Protein AF-0000000080795803 (afdb_homodimer)

Secondary structure (DSSP, 8-state):
-----HHHHHHHHHHHHHHHHHT----HHHHHHHHHHHHT----HHHHHHHHHHHHTT--HHHHHHHHHHHHHHHHHHHHHHTSTTTT--SEETTEE-HHHHH-HHHHHHHHHHHHHHHHHHHHT-SSS-HHHHHHHHHHHHHHHHHHHHHHHHHHHHHHTT----HHHHHHHHIIIIIHHHHHHHHHHHHHTT-HHHHHHHHHHHHHHHHHHHHHHHHHHHH--HHHHTS--S--TT---GGGTS-HHHHHHHHHHHHHHHHHHHHHTT-HHHHHHHHHHHHHHHH-/-----HHHHHHHHHHHHHHHHHT----HHHHHHHHHHHHT----HHHHHHHHHHHHTT--HHHHHHHHHHHHHHHHHHHHHHTSTTTT--SEETTEE-HHHHH-HHHHHHHHHHHHHHHHHHHHT-SSS-HHHHHHHHHHHHHHHHHHHHHHHHHHHHHHTT----HHHHHHHHIIIIIHHHHHHHHHHHHHTT-HHHHHHHHHHHHHHHHHHHHHHHHHHHH--HHHHTS--S--TT---GGGTS-HHHHHHHHHHHHHHHHHHHHHTT-HHHHHHHHHHHHHHHH-

Sequence (576 aa):
MEFLKLLEFKDFFDKKIKNFFENLDLEDYLKEPLFYYIENGGKRLRPWIIYNFGQIISINKKNLIDIAIAVEILHSSSLIHDDLPALDNAKLRRGALTTHLKFGEYKAILAGDYGFTLPLQIVAGLDNIKEGNKLLLVDYFIKTILKLFQGEMEDLIFEKEDKNVGEKEILEMYSKKTGAVFGFCFASPFLMAGEAELAKEMNKIGTDFGVSFQIFDDLKDIFTKEEDIGKETNKDVNKKTLLNFYNFQETQIIADNIYINVLQKLEDLNLKELSQLLKEVRKIIETRMEFLKLLEFKDFFDKKIKNFFENLDLEDYLKEPLFYYIENGGKRLRPWIIYNFGQIISINKKNLIDIAIAVEILHSSSLIHDDLPALDNAKLRRGALTTHLKFGEYKAILAGDYGFTLPLQIVAGLDNIKEGNKLLLVDYFIKTILKLFQGEMEDLIFEKEDKNVGEKEILEMYSKKTGAVFGFCFASPFLMAGEAELAKEMNKIGTDFGVSFQIFDDLKDIFTKEEDIGKETNKDVNKKTLLNFYNFQETQIIADNIYINVLQKLEDLNLKELSQLLKEVRKIIETR

pLDDT: mean 93.36, std 9.58, range [53.09, 98.94]

InterPro domains:
  IPR000092 Polyprenyl synthetase-like [PF00348] (28-258)
  IPR000092 Polyprenyl synthetase-like [cd00685] (25-286)
  IPR008949 Isoprenoid synthase domain superfamily [G3DSA:1.10.600.10] (4-288)
  IPR008949 Isoprenoid synthase domain superfamily [SSF48576] (7-280)
  IPR033749 Polyprenyl synthetase, conserved site [PS00444] (209-221)
  IPR033749 Polyprenyl synthetase, conserved site [PS00723] (79-95)

Solvent-accessible surface area (backbone atoms only — not comparable to full-atom values): 29444 Å² total; per-residue (Å²): 120,83,78,61,54,63,71,60,38,39,58,57,46,52,52,53,49,48,51,50,58,74,68,45,91,60,60,61,81,47,45,47,60,52,42,47,60,58,72,57,46,78,75,52,56,62,35,46,48,24,39,47,59,16,43,75,73,66,50,59,63,69,56,34,52,47,50,21,46,22,51,47,42,35,52,47,18,52,50,43,47,46,33,30,75,67,60,62,46,43,64,36,45,65,70,34,66,22,49,37,77,69,70,30,54,46,44,24,52,51,18,21,56,42,26,64,47,50,27,53,51,49,56,71,60,57,71,98,50,58,61,70,33,45,52,51,44,48,49,53,52,48,52,27,53,51,33,28,49,52,13,49,50,49,53,46,44,37,31,76,64,64,49,92,74,53,70,68,56,46,53,52,30,33,33,19,46,44,0,25,57,36,6,45,34,54,10,49,41,34,23,66,69,61,35,59,69,60,15,53,53,29,23,54,41,20,18,44,39,21,32,20,48,49,49,47,51,57,59,44,43,74,72,44,56,36,83,77,66,20,30,77,43,80,71,62,89,50,60,76,51,66,66,80,80,32,55,73,67,57,42,49,50,52,27,48,52,42,40,52,50,37,37,49,53,31,40,75,68,72,36,48,69,57,30,53,53,52,59,62,44,45,59,47,65,70,74,99,121,82,76,61,54,62,70,61,39,37,58,56,46,52,53,52,50,50,51,49,58,74,67,45,93,59,60,59,79,46,44,47,60,52,41,47,58,58,72,57,47,78,75,53,58,62,34,47,46,24,40,48,58,16,44,76,71,67,50,60,65,68,54,36,50,47,48,22,47,22,51,50,41,34,53,47,20,51,50,43,48,47,32,30,76,66,60,62,45,44,64,37,45,64,69,34,67,21,48,35,77,70,70,32,55,45,46,24,50,50,18,20,54,43,25,65,46,51,28,53,52,50,56,71,60,54,73,99,50,57,61,70,34,45,51,51,44,47,50,52,52,51,53,26,55,50,32,29,49,52,13,49,50,47,53,48,46,39,31,76,64,63,50,91,72,54,71,68,56,46,53,51,30,34,34,19,46,44,0,25,56,37,6,45,34,53,11,48,42,33,24,65,70,60,36,58,69,62,16,52,53,29,23,52,42,19,16,45,39,18,30,22,50,49,49,45,51,56,59,44,43,74,72,42,57,35,84,78,66,22,30,77,41,80,71,62,87,51,60,77,50,66,66,79,80,31,54,72,68,57,43,49,49,51,26,47,51,43,42,52,51,36,38,49,52,30,41,74,69,72,35,50,70,58,30,54,54,51,60,65,45,44,60,46,64,67,74,102

Organism: Petrotoga mobilis (strain DSM 10674 / SJ95) (NCBI:txid403833)

Structure (mmCIF, N/CA/C/O backbone):
data_AF-0000000080795803-model_v1
#
loop_
_entity.id
_entity.type
_entity.pdbx_description
1 polymer 'Polyprenyl synthetase'
#
loop_
_atom_site.group_PDB
_atom_site.id
_atom_site.type_symbol
_atom_site.label_atom_id
_atom_site.label_alt_id
_atom_site.label_comp_id
_atom_site.label_asym_id
_atom_site.label_entity_id
_atom_site.label_seq_id
_atom_site.pdbx_PDB_ins_code
_atom_site.Cartn_x
_atom_site.Cartn_y
_atom_site.Cartn_z
_atom_site.occupancy
_atom_site.B_iso_or_equiv
_atom_site.auth_seq_id
_atom_site.auth_comp_id
_atom_site.auth_asym_id
_atom_site.auth_atom_id
_atom_site.pdbx_PDB_model_num
ATOM 1 N N . MET A 1 1 ? 18.844 -27.578 4.488 1 56.91 1 MET A N 1
ATOM 2 C CA . MET A 1 1 ? 17.922 -26.734 3.736 1 56.91 1 MET A CA 1
ATOM 3 C C . MET A 1 1 ? 16.562 -27.438 3.562 1 56.91 1 MET A C 1
ATOM 5 O O . MET A 1 1 ? 16.5 -28.547 3.037 1 56.91 1 MET A O 1
ATOM 9 N N . GLU A 1 2 ? 15.664 -27.266 4.402 1 70.62 2 GLU A N 1
ATOM 10 C CA . GLU A 1 2 ? 14.539 -28.188 4.309 1 70.62 2 GLU A CA 1
ATOM 11 C C . GLU A 1 2 ? 13.445 -27.641 3.4 1 70.62 2 GLU A C 1
ATOM 13 O O . GLU A 1 2 ? 12.852 -26.594 3.695 1 70.62 2 GLU A O 1
ATOM 18 N N . PHE A 1 3 ? 13.516 -28.219 2.053 1 83.31 3 PHE A N 1
ATOM 19 C CA . PHE A 1 3 ? 12.383 -27.953 1.176 1 83.31 3 PHE A CA 1
ATOM 20 C C . PHE A 1 3 ? 11.086 -28.453 1.795 1 83.31 3 PHE A C 1
ATOM 22 O O . PHE A 1 3 ? 11.07 -29.5 2.449 1 83.31 3 PHE A O 1
ATOM 29 N N . LEU A 1 4 ? 10.133 -27.594 1.74 1 88.62 4 LEU A N 1
ATOM 30 C CA . LEU A 1 4 ? 8.828 -28 2.242 1 88.62 4 LEU A CA 1
ATOM 31 C C . LEU A 1 4 ? 7.855 -28.234 1.092 1 88.62 4 LEU A C 1
ATOM 33 O O . LEU A 1 4 ? 7.832 -27.469 0.123 1 88.62 4 LEU A O 1
ATOM 37 N N . LYS A 1 5 ? 7.148 -29.359 1.205 1 89.38 5 LYS A N 1
ATOM 38 C CA . LYS A 1 5 ? 6.035 -29.547 0.279 1 89.38 5 LYS A CA 1
ATOM 39 C C . LYS A 1 5 ? 4.965 -28.484 0.474 1 89.38 5 LYS A C 1
ATOM 41 O O . LYS A 1 5 ? 4.875 -27.875 1.541 1 89.38 5 LYS A O 1
ATOM 46 N N . LEU A 1 6 ? 4.227 -28.266 -0.534 1 91.56 6 LEU A N 1
ATOM 47 C CA . LEU A 1 6 ? 3.279 -27.156 -0.564 1 91.56 6 LEU A CA 1
ATOM 48 C C . LEU A 1 6 ? 2.346 -27.203 0.641 1 91.56 6 LEU A C 1
ATOM 50 O O . LEU A 1 6 ? 2.119 -26.188 1.299 1 91.56 6 LEU A O 1
ATOM 54 N N . LEU A 1 7 ? 1.83 -28.406 1.014 1 89.44 7 LEU A N 1
ATOM 55 C CA . LEU A 1 7 ? 0.875 -28.531 2.111 1 89.44 7 LEU A CA 1
ATOM 56 C C . LEU A 1 7 ? 1.553 -28.281 3.451 1 89.44 7 LEU A C 1
ATOM 58 O O . LEU A 1 7 ? 0.97 -27.641 4.332 1 89.44 7 LEU A O 1
ATOM 62 N N . GLU A 1 8 ? 2.727 -28.828 3.637 1 93.44 8 GLU A N 1
ATOM 63 C CA . GLU A 1 8 ? 3.502 -28.578 4.848 1 93.44 8 GLU A CA 1
ATOM 64 C C . GLU A 1 8 ? 3.859 -27.109 4.984 1 93.44 8 GLU A C 1
ATOM 66 O O . GLU A 1 8 ? 3.789 -26.547 6.078 1 93.44 8 GLU A O 1
ATOM 71 N N . PHE A 1 9 ? 4.23 -26.578 3.867 1 95.12 9 PHE A N 1
ATOM 72 C CA . PHE A 1 9 ? 4.57 -25.172 3.863 1 95.12 9 PHE A CA 1
ATOM 73 C C . PHE A 1 9 ? 3.355 -24.312 4.215 1 95.12 9 PHE A C 1
ATOM 75 O O . PHE A 1 9 ? 3.467 -23.344 4.965 1 95.12 9 PHE A O 1
ATOM 82 N N . LYS A 1 10 ? 2.27 -24.609 3.678 1 95.31 10 LYS A N 1
ATOM 83 C CA . LYS A 1 10 ? 1.046 -23.844 3.922 1 95.31 10 LYS A CA 1
ATOM 84 C C . LYS A 1 10 ? 0.741 -23.766 5.414 1 95.31 10 LYS A C 1
ATOM 86 O O . LYS A 1 10 ? 0.413 -22.688 5.926 1 95.31 10 LYS A O 1
ATOM 91 N N . ASP A 1 11 ? 0.807 -24.891 6.102 1 95.94 11 ASP A N 1
ATOM 92 C CA . ASP A 1 11 ? 0.528 -24.922 7.531 1 95.94 11 ASP A CA 1
ATOM 93 C C . ASP A 1 11 ? 1.499 -24.031 8.305 1 95.94 11 ASP A C 1
ATOM 95 O O . ASP A 1 11 ? 1.087 -23.266 9.18 1 95.94 11 ASP A O 1
ATOM 99 N N . PHE A 1 12 ? 2.713 -24.234 7.98 1 96.69 12 PHE A N 1
ATOM 100 C CA . PHE A 1 12 ? 3.771 -23.453 8.609 1 96.69 12 PHE A CA 1
ATOM 101 C C . PHE A 1 12 ? 3.59 -21.969 8.32 1 96.69 12 PHE A C 1
ATOM 103 O O . PHE A 1 12 ? 3.641 -21.141 9.242 1 96.69 12 PHE A O 1
ATOM 110 N N . PHE A 1 13 ? 3.35 -21.578 7.094 1 97.94 13 PHE A N 1
ATOM 111 C CA . PHE A 1 13 ? 3.242 -20.203 6.641 1 97.94 13 PHE A CA 1
ATOM 112 C C . PHE A 1 13 ? 1.997 -19.531 7.219 1 97.94 13 PHE A C 1
ATOM 114 O O . PHE A 1 13 ? 2.031 -18.359 7.602 1 97.94 13 PHE A O 1
ATOM 121 N N . ASP A 1 14 ? 0.91 -20.25 7.262 1 98.12 14 ASP A N 1
ATOM 122 C CA . ASP A 1 14 ? -0.336 -19.703 7.793 1 98.12 14 ASP A CA 1
ATOM 123 C C . ASP A 1 14 ? -0.169 -19.266 9.242 1 98.12 14 ASP A C 1
ATOM 125 O O . ASP A 1 14 ? -0.742 -18.25 9.664 1 98.12 14 ASP A O 1
ATOM 129 N N . LYS A 1 15 ? 0.604 -20.031 9.977 1 98.06 15 LYS A N 1
ATOM 130 C CA . LYS A 1 15 ? 0.888 -19.625 11.352 1 98.06 15 LYS A CA 1
ATOM 131 C C . LYS A 1 15 ? 1.708 -18.344 11.398 1 98.06 15 LYS A C 1
ATOM 133 O O . LYS A 1 15 ? 1.475 -17.484 12.25 1 98.06 15 LYS A O 1
ATOM 138 N N . LYS A 1 16 ? 2.703 -18.266 10.539 1 98.5 16 LYS A N 1
ATOM 139 C CA . LYS A 1 16 ? 3.586 -17.109 10.508 1 98.5 16 LYS A CA 1
ATOM 140 C C . LYS A 1 16 ? 2.818 -15.836 10.133 1 98.5 16 LYS A C 1
ATOM 142 O O . LYS A 1 16 ? 3.006 -14.781 10.742 1 98.5 16 LYS A O 1
ATOM 147 N N . ILE A 1 17 ? 1.978 -15.883 9.133 1 98.62 17 ILE A N 1
ATOM 148 C CA . ILE A 1 17 ? 1.277 -14.695 8.664 1 98.62 17 ILE A CA 1
ATOM 149 C C . ILE A 1 17 ? 0.19 -14.305 9.664 1 98.62 17 ILE A C 1
ATOM 151 O O . ILE A 1 17 ? -0.095 -13.125 9.852 1 98.62 17 ILE A O 1
ATOM 155 N N . LYS A 1 18 ? -0.401 -15.289 10.289 1 98.25 18 LYS A N 1
ATOM 156 C CA . LYS A 1 18 ? -1.34 -14.984 11.359 1 98.25 18 LYS A CA 1
ATOM 157 C C . LYS A 1 18 ? -0.656 -14.211 12.484 1 98.25 18 LYS A C 1
ATOM 159 O O . LYS A 1 18 ? -1.2 -13.227 12.984 1 98.25 18 LYS A O 1
ATOM 164 N N . ASN A 1 19 ? 0.467 -14.695 12.875 1 98.5 19 ASN A N 1
ATOM 165 C CA . ASN A 1 19 ? 1.249 -14.008 13.898 1 98.5 19 ASN A CA 1
ATOM 166 C C . ASN A 1 19 ? 1.6 -12.586 13.477 1 98.5 19 ASN A C 1
ATOM 168 O O . ASN A 1 19 ? 1.603 -11.672 14.305 1 98.5 19 ASN A O 1
ATOM 172 N N . PHE A 1 20 ? 1.958 -12.414 12.281 1 98.62 20 PHE A N 1
ATOM 173 C CA . PHE A 1 20 ? 2.252 -11.094 11.742 1 98.62 20 PHE A CA 1
ATOM 174 C C . PHE A 1 20 ? 1.074 -10.148 11.953 1 98.62 20 PHE A C 1
ATOM 176 O O . PHE A 1 20 ? 1.245 -9.031 12.445 1 98.62 20 PHE A O 1
ATOM 183 N N . PHE A 1 21 ? -0.095 -10.555 11.594 1 98.5 21 PHE A N 1
ATOM 184 C CA . PHE A 1 21 ? -1.28 -9.703 11.672 1 98.5 21 PHE A CA 1
ATOM 185 C C . PHE A 1 21 ? -1.69 -9.484 13.117 1 98.5 21 PHE A C 1
ATOM 187 O O . PHE A 1 21 ? -2.215 -8.422 13.469 1 98.5 21 PHE A O 1
ATOM 194 N N . GLU A 1 22 ? -1.525 -10.531 13.93 1 97.81 22 GLU A N 1
ATOM 195 C CA . GLU A 1 22 ? -1.827 -10.375 15.352 1 97.81 22 GLU A CA 1
ATOM 196 C C . GLU A 1 22 ? -0.982 -9.273 15.984 1 97.81 22 GLU A C 1
ATOM 198 O O . GLU A 1 22 ? -1.427 -8.602 16.906 1 97.81 22 GLU A O 1
ATOM 203 N N . ASN A 1 23 ? 0.213 -9.031 15.469 1 98 23 ASN A N 1
ATOM 204 C CA . ASN A 1 23 ? 1.136 -8.062 16.047 1 98 23 ASN A CA 1
ATOM 205 C C . ASN A 1 23 ? 1.161 -6.762 15.258 1 98 23 ASN A C 1
ATOM 207 O O . ASN A 1 23 ? 1.903 -5.84 15.594 1 98 23 ASN A O 1
ATOM 211 N N . LEU A 1 24 ? 0.41 -6.777 14.219 1 97.88 24 LEU A N 1
ATOM 212 C CA . LEU A 1 24 ? 0.35 -5.574 13.391 1 97.88 24 LEU A CA 1
ATOM 213 C C . LEU A 1 24 ? -0.425 -4.469 14.102 1 97.88 24 LEU A C 1
ATOM 215 O O . LEU A 1 24 ? -1.593 -4.648 14.453 1 97.88 24 LEU A O 1
ATOM 219 N N . ASP A 1 25 ? 0.262 -3.324 14.391 1 97.25 25 ASP A N 1
ATOM 220 C CA . ASP A 1 25 ? -0.388 -2.168 15 1 97.25 25 ASP A CA 1
ATOM 221 C C . ASP A 1 25 ? -1.274 -1.44 13.992 1 97.25 25 ASP A C 1
ATOM 223 O O . ASP A 1 25 ? -0.844 -0.469 13.367 1 97.25 25 ASP A O 1
ATOM 227 N N . LEU A 1 26 ? -2.438 -1.892 13.82 1 98 26 LEU A N 1
ATOM 228 C CA . LEU A 1 26 ? -3.447 -1.414 12.883 1 98 26 LEU A CA 1
ATOM 229 C C . LEU A 1 26 ? -4.852 -1.623 13.445 1 98 26 LEU A C 1
ATOM 231 O O . LEU A 1 26 ? -5.137 -2.664 14.039 1 98 26 LEU A O 1
ATOM 235 N N . GLU A 1 27 ? -5.688 -0.605 13.359 1 97.31 27 GLU A N 1
ATOM 236 C CA . GLU A 1 27 ? -7.047 -0.713 13.867 1 97.31 27 GLU A CA 1
ATOM 237 C C . GLU A 1 27 ? -7.809 -1.848 13.188 1 97.31 27 GLU A C 1
ATOM 239 O O . GLU A 1 27 ? -7.625 -2.092 11.992 1 97.31 27 GLU A O 1
ATOM 244 N N . ASP A 1 28 ? -8.758 -2.451 13.828 1 97.25 28 ASP A N 1
ATOM 245 C CA . ASP A 1 28 ? -9.469 -3.648 13.391 1 97.25 28 ASP A CA 1
ATOM 246 C C . ASP A 1 28 ? -10.281 -3.369 12.133 1 97.25 28 ASP A C 1
ATOM 248 O O . ASP A 1 28 ? -10.438 -4.246 11.281 1 97.25 28 ASP A O 1
ATOM 252 N N . TYR A 1 29 ? -10.789 -2.197 12.039 1 95.94 29 TYR A N 1
ATOM 253 C CA . TYR A 1 29 ? -11.664 -1.892 10.914 1 95.94 29 TYR A CA 1
ATOM 254 C C . TYR A 1 29 ? -10.883 -1.897 9.602 1 95.94 29 TYR A C 1
ATOM 256 O O . TYR A 1 29 ? -11.477 -1.957 8.516 1 95.94 29 TYR A O 1
ATOM 264 N N . LEU A 1 30 ? -9.57 -1.806 9.68 1 98 30 LEU A N 1
ATOM 265 C CA . LEU A 1 30 ? -8.711 -1.958 8.516 1 98 30 LEU A CA 1
ATOM 266 C C . LEU A 1 30 ? -8.047 -3.33 8.5 1 98 30 LEU A C 1
ATOM 268 O O . LEU A 1 30 ? -7.934 -3.963 7.449 1 98 30 LEU A O 1
ATOM 272 N N . LYS A 1 31 ? -7.625 -3.848 9.664 1 98.44 31 LYS A N 1
ATOM 273 C CA . LYS A 1 31 ? -6.883 -5.094 9.805 1 98.44 31 LYS A CA 1
ATOM 274 C C . LYS A 1 31 ? -7.75 -6.297 9.438 1 98.44 31 LYS A C 1
ATOM 276 O O . LYS A 1 31 ? -7.297 -7.203 8.742 1 98.44 31 LYS A O 1
ATOM 281 N N . GLU A 1 32 ? -9.016 -6.301 9.789 1 98.44 32 GLU A N 1
ATOM 282 C CA . GLU A 1 32 ? -9.891 -7.457 9.602 1 98.44 32 GLU A CA 1
ATOM 283 C C . GLU A 1 32 ? -10.219 -7.664 8.125 1 98.44 32 GLU A C 1
ATOM 285 O O . GLU A 1 32 ? -10.055 -8.766 7.598 1 98.44 32 GLU A O 1
ATOM 290 N N . PRO A 1 33 ? -10.648 -6.57 7.477 1 98.5 33 PRO A N 1
ATOM 291 C CA . PRO A 1 33 ? -10.914 -6.789 6.051 1 98.5 33 PRO A CA 1
ATOM 292 C C . PRO A 1 33 ? -9.664 -7.18 5.27 1 98.5 33 PRO A C 1
ATOM 294 O O . PRO A 1 33 ? -9.742 -7.93 4.297 1 98.5 33 PRO A O 1
ATOM 297 N N . LEU A 1 34 ? -8.539 -6.707 5.668 1 98.38 34 LEU A N 1
ATOM 298 C CA . LEU A 1 34 ? -7.277 -7.008 4.996 1 98.38 34 LEU A CA 1
ATOM 299 C C . LEU A 1 34 ? -6.879 -8.461 5.215 1 98.38 34 LEU A C 1
ATOM 301 O O . LEU A 1 34 ? -6.355 -9.109 4.305 1 98.38 34 LEU A O 1
ATOM 305 N N . PHE A 1 35 ? -7.129 -8.992 6.359 1 98.38 35 PHE A N 1
ATOM 306 C CA . PHE A 1 35 ? -6.688 -10.312 6.773 1 98.38 35 PHE A CA 1
ATOM 307 C C . PHE A 1 35 ? -7.703 -11.375 6.371 1 98.38 35 PHE A C 1
ATOM 309 O O . PHE A 1 35 ? -7.375 -12.562 6.301 1 98.38 35 PHE A O 1
ATOM 316 N N . TYR A 1 36 ? -8.945 -10.992 6.051 1 97.81 36 TYR A N 1
ATOM 317 C CA . TYR A 1 36 ? -10.102 -11.867 5.879 1 97.81 36 TYR A CA 1
ATOM 318 C C . TYR A 1 36 ? -9.828 -12.938 4.832 1 97.81 36 TYR A C 1
ATOM 320 O O . TYR A 1 36 ? -9.953 -14.133 5.113 1 97.81 36 TYR A O 1
ATOM 328 N N . TYR A 1 37 ? -9.297 -12.5 3.633 1 95.12 37 TYR A N 1
ATOM 329 C CA . TYR A 1 37 ? -9.031 -13.453 2.562 1 95.12 37 TYR A CA 1
ATOM 330 C C . TYR A 1 37 ? -7.84 -14.344 2.906 1 95.12 37 TYR A C 1
ATOM 332 O O . TYR A 1 37 ? -7.785 -15.508 2.488 1 95.12 37 TYR A O 1
ATOM 340 N N . ILE A 1 38 ? -6.914 -13.758 3.621 1 96.88 38 ILE A N 1
ATOM 341 C CA . ILE A 1 38 ? -5.715 -14.5 3.996 1 96.88 38 ILE A CA 1
ATOM 342 C C . ILE A 1 38 ? -6.078 -15.609 4.984 1 96.88 38 ILE A C 1
ATOM 344 O O . ILE A 1 38 ? -5.609 -16.734 4.859 1 96.88 38 ILE A O 1
ATOM 348 N N . GLU A 1 39 ? -6.906 -15.289 5.859 1 95.94 39 GLU A N 1
ATOM 349 C CA . GLU A 1 39 ? -7.34 -16.234 6.883 1 95.94 39 GLU A CA 1
ATOM 350 C C . GLU A 1 39 ? -8.203 -17.344 6.281 1 95.94 39 GLU A C 1
ATOM 352 O O . GLU A 1 39 ? -8.18 -18.484 6.746 1 95.94 39 GLU A O 1
ATOM 357 N N . ASN A 1 40 ? -9.039 -17.031 5.293 1 93.56 40 ASN A N 1
ATOM 358 C CA . ASN A 1 40 ? -9.977 -17.969 4.691 1 93.56 40 ASN A CA 1
ATOM 359 C C . ASN A 1 40 ? -9.258 -19.016 3.838 1 93.56 40 ASN A C 1
ATOM 361 O O . ASN A 1 40 ? -9.875 -19.984 3.381 1 93.56 40 ASN A O 1
ATOM 365 N N . GLY A 1 41 ? -7.941 -18.812 3.555 1 91.5 41 GLY A N 1
ATOM 366 C CA . GLY A 1 41 ? -7.203 -19.875 2.9 1 91.5 41 GLY A CA 1
ATOM 367 C C . GLY A 1 41 ? -6.41 -19.406 1.697 1 91.5 41 GLY A C 1
ATOM 368 O O . GLY A 1 41 ? -5.863 -18.297 1.703 1 91.5 41 GLY A O 1
ATOM 369 N N . GLY A 1 42 ? -6.316 -20.312 0.753 1 89.25 42 GLY A N 1
ATOM 370 C CA . GLY A 1 42 ? -5.449 -20.125 -0.398 1 89.25 42 GLY A CA 1
ATOM 371 C C . GLY A 1 42 ? -4.355 -21.172 -0.493 1 89.25 42 GLY A C 1
ATOM 372 O O . GLY A 1 42 ? -3.975 -21.781 0.515 1 89.25 42 GLY A O 1
ATOM 373 N N . LYS A 1 43 ? -3.836 -21.375 -1.644 1 89.19 43 LYS A N 1
ATOM 374 C CA . LYS A 1 43 ? -2.885 -22.453 -1.894 1 89.19 43 LYS A CA 1
ATOM 375 C C . LYS A 1 43 ? -1.485 -22.078 -1.417 1 89.19 43 LYS A C 1
ATOM 377 O O . LYS A 1 43 ? -0.644 -22.938 -1.195 1 89.19 43 LYS A O 1
ATOM 382 N N . ARG A 1 44 ? -1.184 -20.797 -1.276 1 96.38 44 ARG A N 1
ATOM 383 C CA . ARG A 1 44 ? 0.091 -20.266 -0.8 1 96.38 44 ARG A CA 1
ATOM 384 C C . ARG A 1 44 ? 1.227 -20.641 -1.746 1 96.38 44 ARG A C 1
ATOM 386 O O . ARG A 1 44 ? 2.348 -20.891 -1.306 1 96.38 44 ARG A O 1
ATOM 393 N N . LEU A 1 45 ? 0.935 -20.781 -2.98 1 95.62 45 LEU A N 1
ATOM 394 C CA . LEU A 1 45 ? 1.934 -21.172 -3.971 1 95.62 45 LEU A CA 1
ATOM 395 C C . LEU A 1 45 ? 3.006 -20.094 -4.109 1 95.62 45 LEU A C 1
ATOM 397 O O . LEU A 1 45 ? 4.195 -20.406 -4.191 1 95.62 45 LEU A O 1
ATOM 401 N N . ARG A 1 46 ? 2.645 -18.828 -4.215 1 97.81 46 ARG A N 1
ATOM 402 C CA . ARG A 1 46 ? 3.588 -17.719 -4.398 1 97.81 46 ARG A CA 1
ATOM 403 C C . ARG A 1 46 ? 4.562 -17.641 -3.229 1 97.81 46 ARG A C 1
ATOM 405 O O . ARG A 1 46 ? 5.781 -17.656 -3.428 1 97.81 46 ARG A O 1
ATOM 412 N N . PRO A 1 47 ? 4.051 -17.625 -1.943 1 98.25 47 PRO A N 1
ATOM 413 C CA . PRO A 1 47 ? 4.98 -17.688 -0.816 1 98.25 47 PRO A CA 1
ATOM 414 C C . PRO A 1 47 ? 5.867 -18.938 -0.851 1 98.25 47 PRO A C 1
ATOM 416 O O . PRO A 1 47 ? 7.047 -18.875 -0.49 1 98.25 47 PRO A O 1
ATOM 419 N N . TRP A 1 48 ? 5.305 -20.062 -1.247 1 96.94 48 TRP A N 1
ATOM 420 C CA . TRP A 1 48 ? 6.031 -21.328 -1.301 1 96.94 48 TRP A CA 1
ATOM 421 C C . TRP A 1 48 ? 7.207 -21.234 -2.268 1 96.94 48 TRP A C 1
ATOM 423 O O . TRP A 1 48 ? 8.305 -21.719 -1.975 1 96.94 48 TRP A O 1
ATOM 433 N N . ILE A 1 49 ? 6.996 -20.656 -3.422 1 96.88 49 ILE A N 1
ATOM 434 C CA . ILE A 1 49 ? 8.031 -20.484 -4.434 1 96.88 49 ILE A CA 1
ATOM 435 C C . ILE A 1 49 ? 9.18 -19.641 -3.865 1 96.88 49 ILE A C 1
ATOM 437 O O . ILE A 1 49 ? 10.344 -20.016 -3.975 1 96.88 49 ILE A O 1
ATOM 441 N N . ILE A 1 50 ? 8.875 -18.531 -3.174 1 98.19 50 ILE A N 1
ATOM 442 C CA . ILE A 1 50 ? 9.875 -17.641 -2.594 1 98.19 50 ILE A CA 1
ATOM 443 C C . ILE A 1 50 ? 10.711 -18.406 -1.574 1 98.19 50 ILE A C 1
ATOM 445 O O . ILE A 1 50 ? 11.945 -18.359 -1.606 1 98.19 50 ILE A O 1
ATOM 449 N N . TYR A 1 51 ? 10.055 -19.109 -0.753 1 97.06 51 TYR A N 1
ATOM 450 C CA . TYR A 1 51 ? 10.719 -19.828 0.339 1 97.06 51 TYR A CA 1
ATOM 451 C C . TYR A 1 51 ? 11.656 -20.891 -0.196 1 97.06 51 TYR A C 1
ATOM 453 O O . TYR A 1 51 ? 12.836 -20.922 0.161 1 97.06 51 TYR A O 1
ATOM 461 N N . ASN A 1 52 ? 11.148 -21.766 -1.038 1 94.94 52 ASN A N 1
ATOM 462 C CA . ASN A 1 52 ? 11.938 -22.906 -1.514 1 94.94 52 ASN A CA 1
ATOM 463 C C . ASN A 1 52 ? 13.062 -22.453 -2.447 1 94.94 52 ASN A C 1
ATOM 465 O O . ASN A 1 52 ? 14.156 -23.016 -2.422 1 94.94 52 ASN A O 1
ATOM 469 N N . PHE A 1 53 ? 12.781 -21.453 -3.338 1 95.31 53 PHE A N 1
ATOM 470 C CA . PHE A 1 53 ? 13.82 -20.938 -4.211 1 95.31 53 PHE A CA 1
ATOM 471 C C . PHE A 1 53 ? 14.938 -20.281 -3.395 1 95.31 53 PHE A C 1
ATOM 473 O O . PHE A 1 53 ? 16.109 -20.422 -3.719 1 95.31 53 PHE A O 1
ATOM 480 N N . GLY A 1 54 ? 14.555 -19.562 -2.305 1 95.5 54 GLY A N 1
ATOM 481 C CA . GLY A 1 54 ? 15.531 -18.906 -1.453 1 95.5 54 GLY A CA 1
ATOM 482 C C . GLY A 1 54 ? 16.375 -19.875 -0.66 1 95.5 54 GLY A C 1
ATOM 483 O O . GLY A 1 54 ? 17.547 -19.594 -0.373 1 95.5 54 GLY A O 1
ATOM 484 N N . GLN A 1 55 ? 15.82 -20.984 -0.302 1 92.81 55 GLN A N 1
ATOM 485 C CA . GLN A 1 55 ? 16.547 -22 0.446 1 92.81 55 GLN A CA 1
ATOM 486 C C . GLN A 1 55 ? 17.719 -22.547 -0.372 1 92.81 55 GLN A C 1
ATOM 488 O O . GLN A 1 55 ? 18.766 -22.859 0.177 1 92.81 55 GLN A O 1
ATOM 493 N N . ILE A 1 56 ? 17.531 -22.625 -1.625 1 88.31 56 ILE A N 1
ATOM 494 C CA . ILE A 1 56 ? 18.516 -23.203 -2.518 1 88.31 56 ILE A CA 1
ATOM 495 C C . ILE A 1 56 ? 19.797 -22.359 -2.5 1 88.31 56 ILE A C 1
ATOM 497 O O . ILE A 1 56 ? 20.906 -22.875 -2.613 1 88.31 56 ILE A O 1
ATOM 501 N N . ILE A 1 57 ? 19.641 -21.047 -2.322 1 90.44 57 ILE A N 1
ATOM 502 C CA . ILE A 1 57 ? 20.797 -20.172 -2.377 1 90.44 57 ILE A CA 1
ATOM 503 C C . ILE A 1 57 ? 21.094 -19.609 -0.984 1 90.44 57 ILE A C 1
ATOM 505 O O . ILE A 1 57 ? 21.719 -18.562 -0.847 1 90.44 57 ILE A O 1
ATOM 509 N N . SER A 1 58 ? 20.484 -20.219 0.054 1 92.12 58 SER A N 1
ATOM 510 C CA . SER A 1 58 ? 20.797 -20.016 1.465 1 92.12 58 SER A CA 1
ATOM 511 C C . SER A 1 58 ? 20.484 -18.594 1.907 1 92.12 58 SER A C 1
ATOM 513 O O . SER A 1 58 ? 21.281 -17.953 2.594 1 92.12 58 SER A O 1
ATOM 515 N N . ILE A 1 59 ? 19.406 -18.094 1.452 1 93.56 59 ILE A N 1
ATOM 516 C CA . ILE A 1 59 ? 18.922 -16.797 1.938 1 93.56 59 ILE A CA 1
ATOM 517 C C . ILE A 1 59 ? 18.422 -16.953 3.375 1 93.56 59 ILE A C 1
ATOM 519 O O . ILE A 1 59 ? 17.891 -17.984 3.752 1 93.56 59 ILE A O 1
ATOM 523 N N . ASN A 1 60 ? 18.594 -15.867 4.18 1 94.44 60 ASN A N 1
ATOM 524 C CA . ASN A 1 60 ? 18.094 -15.812 5.555 1 94.44 60 ASN A CA 1
ATOM 525 C C . ASN A 1 60 ? 16.609 -16.156 5.637 1 94.44 60 ASN A C 1
ATOM 527 O O . ASN A 1 60 ? 15.797 -15.578 4.926 1 94.44 60 ASN A O 1
ATOM 531 N N . LYS A 1 61 ? 16.281 -17.094 6.48 1 95.31 61 LYS A N 1
ATOM 532 C CA . LYS A 1 61 ? 14.914 -17.625 6.586 1 95.31 61 LYS A CA 1
ATOM 533 C C . LYS A 1 61 ? 13.93 -16.516 6.957 1 95.31 61 LYS A C 1
ATOM 535 O O . LYS A 1 61 ? 12.805 -16.484 6.441 1 95.31 61 LYS A O 1
ATOM 540 N N . LYS A 1 62 ? 14.289 -15.656 7.887 1 97.25 62 LYS A N 1
ATOM 541 C CA . LYS A 1 62 ? 13.406 -14.57 8.305 1 97.25 62 LYS A CA 1
ATOM 542 C C . LYS A 1 62 ? 13.031 -13.68 7.125 1 97.25 62 LYS A C 1
ATOM 544 O O . LYS A 1 62 ? 11.875 -13.281 6.977 1 97.25 62 LYS A O 1
ATOM 549 N N . ASN A 1 63 ? 14.07 -13.32 6.297 1 97.94 63 ASN A N 1
ATOM 550 C CA . ASN A 1 63 ? 13.828 -12.484 5.125 1 97.94 63 ASN A CA 1
ATOM 551 C C . ASN A 1 63 ? 12.922 -13.188 4.117 1 97.94 63 ASN A C 1
ATOM 553 O O . ASN A 1 63 ? 12.078 -12.547 3.486 1 97.94 63 ASN A O 1
ATOM 557 N N . LEU A 1 64 ? 13.094 -14.516 3.975 1 97.62 64 LEU A N 1
ATOM 558 C CA . LEU A 1 64 ? 12.258 -15.281 3.057 1 97.62 64 LEU A CA 1
ATOM 559 C C . LEU A 1 64 ? 10.797 -15.258 3.504 1 97.62 64 LEU A C 1
ATOM 561 O O . LEU A 1 64 ? 9.898 -15.078 2.682 1 97.62 64 LEU A O 1
ATOM 565 N N . ILE A 1 65 ? 10.578 -15.398 4.758 1 98.25 65 ILE A N 1
ATOM 566 C CA . ILE A 1 65 ? 9.219 -15.406 5.297 1 98.25 65 ILE A CA 1
ATOM 567 C C . ILE A 1 65 ? 8.602 -14.016 5.176 1 98.25 65 ILE A C 1
ATOM 569 O O . ILE A 1 65 ? 7.438 -13.883 4.801 1 98.25 65 ILE A O 1
ATOM 573 N N . ASP A 1 66 ? 9.367 -12.984 5.508 1 98.69 66 ASP A N 1
ATOM 574 C CA . ASP A 1 66 ? 8.867 -11.617 5.43 1 98.69 66 ASP A CA 1
ATOM 575 C C . ASP A 1 66 ? 8.453 -11.258 4.004 1 98.69 66 ASP A C 1
ATOM 577 O O . ASP A 1 66 ? 7.391 -10.68 3.787 1 98.69 66 ASP A O 1
ATOM 581 N N . ILE A 1 67 ? 9.273 -11.609 3.01 1 98.62 67 ILE A N 1
ATOM 582 C CA . ILE A 1 67 ? 8.953 -11.305 1.619 1 98.62 67 ILE A CA 1
ATOM 583 C C . ILE A 1 67 ? 7.762 -12.148 1.17 1 98.62 67 ILE A C 1
ATOM 585 O O . ILE A 1 67 ? 6.934 -11.688 0.383 1 98.62 67 ILE A O 1
ATOM 589 N N . ALA A 1 68 ? 7.695 -13.352 1.611 1 98.75 68 ALA A N 1
ATOM 590 C CA . ALA A 1 68 ? 6.559 -14.219 1.317 1 98.75 68 ALA A CA 1
ATOM 591 C C . ALA A 1 68 ? 5.262 -13.625 1.861 1 98.75 68 ALA A C 1
ATOM 593 O O . ALA A 1 68 ? 4.227 -13.656 1.189 1 98.75 68 ALA A O 1
ATOM 594 N N . ILE A 1 69 ? 5.332 -13.117 3.096 1 98.88 69 ILE A N 1
ATOM 595 C CA . ILE A 1 69 ? 4.184 -12.453 3.703 1 98.88 69 ILE A CA 1
ATOM 596 C C . ILE A 1 69 ? 3.793 -11.234 2.873 1 98.88 69 ILE A C 1
ATOM 598 O O . ILE A 1 69 ? 2.613 -11.016 2.588 1 98.88 69 ILE A O 1
ATOM 602 N N . ALA A 1 70 ? 4.781 -10.453 2.453 1 98.94 70 ALA A N 1
ATOM 603 C CA . ALA A 1 70 ? 4.539 -9.273 1.63 1 98.94 70 ALA A CA 1
ATOM 604 C C . ALA A 1 70 ? 3.799 -9.641 0.348 1 98.94 70 ALA A C 1
ATOM 606 O O . ALA A 1 70 ? 2.809 -9 -0.009 1 98.94 70 ALA A O 1
ATOM 607 N N . VAL A 1 71 ? 4.195 -10.688 -0.284 1 98.88 71 VAL A N 1
ATOM 608 C CA . VAL A 1 71 ? 3.625 -11.094 -1.564 1 98.88 71 VAL A CA 1
ATOM 609 C C . VAL A 1 71 ? 2.213 -11.641 -1.354 1 98.88 71 VAL A C 1
ATOM 611 O O . VAL A 1 71 ? 1.32 -11.398 -2.17 1 98.88 71 VAL A O 1
ATOM 614 N N . GLU A 1 72 ? 2.004 -12.352 -0.315 1 98.81 72 GLU A N 1
ATOM 615 C CA . GLU A 1 72 ? 0.668 -12.867 -0.034 1 98.81 72 GLU A CA 1
ATOM 616 C C . GLU A 1 72 ? -0.313 -11.734 0.251 1 98.81 72 GLU A C 1
ATOM 618 O O . GLU A 1 72 ? -1.471 -11.789 -0.169 1 98.81 72 GLU A O 1
ATOM 623 N N . ILE A 1 73 ? 0.124 -10.766 1.002 1 98.88 73 ILE A N 1
ATOM 624 C CA . ILE A 1 73 ? -0.716 -9.602 1.268 1 98.88 73 ILE A CA 1
ATOM 625 C C . ILE A 1 73 ? -1.056 -8.898 -0.045 1 98.88 73 ILE A C 1
ATOM 627 O O . ILE A 1 73 ? -2.211 -8.539 -0.282 1 98.88 73 ILE A O 1
ATOM 631 N N . LEU A 1 74 ? -0.039 -8.711 -0.916 1 98.88 74 LEU A N 1
ATOM 632 C CA . LEU A 1 74 ? -0.258 -8.094 -2.219 1 98.88 74 LEU A CA 1
ATOM 633 C C . LEU A 1 74 ? -1.29 -8.875 -3.025 1 98.88 74 LEU A C 1
ATOM 635 O O . LEU A 1 74 ? -2.238 -8.289 -3.559 1 98.88 74 LEU A O 1
ATOM 639 N N . HIS A 1 75 ? -1.088 -10.141 -3.098 1 98.56 75 HIS A N 1
ATOM 640 C CA . HIS A 1 75 ? -1.977 -10.992 -3.881 1 98.56 75 HIS A CA 1
ATOM 641 C C . HIS A 1 75 ? -3.4 -10.953 -3.336 1 98.56 75 HIS A C 1
ATOM 643 O O . HIS A 1 75 ? -4.355 -10.797 -4.098 1 98.56 75 HIS A O 1
ATOM 649 N N . SER A 1 76 ? -3.562 -11.094 -2.023 1 98.31 76 SER A N 1
ATOM 650 C CA . SER A 1 76 ? -4.879 -11.078 -1.396 1 98.31 76 SER A CA 1
ATOM 651 C C . SER A 1 76 ? -5.574 -9.734 -1.596 1 98.31 76 SER A C 1
ATOM 653 O O . SER A 1 76 ? -6.789 -9.68 -1.79 1 98.31 76 SER A O 1
ATOM 655 N N . SER A 1 77 ? -4.797 -8.695 -1.537 1 98.69 77 SER A N 1
ATOM 656 C CA . SER A 1 77 ? -5.344 -7.359 -1.757 1 98.69 77 SER A CA 1
ATOM 657 C C . SER A 1 77 ? -5.84 -7.191 -3.189 1 98.69 77 SER A C 1
ATOM 659 O O . SER A 1 77 ? -6.848 -6.523 -3.43 1 98.69 77 SER A O 1
ATOM 661 N N . SER A 1 78 ? -5.113 -7.758 -4.113 1 98.69 78 SER A N 1
ATOM 662 C CA . SER A 1 78 ? -5.559 -7.711 -5.504 1 98.69 78 SER A CA 1
ATOM 663 C C . SER A 1 78 ? -6.887 -8.438 -5.68 1 98.69 78 SER A C 1
ATOM 665 O O . SER A 1 78 ? -7.73 -8.023 -6.477 1 98.69 78 SER A O 1
ATOM 667 N N . LEU A 1 79 ? -7.156 -9.508 -4.922 1 97.94 79 LEU A N 1
ATOM 668 C CA . LEU A 1 79 ? -8.422 -10.234 -4.957 1 97.94 79 LEU A CA 1
ATOM 669 C C . LEU A 1 79 ? -9.539 -9.391 -4.348 1 97.94 79 LEU A C 1
ATOM 671 O O . LEU A 1 79 ? -10.664 -9.391 -4.852 1 97.94 79 LEU A O 1
ATOM 675 N N . ILE A 1 80 ? -9.234 -8.711 -3.254 1 98.56 80 ILE A N 1
ATOM 676 C CA . ILE A 1 80 ? -10.211 -7.852 -2.605 1 98.56 80 ILE A CA 1
ATOM 677 C C . ILE A 1 80 ? -10.727 -6.816 -3.602 1 98.56 80 ILE A C 1
ATOM 679 O O . ILE A 1 80 ? -11.938 -6.605 -3.719 1 98.56 80 ILE A O 1
ATOM 683 N N . HIS A 1 81 ? -9.82 -6.172 -4.309 1 98.75 81 HIS A N 1
ATOM 684 C CA . HIS A 1 81 ? -10.219 -5.148 -5.27 1 98.75 81 HIS A CA 1
ATOM 685 C C . HIS A 1 81 ? -10.906 -5.766 -6.484 1 98.75 81 HIS A C 1
ATOM 687 O O . HIS A 1 81 ? -11.906 -5.238 -6.973 1 98.75 81 HIS A O 1
ATOM 693 N N . ASP A 1 82 ? -10.414 -6.852 -6.945 1 97.38 82 ASP A N 1
ATOM 694 C CA . ASP A 1 82 ? -10.969 -7.539 -8.109 1 97.38 82 ASP A CA 1
ATOM 695 C C . ASP A 1 82 ? -12.438 -7.906 -7.879 1 97.38 82 ASP A C 1
ATOM 697 O O . ASP A 1 82 ? -13.234 -7.898 -8.812 1 97.38 82 ASP A O 1
ATOM 701 N N . ASP A 1 83 ? -12.805 -8.195 -6.699 1 97.38 83 ASP A N 1
ATOM 702 C CA . ASP A 1 83 ? -14.141 -8.688 -6.355 1 97.38 83 ASP A CA 1
ATOM 703 C C . ASP A 1 83 ? -15.125 -7.535 -6.18 1 97.38 83 ASP A C 1
ATOM 705 O O . ASP A 1 83 ? -16.328 -7.754 -6.059 1 97.38 83 ASP A O 1
ATOM 709 N N . LEU A 1 84 ? -14.719 -6.285 -6.172 1 98.38 84 LEU A N 1
ATOM 710 C CA . LEU A 1 84 ? -15.57 -5.125 -5.93 1 98.38 84 LEU A CA 1
ATOM 711 C C . LEU A 1 84 ? -16.703 -5.059 -6.953 1 98.38 84 LEU A C 1
ATOM 713 O O . LEU A 1 84 ? -16.547 -5.535 -8.078 1 98.38 84 LEU A O 1
ATOM 717 N N . PRO A 1 85 ? -17.828 -4.34 -6.645 1 97.44 85 PRO A N 1
ATOM 718 C CA . PRO A 1 85 ? -18.984 -4.219 -7.547 1 97.44 85 PRO A CA 1
ATOM 719 C C . PRO A 1 85 ? -18.609 -3.605 -8.898 1 97.44 85 PRO A C 1
ATOM 721 O O . PRO A 1 85 ? -19.141 -4.016 -9.93 1 97.44 85 PRO A O 1
ATOM 724 N N . ALA A 1 86 ? -17.703 -2.688 -8.914 1 97 86 ALA A N 1
ATOM 725 C CA . ALA A 1 86 ? -17.344 -1.975 -10.133 1 97 86 ALA A CA 1
ATOM 726 C C . ALA A 1 86 ? -16.438 -2.83 -11.023 1 97 86 ALA A C 1
ATOM 728 O O . ALA A 1 86 ? -16.25 -2.521 -12.203 1 97 86 ALA A O 1
ATOM 729 N N . LEU A 1 87 ? -15.844 -3.912 -10.453 1 96.44 87 LEU A N 1
ATOM 730 C CA . LEU A 1 87 ? -14.945 -4.785 -11.203 1 96.44 87 LEU A CA 1
ATOM 731 C C . LEU A 1 87 ? -15.617 -6.121 -11.508 1 96.44 87 LEU A C 1
ATOM 733 O O . LEU A 1 87 ? -16.5 -6.195 -12.359 1 96.44 87 LEU A O 1
ATOM 737 N N . ASP A 1 88 ? -15.367 -7.133 -10.758 1 93.44 88 ASP A N 1
ATOM 738 C CA . ASP A 1 88 ? -15.961 -8.43 -11.07 1 93.44 88 ASP A CA 1
ATOM 739 C C . ASP A 1 88 ? -17.281 -8.617 -10.336 1 93.44 88 ASP A C 1
ATOM 741 O O . ASP A 1 88 ? -18.062 -9.508 -10.68 1 93.44 88 ASP A O 1
ATOM 745 N N . ASN A 1 89 ? -17.531 -7.836 -9.344 1 95.12 89 ASN A N 1
ATOM 746 C CA . ASN A 1 89 ? -18.734 -7.934 -8.523 1 95.12 89 ASN A CA 1
ATOM 747 C C . ASN A 1 89 ? -18.984 -9.367 -8.07 1 95.12 89 ASN A C 1
ATOM 749 O O . ASN A 1 89 ? -20.094 -9.891 -8.25 1 95.12 89 ASN A O 1
ATOM 753 N N . ALA A 1 90 ? -17.938 -9.984 -7.574 1 93.5 90 ALA A N 1
ATOM 754 C CA . ALA A 1 90 ? -18.031 -11.375 -7.133 1 93.5 90 ALA A CA 1
ATOM 755 C C . ALA A 1 90 ? -18.75 -11.469 -5.785 1 93.5 90 ALA A C 1
ATOM 757 O O . ALA A 1 90 ? -18.562 -10.609 -4.922 1 93.5 90 ALA A O 1
ATOM 758 N N . LYS A 1 91 ? -19.5 -12.617 -5.516 1 94.31 91 LYS A N 1
ATOM 759 C CA . LYS A 1 91 ? -20.219 -12.812 -4.262 1 94.31 91 LYS A CA 1
ATOM 760 C C . LYS A 1 91 ? -19.406 -13.672 -3.289 1 94.31 91 LYS A C 1
ATOM 762 O O . LYS A 1 91 ? -19.516 -13.508 -2.072 1 94.31 91 LYS A O 1
ATOM 767 N N . LEU A 1 92 ? -18.578 -14.609 -3.889 1 93 92 LEU A N 1
ATOM 768 C CA . LEU A 1 92 ? -17.828 -15.539 -3.059 1 93 92 LEU A CA 1
ATOM 769 C C . LEU A 1 92 ? -16.359 -15.562 -3.453 1 93 92 LEU A C 1
ATOM 771 O O . LEU A 1 92 ? -16.016 -15.438 -4.637 1 93 92 LEU A O 1
ATOM 775 N N . ARG A 1 93 ? -15.523 -15.734 -2.484 1 91.5 93 ARG A N 1
ATOM 776 C CA . ARG A 1 93 ? -14.086 -15.938 -2.615 1 91.5 93 ARG A CA 1
ATOM 777 C C . ARG A 1 93 ? -13.562 -16.844 -1.503 1 91.5 93 ARG A C 1
ATOM 779 O O . ARG A 1 93 ? -13.828 -16.594 -0.323 1 91.5 93 ARG A O 1
ATOM 786 N N . ARG A 1 94 ? -12.898 -17.906 -1.935 1 91.56 94 ARG A N 1
ATOM 787 C CA . ARG A 1 94 ? -12.32 -18.875 -1.006 1 91.56 94 ARG A CA 1
ATOM 788 C C . ARG A 1 94 ? -13.383 -19.438 -0.072 1 91.56 94 ARG A C 1
ATOM 790 O O . ARG A 1 94 ? -13.172 -19.531 1.138 1 91.56 94 ARG A O 1
ATOM 797 N N . GLY A 1 95 ? -14.562 -19.625 -0.599 1 89.75 95 GLY A N 1
ATOM 798 C CA . GLY A 1 95 ? -15.633 -20.312 0.092 1 89.75 95 GLY A CA 1
ATOM 799 C C . GLY A 1 95 ? -16.422 -19.422 1.021 1 89.75 95 GLY A C 1
ATOM 800 O O . GLY A 1 95 ? -17.297 -19.875 1.753 1 89.75 95 GLY A O 1
ATOM 801 N N . ALA A 1 96 ? -16.156 -18.125 0.993 1 94.19 96 ALA A N 1
ATOM 802 C CA . ALA A 1 96 ? -16.828 -17.172 1.878 1 94.19 96 ALA A CA 1
ATOM 803 C C . ALA A 1 96 ? -17.266 -15.93 1.115 1 94.19 96 ALA A C 1
ATOM 805 O O . ALA A 1 96 ? -16.875 -15.742 -0.043 1 94.19 96 ALA A O 1
ATOM 806 N N . LEU A 1 97 ? -18.109 -15.102 1.778 1 97.06 97 LEU A N 1
ATOM 807 C CA . LEU A 1 97 ? -18.516 -13.844 1.171 1 97.06 97 LEU A CA 1
ATOM 808 C C . LEU A 1 97 ? -17.312 -12.977 0.836 1 97.06 97 LEU A C 1
ATOM 810 O O . LEU A 1 97 ? -16.328 -12.977 1.567 1 97.06 97 LEU A O 1
ATOM 814 N N . THR A 1 98 ? -17.438 -12.297 -0.232 1 97.75 98 THR A N 1
ATOM 815 C CA . THR A 1 98 ? -16.375 -11.375 -0.589 1 97.75 98 THR A CA 1
ATOM 816 C C . THR A 1 98 ? -16.25 -10.25 0.44 1 97.75 98 THR A C 1
ATOM 818 O O . THR A 1 98 ? -17.203 -9.992 1.193 1 97.75 98 THR A O 1
ATOM 821 N N . THR A 1 99 ? -15.133 -9.625 0.479 1 98.25 99 THR A N 1
ATOM 822 C CA . THR A 1 99 ? -14.805 -8.633 1.5 1 98.25 99 THR A CA 1
ATOM 823 C C . THR A 1 99 ? -15.805 -7.484 1.485 1 98.25 99 THR A C 1
ATOM 825 O O . THR A 1 99 ? -16.219 -7.004 2.541 1 98.25 99 THR A O 1
ATOM 828 N N . HIS A 1 100 ? -16.188 -6.984 0.252 1 98.38 100 HIS A N 1
ATOM 829 C CA . HIS A 1 100 ? -17.109 -5.859 0.173 1 98.38 100 HIS A CA 1
ATOM 830 C C . HIS A 1 100 ? -18.5 -6.246 0.684 1 98.38 100 HIS A C 1
ATOM 832 O O . HIS A 1 100 ? -19.219 -5.402 1.212 1 98.38 100 HIS A O 1
ATOM 838 N N . LEU A 1 101 ? -18.891 -7.52 0.467 1 98.25 101 LEU A N 1
ATOM 839 C CA . LEU A 1 101 ? -20.188 -7.98 0.972 1 98.25 101 LEU A CA 1
ATOM 840 C C . LEU A 1 101 ? -20.141 -8.172 2.484 1 98.25 101 LEU A C 1
ATOM 842 O O . LEU A 1 101 ? -21.125 -7.906 3.18 1 98.25 101 LEU A O 1
ATOM 846 N N . LYS A 1 102 ? -19.047 -8.641 2.975 1 98.25 102 LYS A N 1
ATOM 847 C CA . LYS A 1 102 ? -18.906 -8.938 4.398 1 98.25 102 LYS A CA 1
ATOM 848 C C . LYS A 1 102 ? -18.719 -7.668 5.215 1 98.25 102 LYS A C 1
ATOM 850 O O . LYS A 1 102 ? -19.297 -7.527 6.297 1 98.25 102 LYS A O 1
ATOM 855 N N . PHE A 1 103 ? -17.922 -6.711 4.754 1 98.19 103 PHE A N 1
ATOM 856 C CA . PHE A 1 103 ? -17.484 -5.594 5.586 1 98.19 103 PHE A CA 1
ATOM 857 C C . PHE A 1 103 ? -18 -4.273 5.035 1 98.19 103 PHE A C 1
ATOM 859 O O . PHE A 1 103 ? -17.969 -3.252 5.727 1 98.19 103 PHE A O 1
ATOM 866 N N . GLY A 1 104 ? -18.531 -4.266 3.818 1 97.94 104 GLY A N 1
ATOM 867 C CA . GLY A 1 104 ? -18.891 -3.039 3.135 1 97.94 104 GLY A CA 1
ATOM 868 C C . GLY A 1 104 ? -17.891 -2.621 2.076 1 97.94 104 GLY A C 1
ATOM 869 O O . GLY A 1 104 ? -16.703 -2.957 2.166 1 97.94 104 GLY A O 1
ATOM 870 N N . GLU A 1 105 ? -18.406 -1.881 1.148 1 98.25 105 GLU A N 1
ATOM 871 C CA . GLU A 1 105 ? -17.625 -1.567 -0.048 1 98.25 105 GLU A CA 1
ATOM 872 C C . GLU A 1 105 ? -16.469 -0.633 0.278 1 98.25 105 GLU A C 1
ATOM 874 O O . GLU A 1 105 ? -15.344 -0.841 -0.192 1 98.25 105 GLU A O 1
ATOM 879 N N . TYR A 1 106 ? -16.672 0.481 1.09 1 97.94 106 TYR A N 1
ATOM 880 C CA . TYR A 1 106 ? -15.586 1.426 1.32 1 97.94 106 TYR A CA 1
ATOM 881 C C . TYR A 1 106 ? -14.477 0.791 2.15 1 97.94 106 TYR A C 1
ATOM 883 O O . TYR A 1 106 ? -13.297 1.094 1.959 1 97.94 106 TYR A O 1
ATOM 891 N N . LYS A 1 107 ? -14.766 -0.132 3.07 1 98.5 107 LYS A N 1
ATOM 892 C CA . LYS A 1 107 ? -13.742 -0.842 3.83 1 98.5 107 LYS A CA 1
ATOM 893 C C . LYS A 1 107 ? -12.922 -1.756 2.924 1 98.5 107 LYS A C 1
ATOM 895 O O . LYS A 1 107 ? -11.703 -1.889 3.102 1 98.5 107 LYS A O 1
ATOM 900 N N . ALA A 1 108 ? -13.641 -2.43 1.983 1 98.75 108 ALA A N 1
ATOM 901 C CA . ALA A 1 108 ? -12.938 -3.289 1.028 1 98.75 108 ALA A CA 1
ATOM 902 C C . ALA A 1 108 ? -11.969 -2.482 0.172 1 98.75 108 ALA A C 1
ATOM 904 O O . ALA A 1 108 ? -10.836 -2.912 -0.068 1 98.75 108 ALA A O 1
ATOM 905 N N . ILE A 1 109 ? -12.422 -1.297 -0.293 1 98.81 109 ILE A N 1
ATOM 906 C CA . ILE A 1 109 ? -11.578 -0.444 -1.128 1 98.81 109 ILE A CA 1
ATOM 907 C C . ILE A 1 109 ? -10.328 -0.031 -0.352 1 98.81 109 ILE A C 1
ATOM 909 O O . ILE A 1 109 ? -9.211 -0.198 -0.834 1 98.81 109 ILE A O 1
ATOM 913 N N . LEU A 1 110 ? -10.469 0.437 0.891 1 98.81 110 LEU A N 1
ATOM 914 C CA . LEU A 1 110 ? -9.344 0.96 1.659 1 98.81 110 LEU A CA 1
ATOM 915 C C . LEU A 1 110 ? -8.453 -0.172 2.148 1 98.81 110 LEU A C 1
ATOM 917 O O . LEU A 1 110 ? -7.234 -0.003 2.254 1 98.81 110 LEU A O 1
ATOM 921 N N . ALA A 1 111 ? -9.062 -1.328 2.445 1 98.69 111 ALA A N 1
ATOM 922 C CA . ALA A 1 111 ? -8.242 -2.488 2.791 1 98.69 111 ALA A CA 1
ATOM 923 C C . ALA A 1 111 ? -7.328 -2.877 1.635 1 98.69 111 ALA A C 1
ATOM 925 O O . ALA A 1 111 ? -6.148 -3.174 1.842 1 98.69 111 ALA A O 1
ATOM 926 N N . GLY A 1 112 ? -7.891 -2.943 0.413 1 98.69 112 GLY A N 1
ATOM 927 C CA . GLY A 1 112 ? -7.074 -3.197 -0.761 1 98.69 112 GLY A CA 1
ATOM 928 C C . GLY A 1 112 ? -5.965 -2.178 -0.947 1 98.69 112 GLY A C 1
ATOM 929 O O . GLY A 1 112 ? -4.816 -2.543 -1.206 1 98.69 112 GLY A O 1
ATOM 930 N N . ASP A 1 113 ? -6.324 -0.83 -0.797 1 98.81 113 ASP A N 1
ATOM 931 C CA . ASP A 1 113 ? -5.344 0.244 -0.915 1 98.81 113 ASP A CA 1
ATOM 932 C C . ASP A 1 113 ? -4.199 0.055 0.08 1 98.81 113 ASP A C 1
ATOM 934 O O . ASP A 1 113 ? -3.027 0.137 -0.291 1 98.81 113 ASP A O 1
ATOM 938 N N . TYR A 1 114 ? -4.543 -0.167 1.333 1 98.88 114 TYR A N 1
ATOM 939 C CA . TYR A 1 114 ? -3.555 -0.379 2.387 1 98.88 114 TYR A CA 1
ATOM 940 C C . TYR A 1 114 ? -2.705 -1.61 2.096 1 98.88 114 TYR A C 1
ATOM 942 O O . TYR A 1 114 ? -1.487 -1.591 2.291 1 98.88 114 TYR A O 1
ATOM 950 N N . GLY A 1 115 ? -3.299 -2.631 1.601 1 98.81 115 GLY A N 1
ATOM 951 C CA . GLY A 1 115 ? -2.641 -3.898 1.334 1 98.81 115 GLY A CA 1
ATOM 952 C C . GLY A 1 115 ? -1.711 -3.85 0.136 1 98.81 115 GLY A C 1
ATOM 953 O O . GLY A 1 115 ? -0.828 -4.695 -0.007 1 98.81 115 GLY A O 1
ATOM 954 N N . PHE A 1 116 ? -1.925 -2.91 -0.799 1 98.88 116 PHE A N 1
ATOM 955 C CA . PHE A 1 116 ? -0.997 -2.721 -1.908 1 98.88 116 PHE A CA 1
ATOM 956 C C . PHE A 1 116 ? 0.264 -2.004 -1.442 1 98.88 116 PHE A C 1
ATOM 958 O O . PHE A 1 116 ? 1.32 -2.125 -2.066 1 98.88 116 PHE A O 1
ATOM 965 N N . THR A 1 117 ? 0.156 -1.263 -0.278 1 98.88 117 THR A N 1
ATOM 966 C CA . THR A 1 117 ? 1.252 -0.416 0.178 1 98.88 117 THR A CA 1
ATOM 967 C C . THR A 1 117 ? 2.008 -1.081 1.325 1 98.88 117 THR A C 1
ATOM 969 O O . THR A 1 117 ? 3.234 -0.993 1.401 1 98.88 117 THR A O 1
ATOM 972 N N . LEU A 1 118 ? 1.319 -1.813 2.193 1 98.88 118 LEU A N 1
ATOM 973 C CA . LEU A 1 118 ? 1.922 -2.443 3.363 1 98.88 118 LEU A CA 1
ATOM 974 C C . LEU A 1 118 ? 3.062 -3.371 2.955 1 98.88 118 LEU A C 1
ATOM 976 O O . LEU A 1 118 ? 4.102 -3.408 3.613 1 98.88 118 LEU A O 1
ATOM 980 N N . PRO A 1 119 ? 2.93 -4.129 1.901 1 98.88 119 PRO A N 1
ATOM 981 C CA . PRO A 1 119 ? 4.02 -5.016 1.487 1 98.88 119 PRO A CA 1
ATOM 982 C C . PRO A 1 119 ? 5.316 -4.262 1.204 1 98.88 119 PRO A C 1
ATOM 984 O O . PRO A 1 119 ? 6.406 -4.793 1.429 1 98.88 119 PRO A O 1
ATOM 987 N N . LEU A 1 120 ? 5.176 -3.08 0.68 1 98.81 120 LEU A N 1
ATOM 988 C CA . LEU A 1 120 ? 6.355 -2.27 0.397 1 98.81 120 LEU A CA 1
ATOM 989 C C . LEU A 1 120 ? 7.09 -1.91 1.686 1 98.81 120 LEU A C 1
ATOM 991 O O . LEU A 1 120 ? 8.32 -1.832 1.702 1 98.81 120 LEU A O 1
ATOM 995 N N . GLN A 1 121 ? 6.359 -1.623 2.783 1 98.62 121 GLN A N 1
ATOM 996 C CA . GLN A 1 121 ? 6.973 -1.375 4.086 1 98.62 121 GLN A CA 1
ATOM 997 C C . GLN A 1 121 ? 7.75 -2.594 4.57 1 98.62 121 GLN A C 1
ATOM 999 O O . GLN A 1 121 ? 8.844 -2.459 5.121 1 98.62 121 GLN A O 1
ATOM 1004 N N . ILE A 1 122 ? 7.176 -3.801 4.348 1 98.62 122 ILE A N 1
ATOM 1005 C CA . ILE A 1 122 ? 7.816 -5.047 4.75 1 98.62 122 ILE A CA 1
ATOM 1006 C C . ILE A 1 122 ? 9.125 -5.223 3.986 1 98.62 122 ILE A C 1
ATOM 1008 O O . ILE A 1 122 ? 10.172 -5.488 4.586 1 98.62 122 ILE A O 1
ATOM 1012 N N . VAL A 1 123 ? 9.102 -5.004 2.67 1 98.31 123 VAL A N 1
ATOM 1013 C CA . VAL A 1 123 ? 10.25 -5.203 1.797 1 98.31 123 VAL A CA 1
ATOM 1014 C C . VAL A 1 123 ? 11.336 -4.184 2.131 1 98.31 123 VAL A C 1
ATOM 1016 O O . VAL A 1 123 ? 12.516 -4.531 2.229 1 98.31 123 VAL A O 1
ATOM 1019 N N . ALA A 1 124 ? 10.938 -2.918 2.346 1 97.44 124 ALA A N 1
ATOM 1020 C CA . ALA A 1 124 ? 11.883 -1.854 2.67 1 97.44 124 ALA A CA 1
ATOM 1021 C C . ALA A 1 124 ? 12.508 -2.076 4.043 1 97.44 124 ALA A C 1
ATOM 1023 O O . ALA A 1 124 ? 13.594 -1.562 4.328 1 97.44 124 ALA A O 1
ATOM 1024 N N . GLY A 1 125 ? 11.836 -2.848 4.898 1 96.75 125 GLY A N 1
ATOM 1025 C CA . GLY A 1 125 ? 12.281 -3.029 6.273 1 96.75 125 GLY A CA 1
ATOM 1026 C C . GLY A 1 125 ? 13.117 -4.281 6.469 1 96.75 125 GLY A C 1
ATOM 1027 O O . GLY A 1 125 ? 13.516 -4.594 7.594 1 96.75 125 GLY A O 1
ATOM 1028 N N . LEU A 1 126 ? 13.367 -5.039 5.41 1 97.31 126 LEU A N 1
ATOM 1029 C CA . LEU A 1 126 ? 14.18 -6.25 5.539 1 97.31 126 LEU A CA 1
ATOM 1030 C C . LEU A 1 126 ? 15.555 -5.926 6.102 1 97.31 126 LEU A C 1
ATOM 1032 O O . LEU A 1 126 ? 16.141 -4.883 5.777 1 97.31 126 LEU A O 1
ATOM 1036 N N . ASP A 1 127 ? 16.031 -6.773 6.871 1 94.81 127 ASP A N 1
ATOM 1037 C CA . ASP A 1 127 ? 17.328 -6.566 7.52 1 94.81 127 ASP A CA 1
ATOM 1038 C C . ASP A 1 127 ? 18.406 -7.418 6.867 1 94.81 127 ASP A C 1
ATOM 1040 O O . ASP A 1 127 ? 18.109 -8.367 6.137 1 94.81 127 ASP A O 1
ATOM 1044 N N . ASN A 1 128 ? 19.625 -7.031 7.078 1 93.62 128 ASN A N 1
ATOM 1045 C CA . ASN A 1 128 ? 20.812 -7.793 6.68 1 93.62 128 ASN A CA 1
ATOM 1046 C C . ASN A 1 128 ? 20.875 -7.961 5.168 1 93.62 128 ASN A C 1
ATOM 1048 O O . ASN A 1 128 ? 21.219 -9.039 4.676 1 93.62 128 ASN A O 1
ATOM 1052 N N . ILE A 1 129 ? 20.406 -7.023 4.469 1 95.31 129 ILE A N 1
ATOM 1053 C CA . ILE A 1 129 ? 20.531 -6.926 3.018 1 95.31 129 ILE A CA 1
ATOM 1054 C C . ILE A 1 129 ? 21.281 -5.645 2.652 1 95.31 129 ILE A C 1
ATOM 1056 O O . ILE A 1 129 ? 21.016 -4.582 3.213 1 95.31 129 ILE A O 1
ATOM 1060 N N . LYS A 1 130 ? 22.312 -5.793 1.738 1 95.81 130 LYS A N 1
ATOM 1061 C CA . LYS A 1 130 ? 23.031 -4.605 1.286 1 95.81 130 LYS A CA 1
ATOM 1062 C C . LYS A 1 130 ? 22.078 -3.549 0.75 1 95.81 130 LYS A C 1
ATOM 1064 O O . LYS A 1 130 ? 21.094 -3.879 0.081 1 95.81 130 LYS A O 1
ATOM 1069 N N . GLU A 1 131 ? 22.391 -2.229 1.035 1 96 131 GLU A N 1
ATOM 1070 C CA . GLU A 1 131 ? 21.484 -1.125 0.692 1 96 131 GLU A CA 1
ATOM 1071 C C . GLU A 1 131 ? 21.156 -1.128 -0.797 1 96 131 GLU A C 1
ATOM 1073 O O . GLU A 1 131 ? 20 -0.939 -1.181 1 96 131 GLU A O 1
ATOM 1078 N N . GLY A 1 132 ? 22.141 -1.385 -1.634 1 95.06 132 GLY A N 1
ATOM 1079 C CA . GLY A 1 132 ? 21.922 -1.41 -3.072 1 95.06 132 GLY A CA 1
ATOM 1080 C C . GLY A 1 132 ? 20.984 -2.52 -3.512 1 95.06 132 GLY A C 1
ATOM 1081 O O . GLY A 1 132 ? 20.141 -2.316 -4.391 1 95.06 132 GLY A O 1
ATOM 1082 N N . ASN A 1 133 ? 21.156 -3.695 -2.861 1 96.38 133 ASN A N 1
ATOM 1083 C CA . ASN A 1 133 ? 20.281 -4.82 -3.162 1 96.38 133 ASN A CA 1
ATOM 1084 C C . ASN A 1 133 ? 18.844 -4.555 -2.703 1 96.38 133 ASN A C 1
ATOM 1086 O O . ASN A 1 133 ? 17.891 -4.953 -3.371 1 96.38 133 ASN A O 1
ATOM 1090 N N . LYS A 1 134 ? 18.781 -3.938 -1.545 1 97.5 134 LYS A N 1
ATOM 1091 C CA . LYS A 1 134 ? 17.469 -3.625 -1.007 1 97.5 134 LYS A CA 1
ATOM 1092 C C . LYS A 1 134 ? 16.734 -2.635 -1.903 1 97.5 134 LYS A C 1
ATOM 1094 O O . LYS A 1 134 ? 15.523 -2.777 -2.137 1 97.5 134 LYS A O 1
ATOM 1099 N N . LEU A 1 135 ? 17.438 -1.614 -2.41 1 97.5 135 LEU A N 1
ATOM 1100 C CA . LEU A 1 135 ? 16.828 -0.642 -3.316 1 97.5 135 LEU A CA 1
ATOM 1101 C C . LEU A 1 135 ? 16.359 -1.316 -4.598 1 97.5 135 LEU A C 1
ATOM 1103 O O . LEU A 1 135 ? 15.281 -0.992 -5.113 1 97.5 135 LEU A O 1
ATOM 1107 N N . LEU A 1 136 ? 17.156 -2.256 -5.102 1 97.69 136 LEU A N 1
ATOM 1108 C CA . LEU A 1 136 ? 16.766 -2.992 -6.305 1 97.69 136 LEU A CA 1
ATOM 1109 C C . LEU A 1 136 ? 15.547 -3.857 -6.043 1 97.69 136 LEU A C 1
ATOM 1111 O O . LEU A 1 136 ? 14.656 -3.949 -6.895 1 97.69 136 LEU A O 1
ATOM 1115 N N . LEU A 1 137 ? 15.523 -4.477 -4.883 1 98.38 137 LEU A N 1
ATOM 1116 C CA . LEU A 1 137 ? 14.391 -5.297 -4.473 1 98.38 137 LEU A CA 1
ATOM 1117 C C . LEU A 1 137 ? 13.117 -4.461 -4.402 1 98.38 137 LEU A C 1
ATOM 1119 O O . LEU A 1 137 ? 12.07 -4.875 -4.906 1 98.38 137 LEU A O 1
ATOM 1123 N N . VAL A 1 138 ? 13.203 -3.277 -3.818 1 98.56 138 VAL A N 1
ATOM 1124 C CA . VAL A 1 138 ? 12.07 -2.361 -3.713 1 98.56 138 VAL A CA 1
ATOM 1125 C C . VAL A 1 138 ? 11.625 -1.932 -5.109 1 98.56 138 VAL A C 1
ATOM 1127 O O . VAL A 1 138 ? 10.422 -1.897 -5.398 1 98.56 138 VAL A O 1
ATOM 1130 N N . ASP A 1 139 ? 12.562 -1.656 -5.961 1 98.19 139 ASP A N 1
ATOM 1131 C CA . ASP A 1 139 ? 12.266 -1.234 -7.328 1 98.19 139 ASP A CA 1
ATOM 1132 C C . ASP A 1 139 ? 11.508 -2.322 -8.086 1 98.19 139 ASP A C 1
ATOM 1134 O O . ASP A 1 139 ? 10.508 -2.043 -8.742 1 98.19 139 ASP A O 1
ATOM 1138 N N . TYR A 1 140 ? 11.984 -3.561 -7.98 1 98.62 140 TYR A N 1
ATOM 1139 C CA . TYR A 1 140 ? 11.312 -4.68 -8.625 1 98.62 140 TYR A CA 1
ATOM 1140 C C . TYR A 1 140 ? 9.891 -4.836 -8.102 1 98.62 140 TYR A C 1
ATOM 1142 O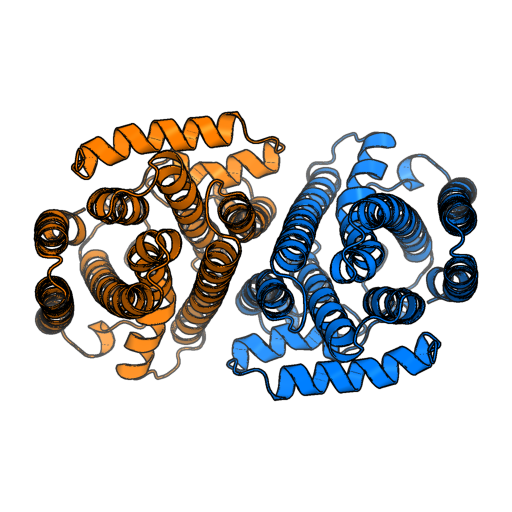 O . TYR A 1 140 ? 8.961 -5.082 -8.867 1 98.62 140 TYR A O 1
ATOM 1150 N N . PHE A 1 141 ? 9.734 -4.73 -6.805 1 98.88 141 PHE A N 1
ATOM 1151 C CA . PHE A 1 141 ? 8.422 -4.91 -6.195 1 98.88 141 PHE A CA 1
ATOM 1152 C C . PHE A 1 141 ? 7.457 -3.826 -6.664 1 98.88 141 PHE A C 1
ATOM 1154 O O . PHE A 1 141 ? 6.309 -4.117 -7.004 1 98.88 141 PHE A O 1
ATOM 1161 N N . ILE A 1 142 ? 7.918 -2.551 -6.703 1 98.88 142 ILE A N 1
ATOM 1162 C CA . ILE A 1 142 ? 7.109 -1.433 -7.172 1 98.88 142 ILE A CA 1
ATOM 1163 C C . ILE A 1 142 ? 6.664 -1.685 -8.609 1 98.88 142 ILE A C 1
ATOM 1165 O O . ILE A 1 142 ? 5.48 -1.574 -8.93 1 98.88 142 ILE A O 1
ATOM 1169 N N . LYS A 1 143 ? 7.578 -2.047 -9.492 1 98.75 143 LYS A N 1
ATOM 1170 C CA . LYS A 1 143 ? 7.281 -2.295 -10.898 1 98.75 143 LYS A CA 1
ATOM 1171 C C . LYS A 1 143 ? 6.293 -3.445 -11.055 1 98.75 143 LYS A C 1
ATOM 1173 O O . LYS A 1 143 ? 5.449 -3.424 -11.953 1 98.75 143 LYS A O 1
ATOM 1178 N N . THR A 1 144 ? 6.453 -4.414 -10.195 1 98.88 144 THR A N 1
ATOM 1179 C CA . THR A 1 144 ? 5.535 -5.547 -10.195 1 98.88 144 THR A CA 1
ATOM 1180 C C . THR A 1 144 ? 4.113 -5.094 -9.891 1 98.88 144 THR A C 1
ATOM 1182 O O . THR A 1 144 ? 3.166 -5.496 -10.57 1 98.88 144 THR A O 1
ATOM 1185 N N . ILE A 1 145 ? 3.916 -4.293 -8.898 1 98.88 145 ILE A N 1
ATOM 1186 C CA . ILE A 1 145 ? 2.598 -3.795 -8.516 1 98.88 145 ILE A CA 1
ATOM 1187 C C . ILE A 1 145 ? 2.01 -2.967 -9.656 1 98.88 145 ILE A C 1
ATOM 1189 O O . ILE A 1 145 ? 0.828 -3.096 -9.977 1 98.88 145 ILE A O 1
ATOM 1193 N N . LEU A 1 146 ? 2.818 -2.09 -10.258 1 98.88 146 LEU A N 1
ATOM 1194 C CA . LEU A 1 146 ? 2.361 -1.252 -11.359 1 98.88 146 LEU A CA 1
ATOM 1195 C C . LEU A 1 146 ? 1.916 -2.104 -12.539 1 98.88 146 LEU A C 1
ATOM 1197 O O . LEU A 1 146 ? 0.891 -1.82 -13.164 1 98.88 146 LEU A O 1
ATOM 1201 N N . LYS A 1 147 ? 2.68 -3.156 -12.859 1 98.81 147 LYS A N 1
ATOM 1202 C CA . LYS A 1 147 ? 2.301 -4.078 -13.93 1 98.81 147 LYS A CA 1
ATOM 1203 C C . LYS A 1 147 ? 0.996 -4.797 -13.594 1 98.81 147 LYS A C 1
ATOM 1205 O O . LYS A 1 147 ? 0.159 -5.012 -14.477 1 98.81 147 LYS A O 1
ATOM 1210 N N . LEU A 1 148 ? 0.858 -5.191 -12.383 1 98.81 148 LEU A N 1
ATOM 1211 C CA . LEU A 1 148 ? -0.362 -5.844 -11.914 1 98.81 148 LEU A CA 1
ATOM 1212 C C . LEU A 1 148 ? -1.583 -4.977 -12.203 1 98.81 148 LEU A C 1
ATOM 1214 O O . LEU A 1 148 ? -2.598 -5.469 -12.695 1 98.81 148 LEU A O 1
ATOM 1218 N N . PHE A 1 149 ? -1.474 -3.658 -11.891 1 98.81 149 PHE A N 1
ATOM 1219 C CA . PHE A 1 149 ? -2.584 -2.742 -12.125 1 98.81 149 PHE A CA 1
ATOM 1220 C C . PHE A 1 149 ? -2.838 -2.572 -13.617 1 98.81 149 PHE A C 1
ATOM 1222 O O . PHE A 1 149 ? -3.988 -2.482 -14.055 1 98.81 149 PHE A O 1
ATOM 1229 N N . GLN A 1 150 ? -1.76 -2.482 -14.398 1 98.75 150 GLN A N 1
ATOM 1230 C CA . GLN A 1 150 ? -1.907 -2.389 -15.844 1 98.75 150 GLN A CA 1
ATOM 1231 C C . GLN A 1 150 ? -2.619 -3.615 -16.406 1 98.75 150 GLN A C 1
ATOM 1233 O O . GLN A 1 150 ? -3.52 -3.488 -17.234 1 98.75 150 GLN A O 1
ATOM 1238 N N . GLY A 1 151 ? -2.18 -4.812 -15.984 1 98.62 151 GLY A N 1
ATOM 1239 C CA . GLY A 1 151 ? -2.814 -6.047 -16.422 1 98.62 151 GLY A CA 1
ATOM 1240 C C . GLY A 1 151 ? -4.285 -6.121 -16.047 1 98.62 151 GLY A C 1
ATOM 1241 O O . GLY A 1 151 ? -5.109 -6.559 -16.859 1 98.62 151 GLY A O 1
ATOM 1242 N N . GLU A 1 152 ? -4.656 -5.73 -14.828 1 98.25 152 GLU A N 1
ATOM 1243 C CA . GLU A 1 152 ? -6.051 -5.719 -14.391 1 98.25 152 GLU A CA 1
ATOM 1244 C C . GLU A 1 152 ? -6.883 -4.758 -15.234 1 98.25 152 GLU A C 1
ATOM 1246 O O . GLU A 1 152 ? -8.008 -5.078 -15.617 1 98.25 152 GLU A O 1
ATOM 1251 N N . MET A 1 153 ? -6.363 -3.564 -15.5 1 98.19 153 MET A N 1
ATOM 1252 C CA . MET A 1 153 ? -7.062 -2.596 -16.344 1 98.19 153 MET A CA 1
ATOM 1253 C C . MET A 1 153 ? -7.324 -3.168 -17.719 1 98.19 153 MET A C 1
ATOM 1255 O O . MET A 1 153 ? -8.422 -3.031 -18.266 1 98.19 153 MET A O 1
ATOM 1259 N N . GLU A 1 154 ? -6.289 -3.771 -18.344 1 97.56 154 GLU A N 1
ATOM 1260 C CA . GLU A 1 154 ? -6.441 -4.387 -19.656 1 97.56 154 GLU A CA 1
ATOM 1261 C C . GLU A 1 154 ? -7.531 -5.461 -19.641 1 97.56 154 GLU A C 1
ATOM 1263 O O . GLU A 1 154 ? -8.375 -5.508 -20.531 1 97.56 154 GLU A O 1
ATOM 1268 N N . ASP A 1 155 ? -7.523 -6.297 -18.609 1 96.69 155 ASP A N 1
ATOM 1269 C CA . ASP A 1 155 ? -8.523 -7.352 -18.453 1 96.69 155 ASP A CA 1
ATOM 1270 C C . ASP A 1 155 ? -9.93 -6.773 -18.438 1 96.69 155 ASP A C 1
ATOM 1272 O O . ASP A 1 155 ? -10.82 -7.266 -19.141 1 96.69 155 ASP A O 1
ATOM 1276 N N . LEU A 1 156 ? -10.133 -5.723 -17.703 1 96.56 156 LEU A N 1
ATOM 1277 C CA . LEU A 1 156 ? -11.445 -5.098 -17.547 1 96.56 156 LEU A CA 1
ATOM 1278 C C . LEU A 1 156 ? -11.867 -4.402 -18.844 1 96.56 156 LEU A C 1
ATOM 1280 O O . LEU A 1 156 ? -13.039 -4.461 -19.234 1 96.56 156 LEU A O 1
ATOM 1284 N N . ILE A 1 157 ? -10.898 -3.727 -19.453 1 95.81 157 ILE A N 1
ATOM 1285 C CA . ILE A 1 157 ? -11.195 -3.045 -20.703 1 95.81 157 ILE A CA 1
ATOM 1286 C C . ILE A 1 157 ? -11.625 -4.066 -21.75 1 95.81 157 ILE A C 1
ATOM 1288 O O . ILE A 1 157 ? -12.594 -3.844 -22.484 1 95.81 157 ILE A O 1
ATOM 1292 N N . PHE A 1 158 ? -10.844 -5.156 -21.844 1 94.56 158 PHE A N 1
ATOM 1293 C CA . PHE A 1 158 ? -11.18 -6.211 -22.781 1 94.56 158 PHE A CA 1
ATOM 1294 C C . PHE A 1 158 ? -12.602 -6.715 -22.562 1 94.56 158 PHE A C 1
ATOM 1296 O O . PHE A 1 158 ? -13.344 -6.945 -23.516 1 94.56 158 PHE A O 1
ATOM 1303 N N . GLU A 1 159 ? -12.992 -6.836 -21.359 1 92.12 159 GLU A N 1
ATOM 1304 C CA . GLU A 1 159 ? -14.281 -7.41 -20.969 1 92.12 159 GLU A CA 1
ATOM 1305 C C . GLU A 1 159 ? -15.398 -6.379 -21.078 1 92.12 159 GLU A C 1
ATOM 1307 O O . GLU A 1 159 ? -16.406 -6.621 -21.734 1 92.12 159 GLU A O 1
ATOM 1312 N N . LYS A 1 160 ? -15.242 -5.246 -20.5 1 91.56 160 LYS A N 1
ATOM 1313 C CA . LYS A 1 160 ? -16.328 -4.301 -20.281 1 91.56 160 LYS A CA 1
ATOM 1314 C C . LYS A 1 160 ? -16.547 -3.424 -21.516 1 91.56 160 LYS A C 1
ATOM 1316 O O . LYS A 1 160 ? -17.656 -2.939 -21.75 1 91.56 160 LYS A O 1
ATOM 1321 N N . GLU A 1 161 ? -15.547 -3.207 -22.234 1 89.69 161 GLU A N 1
ATOM 1322 C CA . GLU A 1 161 ? -15.703 -2.4 -23.453 1 89.69 161 GLU A CA 1
ATOM 1323 C C . GLU A 1 161 ? -15.766 -3.279 -24.688 1 89.69 161 GLU A C 1
ATOM 1325 O O . GLU A 1 161 ? -15.797 -2.771 -25.812 1 89.69 161 GLU A O 1
ATOM 1330 N N . ASP A 1 162 ? -15.844 -4.531 -24.531 1 83 162 ASP A N 1
ATOM 1331 C CA . ASP A 1 162 ? -15.977 -5.543 -25.578 1 83 162 ASP A CA 1
ATOM 1332 C C . ASP A 1 162 ? -15 -5.281 -26.734 1 83 162 ASP A C 1
ATOM 1334 O O . ASP A 1 162 ? -15.406 -5.211 -27.891 1 83 162 ASP A O 1
ATOM 1338 N N . LYS A 1 163 ? -13.844 -5.098 -26.406 1 83.44 163 LYS A N 1
ATOM 1339 C CA . LYS A 1 163 ? -12.82 -4.812 -27.406 1 83.44 163 LYS A CA 1
ATOM 1340 C C . LYS A 1 163 ? -12.453 -6.066 -28.203 1 83.44 163 LYS A C 1
ATOM 1342 O O . LYS A 1 163 ? -12.445 -7.172 -27.641 1 83.44 163 LYS A O 1
ATOM 1347 N N . ASN A 1 164 ? -12.242 -5.867 -29.438 1 88.75 164 ASN A N 1
ATOM 1348 C CA . ASN A 1 164 ? -11.617 -6.938 -30.203 1 88.75 164 ASN A CA 1
ATOM 1349 C C . ASN A 1 164 ? -10.125 -7.039 -29.922 1 88.75 164 ASN A C 1
ATOM 1351 O O . ASN A 1 164 ? -9.359 -6.137 -30.266 1 88.75 164 ASN A O 1
ATOM 1355 N N . VAL A 1 165 ? -9.82 -8.102 -29.203 1 92.75 165 VAL A N 1
ATOM 1356 C CA . VAL A 1 165 ? -8.438 -8.242 -28.766 1 92.75 165 VAL A CA 1
ATOM 1357 C C . VAL A 1 165 ? -7.824 -9.5 -29.359 1 92.75 165 VAL A C 1
ATOM 1359 O O . VAL A 1 165 ? -8.5 -10.531 -29.484 1 92.75 165 VAL A O 1
ATOM 1362 N N . GLY A 1 166 ? -6.57 -9.383 -29.797 1 94.75 166 GLY A N 1
ATOM 1363 C CA . GLY A 1 166 ? -5.863 -10.516 -30.359 1 94.75 166 GLY A CA 1
ATOM 1364 C C . GLY A 1 166 ? -5.18 -11.375 -29.312 1 94.75 166 GLY A C 1
ATOM 1365 O O . GLY A 1 166 ? -5.16 -11.031 -28.141 1 94.75 166 GLY A O 1
ATOM 1366 N N . GLU A 1 167 ? -4.715 -12.492 -29.797 1 95.25 167 GLU A N 1
ATOM 1367 C CA . GLU A 1 167 ? -4.008 -13.453 -28.953 1 95.25 167 GLU A CA 1
ATOM 1368 C C . GLU A 1 167 ? -2.836 -12.797 -28.234 1 95.25 167 GLU A C 1
ATOM 1370 O O . GLU A 1 167 ? -2.635 -13.016 -27.031 1 95.25 167 GLU A O 1
ATOM 1375 N N . LYS A 1 168 ? -2.064 -12.031 -28.938 1 96.69 168 LYS A N 1
ATOM 1376 C CA . LYS A 1 168 ? -0.879 -11.391 -28.391 1 96.69 168 LYS A CA 1
ATOM 1377 C C . LYS A 1 168 ? -1.251 -10.445 -27.25 1 96.69 168 LYS A C 1
ATOM 1379 O O . LYS A 1 168 ? -0.536 -10.367 -26.25 1 96.69 168 LYS A O 1
ATOM 1384 N N . GLU A 1 169 ? -2.35 -9.742 -27.391 1 96.88 169 GLU A N 1
ATOM 1385 C CA . GLU A 1 169 ? -2.812 -8.82 -26.344 1 96.88 169 GLU A CA 1
ATOM 1386 C C . GLU A 1 169 ? -3.252 -9.57 -25.094 1 96.88 169 GLU A C 1
ATOM 1388 O O . GLU A 1 169 ? -3.008 -9.117 -23.984 1 96.88 169 GLU A O 1
ATOM 1393 N N . ILE A 1 170 ? -3.867 -10.688 -25.344 1 97.38 170 ILE A N 1
ATOM 1394 C CA . ILE A 1 170 ? -4.32 -11.508 -24.219 1 97.38 170 ILE A CA 1
ATOM 1395 C C . ILE A 1 170 ? -3.113 -12.039 -23.453 1 97.38 170 ILE A C 1
ATOM 1397 O O . ILE A 1 170 ? -3.086 -11.992 -22.219 1 97.38 170 ILE A O 1
ATOM 1401 N N . LEU A 1 171 ? -2.139 -12.492 -24.172 1 98.25 171 LEU A N 1
ATOM 1402 C CA . LEU A 1 171 ? -0.935 -13.016 -23.547 1 98.25 171 LEU A CA 1
ATOM 1403 C C . LEU A 1 171 ? -0.185 -11.914 -22.797 1 98.25 171 LEU A C 1
ATOM 1405 O O . LEU A 1 171 ? 0.384 -12.156 -21.734 1 98.25 171 LEU A O 1
ATOM 1409 N N . GLU A 1 172 ? -0.131 -10.734 -23.359 1 98.25 172 GLU A N 1
ATOM 1410 C CA . GLU A 1 172 ? 0.487 -9.586 -22.688 1 98.25 172 GLU A CA 1
ATOM 1411 C C . GLU A 1 172 ? -0.257 -9.227 -21.406 1 98.25 172 GLU A C 1
ATOM 1413 O O . GLU A 1 172 ? 0.365 -8.93 -20.391 1 98.25 172 GLU A O 1
ATOM 1418 N N . MET A 1 173 ? -1.57 -9.25 -21.484 1 98.12 173 MET A N 1
ATOM 1419 C CA . MET A 1 173 ? -2.396 -9.008 -20.312 1 98.12 173 MET A CA 1
ATOM 1420 C C . MET A 1 173 ? -2.129 -10.047 -19.234 1 98.12 173 MET A C 1
ATOM 1422 O O . MET A 1 173 ? -1.956 -9.703 -18.062 1 98.12 173 MET A O 1
ATOM 1426 N N . TYR A 1 174 ? -1.955 -11.305 -19.594 1 98.62 174 TYR A N 1
ATOM 1427 C CA . TYR A 1 174 ? -1.636 -12.367 -18.656 1 98.62 174 TYR A CA 1
ATOM 1428 C C . TYR A 1 174 ? -0.29 -12.117 -17.984 1 98.62 174 TYR A C 1
ATOM 1430 O O . TYR A 1 174 ? -0.134 -12.344 -16.781 1 98.62 174 TYR A O 1
ATOM 1438 N N . SER A 1 175 ? 0.679 -11.703 -18.812 1 98.81 175 SER A N 1
ATOM 1439 C CA . SER A 1 175 ? 2.029 -11.469 -18.312 1 98.81 175 SER A CA 1
ATOM 1440 C C . SER A 1 175 ? 2.039 -10.383 -17.25 1 98.81 175 SER A C 1
ATOM 1442 O O . SER A 1 175 ? 2.834 -10.438 -16.297 1 98.81 175 SER A O 1
ATOM 1444 N N . LYS A 1 176 ? 1.16 -9.422 -17.328 1 98.81 176 LYS A N 1
ATOM 1445 C CA . LYS A 1 176 ? 1.082 -8.328 -16.375 1 98.81 176 LYS A CA 1
ATOM 1446 C C . LYS A 1 176 ? 0.223 -8.711 -15.172 1 98.81 176 LYS A C 1
ATOM 1448 O O . LYS A 1 176 ? 0.668 -8.609 -14.031 1 98.81 176 LYS A O 1
ATOM 1453 N N . LYS A 1 177 ? -0.961 -9.234 -15.438 1 98.5 177 LYS A N 1
ATOM 1454 C CA . LYS A 1 177 ? -1.97 -9.461 -14.406 1 98.5 177 LYS A CA 1
ATOM 1455 C C . LYS A 1 177 ? -1.546 -10.578 -13.461 1 98.5 177 LYS A C 1
ATOM 1457 O O . LYS A 1 177 ? -1.703 -10.469 -12.242 1 98.5 177 LYS A O 1
ATOM 1462 N N . THR A 1 178 ? -1.066 -11.656 -13.984 1 98.25 178 THR A N 1
ATOM 1463 C CA . THR A 1 178 ? -0.693 -12.828 -13.203 1 98.25 178 THR A CA 1
ATOM 1464 C C . THR A 1 178 ? 0.816 -13.047 -13.25 1 98.25 178 THR A C 1
ATOM 1466 O O . THR A 1 178 ? 1.441 -13.305 -12.219 1 98.25 178 THR A O 1
ATOM 1469 N N . GLY A 1 179 ? 1.423 -12.867 -14.398 1 98.81 179 GLY A N 1
ATOM 1470 C CA . GLY A 1 179 ? 2.83 -13.156 -14.633 1 98.81 179 GLY A CA 1
ATOM 1471 C C . GLY A 1 179 ? 3.76 -12.281 -13.812 1 98.81 179 GLY A C 1
ATOM 1472 O O . GLY A 1 179 ? 4.781 -12.758 -13.305 1 98.81 179 GLY A O 1
ATOM 1473 N N . ALA A 1 180 ? 3.418 -11.016 -13.664 1 98.88 180 ALA A N 1
ATOM 1474 C CA . ALA A 1 180 ? 4.312 -10.055 -13.023 1 98.88 180 ALA A CA 1
ATOM 1475 C C . ALA A 1 180 ? 4.602 -10.461 -11.578 1 98.88 180 ALA A C 1
ATOM 1477 O O . ALA A 1 180 ? 5.75 -10.414 -11.133 1 98.88 180 ALA A O 1
ATOM 1478 N N . VAL A 1 181 ? 3.6 -10.859 -10.82 1 98.94 181 VAL A N 1
ATOM 1479 C CA . VAL A 1 181 ? 3.787 -11.203 -9.414 1 98.94 181 VAL A CA 1
ATOM 1480 C C . VAL A 1 181 ? 4.59 -12.5 -9.297 1 98.94 181 VAL A C 1
ATOM 1482 O O . VAL A 1 181 ? 5.48 -12.609 -8.453 1 98.94 181 VAL A O 1
ATOM 1485 N N . PHE A 1 182 ? 4.297 -13.469 -10.172 1 98.81 182 PHE A N 1
ATOM 1486 C CA . PHE A 1 182 ? 5.094 -14.688 -10.172 1 98.81 182 PHE A CA 1
ATOM 1487 C C . PHE A 1 182 ? 6.539 -14.391 -10.547 1 98.81 182 PHE A C 1
ATOM 1489 O O . PHE A 1 182 ? 7.465 -14.992 -10 1 98.81 182 PHE A O 1
ATOM 1496 N N . GLY A 1 183 ? 6.719 -13.539 -11.602 1 98.88 183 GLY A N 1
ATOM 1497 C CA . GLY A 1 183 ? 8.062 -13.109 -11.945 1 98.88 183 GLY A CA 1
ATOM 1498 C C . GLY A 1 183 ? 8.859 -12.602 -10.758 1 98.88 183 GLY A C 1
ATOM 1499 O O . GLY A 1 183 ? 10.016 -12.977 -10.57 1 98.88 183 GLY A O 1
ATOM 1500 N N . PHE A 1 184 ? 8.227 -11.789 -9.922 1 98.94 184 PHE A N 1
ATOM 1501 C CA . PHE A 1 184 ? 8.867 -11.273 -8.719 1 98.94 184 PHE A CA 1
ATOM 1502 C C . PHE A 1 184 ? 9.172 -12.406 -7.742 1 98.94 184 PHE A C 1
ATOM 1504 O O . PHE A 1 184 ? 10.234 -12.43 -7.113 1 98.94 184 PHE A O 1
ATOM 1511 N N . CYS A 1 185 ? 8.219 -13.305 -7.551 1 98.81 185 CYS A N 1
ATOM 1512 C CA . CYS A 1 185 ? 8.422 -14.43 -6.648 1 98.81 185 CYS A CA 1
ATOM 1513 C C . CYS A 1 185 ? 9.672 -15.219 -7.027 1 98.81 185 CYS A C 1
ATOM 1515 O O . CYS A 1 185 ? 10.445 -15.625 -6.156 1 98.81 185 CYS A O 1
ATOM 1517 N N . PHE A 1 186 ? 9.898 -15.445 -8.32 1 98.69 186 PHE A N 1
ATOM 1518 C CA . PHE A 1 186 ? 11.055 -16.188 -8.797 1 98.69 186 PHE A CA 1
ATOM 1519 C C . PHE A 1 186 ? 12.336 -15.391 -8.594 1 98.69 186 PHE A C 1
ATOM 1521 O O . PHE A 1 186 ? 13.383 -15.961 -8.281 1 98.69 186 PHE A O 1
ATOM 1528 N N . ALA A 1 187 ? 12.273 -14.078 -8.727 1 98.75 187 ALA A N 1
ATOM 1529 C CA . ALA A 1 187 ? 13.453 -13.219 -8.789 1 98.75 187 ALA A CA 1
ATOM 1530 C C . ALA A 1 187 ? 13.906 -12.812 -7.391 1 98.75 187 ALA A C 1
ATOM 1532 O O . ALA A 1 187 ? 15.102 -12.617 -7.148 1 98.75 187 ALA A O 1
ATOM 1533 N N . SER A 1 188 ? 12.984 -12.641 -6.414 1 98.69 188 SER A N 1
ATOM 1534 C CA . SER A 1 188 ? 13.211 -11.93 -5.156 1 98.69 188 SER A CA 1
ATOM 1535 C C . SER A 1 188 ? 14.32 -12.594 -4.344 1 98.69 188 SER A C 1
ATOM 1537 O O . SER A 1 188 ? 15.164 -11.906 -3.76 1 98.69 188 SER A O 1
ATOM 1539 N N . PRO A 1 189 ? 14.406 -13.977 -4.293 1 97.94 189 PRO A N 1
ATOM 1540 C CA . PRO A 1 189 ? 15.523 -14.562 -3.543 1 97.94 189 PRO A CA 1
ATOM 1541 C C . PRO A 1 189 ? 16.875 -14.164 -4.109 1 97.94 189 PRO A C 1
ATOM 1543 O O . PRO A 1 189 ? 17.812 -13.875 -3.35 1 97.94 189 PRO A O 1
ATOM 1546 N N . PHE A 1 190 ? 16.984 -14.125 -5.398 1 97.81 190 PHE A N 1
ATOM 1547 C CA . PHE A 1 190 ? 18.25 -13.82 -6.059 1 97.81 190 PHE A CA 1
ATOM 1548 C C . PHE A 1 190 ? 18.578 -12.336 -5.938 1 97.81 190 PHE A C 1
ATOM 1550 O O . PHE A 1 190 ? 19.75 -11.953 -5.867 1 97.81 190 PHE A O 1
ATOM 1557 N N . LEU A 1 191 ? 17.531 -11.5 -5.93 1 98.12 191 LEU A N 1
ATOM 1558 C CA . LEU A 1 191 ? 17.734 -10.086 -5.652 1 98.12 191 LEU A CA 1
ATOM 1559 C C . LEU A 1 191 ? 18.328 -9.891 -4.262 1 98.12 191 LEU A C 1
ATOM 1561 O O . LEU A 1 191 ? 19.25 -9.094 -4.082 1 98.12 191 LEU A O 1
ATOM 1565 N N . MET A 1 192 ? 17.812 -10.602 -3.281 1 97.38 192 MET A N 1
ATOM 1566 C CA . MET A 1 192 ? 18.297 -10.492 -1.907 1 97.38 192 MET A CA 1
ATOM 1567 C C . MET A 1 192 ? 19.734 -10.961 -1.799 1 97.38 192 MET A C 1
ATOM 1569 O O . MET A 1 192 ? 20.5 -10.461 -0.964 1 97.38 192 MET A O 1
ATOM 1573 N N . ALA A 1 193 ? 20.125 -11.875 -2.697 1 96.38 193 ALA A N 1
ATOM 1574 C CA . ALA A 1 193 ? 21.469 -12.43 -2.693 1 96.38 193 ALA A CA 1
ATOM 1575 C C . ALA A 1 193 ? 22.438 -11.539 -3.479 1 96.38 193 ALA A C 1
ATOM 1577 O O . ALA A 1 193 ? 23.641 -11.781 -3.492 1 96.38 193 ALA A O 1
ATOM 1578 N N . GLY A 1 194 ? 21.922 -10.562 -4.129 1 96.38 194 GLY A N 1
ATOM 1579 C CA . GLY A 1 194 ? 22.766 -9.656 -4.898 1 96.38 194 GLY A CA 1
ATOM 1580 C C . GLY A 1 194 ? 23.094 -10.18 -6.281 1 96.38 194 GLY A C 1
ATOM 1581 O O . GLY A 1 194 ? 24.047 -9.719 -6.918 1 96.38 194 GLY A O 1
ATOM 1582 N N . GLU A 1 195 ? 22.328 -11.133 -6.754 1 96.56 195 GLU A N 1
ATOM 1583 C CA . GLU A 1 195 ? 22.516 -11.703 -8.086 1 96.56 195 GLU A CA 1
ATOM 1584 C C . GLU A 1 195 ? 21.594 -11.039 -9.102 1 96.56 195 GLU A C 1
ATOM 1586 O O . GLU A 1 195 ? 20.719 -11.695 -9.664 1 96.56 195 GLU A O 1
ATOM 1591 N N . ALA A 1 196 ? 21.938 -9.836 -9.43 1 96.94 196 ALA A N 1
ATOM 1592 C CA . ALA A 1 196 ? 21.047 -8.977 -10.203 1 96.94 196 ALA A CA 1
ATOM 1593 C C . ALA A 1 196 ? 20.766 -9.57 -11.586 1 96.94 196 ALA A C 1
ATOM 1595 O O . ALA A 1 196 ? 19.625 -9.57 -12.047 1 96.94 196 ALA A O 1
ATOM 1596 N N . GLU A 1 197 ? 21.766 -10.094 -12.297 1 97.69 197 GLU A N 1
ATOM 1597 C CA . GLU A 1 197 ? 21.594 -10.633 -13.648 1 97.69 197 GLU A CA 1
ATOM 1598 C C . GLU A 1 197 ? 20.766 -11.906 -13.633 1 97.69 197 GLU A C 1
ATOM 1600 O O . GLU A 1 197 ? 19.875 -12.078 -14.477 1 97.69 197 GLU A O 1
ATOM 1605 N N . LEU A 1 198 ? 21.078 -12.766 -12.68 1 97.5 198 LEU A N 1
ATOM 1606 C CA . LEU A 1 198 ? 20.297 -13.984 -12.547 1 97.5 198 LEU A CA 1
ATOM 1607 C C . LEU A 1 198 ? 18.859 -13.664 -12.172 1 97.5 198 LEU A C 1
ATOM 1609 O O . LEU A 1 198 ? 17.922 -14.305 -12.656 1 97.5 198 LEU A O 1
ATOM 1613 N N . ALA A 1 199 ? 18.672 -12.68 -11.281 1 98.25 199 ALA A N 1
ATOM 1614 C CA . ALA A 1 199 ? 17.344 -12.258 -10.867 1 98.25 199 ALA A CA 1
ATOM 1615 C C . ALA A 1 199 ? 16.531 -11.789 -12.07 1 98.25 199 ALA A C 1
ATOM 1617 O O . ALA A 1 199 ? 15.328 -12.062 -12.148 1 98.25 199 ALA A O 1
ATOM 1618 N N . LYS A 1 200 ? 17.172 -11.07 -12.922 1 98.5 200 LYS A N 1
ATOM 1619 C CA . LYS A 1 200 ? 16.5 -10.594 -14.133 1 98.5 200 LYS A CA 1
ATOM 1620 C C . LYS A 1 200 ? 16 -11.758 -14.977 1 98.5 200 LYS A C 1
ATOM 1622 O O . LYS A 1 200 ? 14.867 -11.742 -15.461 1 98.5 200 LYS A O 1
ATOM 1627 N N . GLU A 1 201 ? 16.828 -12.773 -15.172 1 98.44 201 GLU A N 1
ATOM 1628 C CA . GLU A 1 201 ? 16.438 -13.969 -15.906 1 98.44 201 GLU A CA 1
ATOM 1629 C C . GLU A 1 201 ? 15.312 -14.727 -15.195 1 98.44 201 GLU A C 1
ATOM 1631 O O . GLU A 1 201 ? 14.367 -15.188 -15.828 1 98.44 201 GLU A O 1
ATOM 1636 N N . MET A 1 202 ? 15.461 -14.812 -13.898 1 98.56 202 MET A N 1
ATOM 1637 C CA . MET A 1 202 ? 14.453 -15.508 -13.102 1 98.56 202 MET A CA 1
ATOM 1638 C C . MET A 1 202 ? 13.109 -14.781 -13.172 1 98.56 202 MET A C 1
ATOM 1640 O O . MET A 1 202 ? 12.055 -15.422 -13.148 1 98.56 202 MET A O 1
ATOM 1644 N N . ASN A 1 203 ? 13.156 -13.461 -13.172 1 98.88 203 ASN A N 1
ATOM 1645 C CA . ASN A 1 203 ? 11.93 -12.68 -13.336 1 98.88 203 ASN A CA 1
ATOM 1646 C C . ASN A 1 203 ? 11.203 -13.031 -14.633 1 98.88 203 ASN A C 1
ATOM 1648 O O . ASN A 1 203 ? 9.984 -13.195 -14.641 1 98.88 203 ASN A O 1
ATOM 1652 N N . LYS A 1 204 ? 11.953 -13.156 -15.75 1 98.81 204 LYS A N 1
ATOM 1653 C CA . LYS A 1 204 ? 11.367 -13.516 -17.047 1 98.81 204 LYS A CA 1
ATOM 1654 C C . LYS A 1 204 ? 10.773 -14.914 -17 1 98.81 204 LYS A C 1
ATOM 1656 O O . LYS A 1 204 ? 9.656 -15.133 -17.469 1 98.81 204 LYS A O 1
ATOM 1661 N N . ILE A 1 205 ? 11.531 -15.836 -16.422 1 98.75 205 ILE A N 1
ATOM 1662 C CA . ILE A 1 205 ? 11.086 -17.219 -16.312 1 98.75 205 ILE A CA 1
ATOM 1663 C C . ILE A 1 205 ? 9.828 -17.297 -15.461 1 98.75 205 ILE A C 1
ATOM 1665 O O . ILE A 1 205 ? 8.867 -17.984 -15.812 1 98.75 205 ILE A O 1
ATOM 1669 N N . GLY A 1 206 ? 9.828 -16.625 -14.32 1 98.75 206 GLY A N 1
ATOM 1670 C CA . GLY A 1 206 ? 8.672 -16.594 -13.453 1 98.75 206 GLY A CA 1
ATOM 1671 C C . GLY A 1 206 ? 7.449 -15.977 -14.102 1 98.75 206 GLY A C 1
ATOM 1672 O O . GLY A 1 206 ? 6.316 -16.391 -13.836 1 98.75 206 GLY A O 1
ATOM 1673 N N . THR A 1 207 ? 7.664 -14.898 -14.906 1 98.94 207 THR A N 1
ATOM 1674 C CA . THR A 1 207 ? 6.566 -14.281 -15.641 1 98.94 207 THR A CA 1
ATOM 1675 C C . THR A 1 207 ? 5.926 -15.281 -16.594 1 98.94 207 THR A C 1
ATOM 1677 O O . THR A 1 207 ? 4.699 -15.375 -16.672 1 98.94 207 THR A O 1
ATOM 1680 N N . ASP A 1 208 ? 6.789 -16.062 -17.328 1 98.75 208 ASP A N 1
ATOM 1681 C CA . ASP A 1 208 ? 6.277 -17.109 -18.219 1 98.75 208 ASP A CA 1
ATOM 1682 C C . ASP A 1 208 ? 5.5 -18.156 -17.422 1 98.75 208 ASP A C 1
ATOM 1684 O O . ASP A 1 208 ? 4.445 -18.625 -17.875 1 98.75 208 ASP A O 1
ATOM 1688 N N . PHE A 1 209 ? 6.027 -18.578 -16.281 1 98.19 209 PHE A N 1
ATOM 1689 C CA . PHE A 1 209 ? 5.312 -19.5 -15.398 1 98.19 209 PHE A CA 1
ATOM 1690 C C . PHE A 1 209 ? 3.928 -18.953 -15.062 1 98.19 209 PHE A C 1
ATOM 1692 O O . PHE A 1 209 ? 2.938 -19.688 -15.109 1 98.19 209 PHE A O 1
ATOM 1699 N N . GLY A 1 210 ? 3.877 -17.688 -14.695 1 98.19 210 GLY A N 1
ATOM 1700 C CA . GLY A 1 210 ? 2.615 -17.031 -14.359 1 98.19 210 GLY A CA 1
ATOM 1701 C C . GLY A 1 210 ? 1.621 -17.047 -15.508 1 98.19 210 GLY A C 1
ATOM 1702 O O . GLY A 1 210 ? 0.417 -17.188 -15.289 1 98.19 210 GLY A O 1
ATOM 1703 N N . VAL A 1 211 ? 2.119 -16.797 -16.734 1 98.44 211 VAL A N 1
ATOM 1704 C CA . VAL A 1 211 ? 1.25 -16.844 -17.906 1 98.44 211 VAL A CA 1
ATOM 1705 C C . VAL A 1 211 ? 0.638 -18.234 -18.062 1 98.44 211 VAL A C 1
ATOM 1707 O O . VAL A 1 211 ? -0.573 -18.359 -18.25 1 98.44 211 VAL A O 1
ATOM 1710 N N . SER A 1 212 ? 1.48 -19.281 -17.984 1 97.12 212 SER A N 1
ATOM 1711 C CA . SER A 1 212 ? 0.98 -20.656 -18.047 1 97.12 212 SER A CA 1
ATOM 1712 C C . SER A 1 212 ? -0.041 -20.922 -16.938 1 97.12 212 SER A C 1
ATOM 1714 O O . SER A 1 212 ? -1.084 -21.531 -17.188 1 97.12 212 SER A O 1
ATOM 1716 N N . PHE A 1 213 ? 0.238 -20.453 -15.781 1 95.94 213 PHE A N 1
ATOM 1717 C CA . PHE A 1 213 ? -0.637 -20.609 -14.625 1 95.94 213 PHE A CA 1
ATOM 1718 C C . PHE A 1 213 ? -2.006 -20 -14.898 1 95.94 213 PHE A C 1
ATOM 1720 O O . PHE A 1 213 ? -3.035 -20.594 -14.586 1 95.94 213 PHE A O 1
ATOM 1727 N N . GLN A 1 214 ? -2.016 -18.828 -15.422 1 95.75 214 GLN A N 1
ATOM 1728 C CA . GLN A 1 214 ? -3.271 -18.156 -15.719 1 95.75 214 GLN A CA 1
ATOM 1729 C C . GLN A 1 214 ? -4.09 -18.922 -16.75 1 95.75 214 GLN A C 1
ATOM 1731 O O . GLN A 1 214 ? -5.316 -19.016 -16.625 1 95.75 214 GLN A O 1
ATOM 1736 N N . ILE A 1 215 ? -3.426 -19.438 -17.828 1 95.38 215 ILE A N 1
ATOM 1737 C CA . ILE A 1 215 ? -4.129 -20.219 -18.844 1 95.38 215 ILE A CA 1
ATOM 1738 C C . ILE A 1 215 ? -4.766 -21.438 -18.203 1 95.38 215 ILE A C 1
ATOM 1740 O O . ILE A 1 215 ? -5.93 -21.75 -18.469 1 95.38 215 ILE A O 1
ATOM 1744 N N . PHE A 1 216 ? -4.035 -22.141 -17.297 1 93 216 PHE A N 1
ATOM 1745 C CA . PHE A 1 216 ? -4.586 -23.297 -16.594 1 93 216 PHE A CA 1
ATOM 1746 C C . PHE A 1 216 ? -5.793 -22.891 -15.766 1 93 216 PHE A C 1
ATOM 1748 O O . PHE A 1 216 ? -6.777 -23.641 -15.688 1 93 216 PHE A O 1
ATOM 1755 N N . ASP A 1 217 ? -5.688 -21.766 -15.086 1 90.69 217 ASP A N 1
ATOM 1756 C CA . ASP A 1 217 ? -6.797 -21.281 -14.273 1 90.69 217 ASP A CA 1
ATOM 1757 C C . ASP A 1 217 ? -8.039 -21.031 -15.125 1 90.69 217 ASP A C 1
ATOM 1759 O O . ASP A 1 217 ? -9.156 -21.312 -14.703 1 90.69 217 ASP A O 1
ATOM 1763 N N . ASP A 1 218 ? -7.852 -20.422 -16.328 1 90.75 218 ASP A N 1
ATOM 1764 C CA . ASP A 1 218 ? -8.953 -20.188 -17.25 1 90.75 218 ASP A CA 1
ATOM 1765 C C . ASP A 1 218 ? -9.609 -21.5 -17.672 1 90.75 218 ASP A C 1
ATOM 1767 O O . ASP A 1 218 ? -10.828 -21.578 -17.828 1 90.75 218 ASP A O 1
ATOM 1771 N N . LEU A 1 219 ? -8.805 -22.516 -17.922 1 89.44 219 LEU A N 1
ATOM 1772 C CA . LEU A 1 219 ? -9.289 -23.828 -18.328 1 89.44 219 LEU A CA 1
ATOM 1773 C C . LEU A 1 219 ? -10.117 -24.469 -17.219 1 89.44 219 LEU A C 1
ATOM 1775 O O . LEU A 1 219 ? -11.133 -25.125 -17.484 1 89.44 219 LEU A O 1
ATOM 1779 N N . LYS A 1 220 ? -9.703 -24.312 -16 1 84.88 220 LYS A N 1
ATOM 1780 C CA . LYS A 1 220 ? -10.391 -24.875 -14.844 1 84.88 220 LYS A CA 1
ATOM 1781 C C . LYS A 1 220 ? -11.75 -24.203 -14.641 1 84.88 220 LYS A C 1
ATOM 1783 O O . LYS A 1 220 ? -12.703 -24.844 -14.188 1 84.88 220 LYS A O 1
ATOM 1788 N N . ASP A 1 221 ? -11.812 -22.953 -14.883 1 80.44 221 ASP A N 1
ATOM 1789 C CA . ASP A 1 221 ? -13.031 -22.172 -14.656 1 80.44 221 ASP A CA 1
ATOM 1790 C C . ASP A 1 221 ? -14.172 -22.656 -15.539 1 80.44 221 ASP A C 1
ATOM 1792 O O . ASP A 1 221 ? -15.344 -22.5 -15.203 1 80.44 221 ASP A O 1
ATOM 1796 N N . ILE A 1 222 ? -13.828 -23.266 -16.625 1 75.94 222 ILE A N 1
ATOM 1797 C CA . ILE A 1 222 ? -14.844 -23.766 -17.547 1 75.94 222 ILE A CA 1
ATOM 1798 C C . IL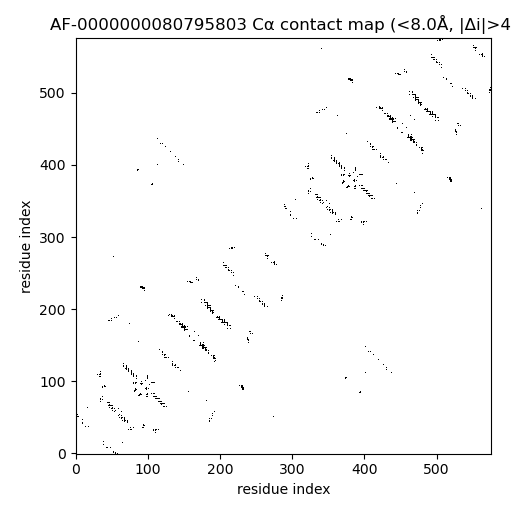E A 1 222 ? -15.508 -25.016 -16.969 1 75.94 222 ILE A C 1
ATOM 1800 O O . ILE A 1 222 ? -16.688 -25.25 -17.188 1 75.94 222 ILE A O 1
ATOM 1804 N N . PHE A 1 223 ? -14.82 -25.719 -16.219 1 69.88 223 PHE A N 1
ATOM 1805 C CA . PHE A 1 223 ? -15.312 -27.047 -15.836 1 69.88 223 PHE A CA 1
ATOM 1806 C C . PHE A 1 223 ? -15.789 -27.047 -14.383 1 69.88 223 PHE A C 1
ATOM 1808 O O . PHE A 1 223 ? -16.375 -28.016 -13.922 1 69.88 223 PHE A O 1
ATOM 1815 N N . THR A 1 224 ? -15.523 -26.125 -13.719 1 67.62 224 THR A N 1
ATOM 1816 C CA . THR A 1 224 ? -15.742 -26.25 -12.281 1 67.62 224 THR A CA 1
ATOM 1817 C C . THR A 1 224 ? -17 -25.516 -11.859 1 67.62 224 THR A C 1
ATOM 1819 O O . THR A 1 224 ? -17.297 -24.422 -12.359 1 67.62 224 THR A O 1
ATOM 1822 N N . LYS A 1 225 ? -17.859 -26.406 -11.094 1 61.62 225 LYS A N 1
ATOM 1823 C CA . LYS A 1 225 ? -19 -25.812 -10.406 1 61.62 225 LYS A CA 1
ATOM 1824 C C . LYS A 1 225 ? -18.547 -24.906 -9.273 1 61.62 225 LYS A C 1
ATOM 1826 O O . LYS A 1 225 ? -17.484 -25.125 -8.672 1 61.62 225 LYS A O 1
ATOM 1831 N N . GLU A 1 226 ? -19.125 -23.984 -9.039 1 63.72 226 GLU A N 1
ATOM 1832 C CA . GLU A 1 226 ? -18.859 -22.984 -8.016 1 63.72 226 GLU A CA 1
ATOM 1833 C C . GLU A 1 226 ? -18.5 -23.641 -6.688 1 63.72 226 GLU A C 1
ATOM 1835 O O . GLU A 1 226 ? -17.594 -23.172 -5.988 1 63.72 226 GLU A O 1
ATOM 1840 N N . GLU A 1 227 ? -19.141 -24.594 -6.387 1 60.22 227 GLU A N 1
ATOM 1841 C CA . GLU A 1 227 ? -18.984 -25.25 -5.094 1 60.22 227 GLU A CA 1
ATOM 1842 C C . GLU A 1 227 ? -17.609 -25.891 -4.961 1 60.22 227 GLU A C 1
ATOM 1844 O O . GLU A 1 227 ? -17.094 -26.031 -3.852 1 60.22 227 GLU A O 1
ATOM 1849 N N . ASP A 1 228 ? -17.172 -26.141 -5.984 1 62.12 228 ASP A N 1
ATOM 1850 C CA . ASP A 1 228 ? -15.914 -26.875 -5.969 1 62.12 228 ASP A CA 1
ATOM 1851 C C . ASP A 1 228 ? -14.727 -25.922 -5.859 1 62.12 228 ASP A C 1
ATOM 1853 O O . ASP A 1 228 ? -13.68 -26.297 -5.32 1 62.12 228 ASP A O 1
ATOM 1857 N N . ILE A 1 229 ? -14.93 -24.781 -6.262 1 62.31 229 ILE A N 1
ATOM 1858 C CA . ILE A 1 229 ? -13.742 -23.922 -6.352 1 62.31 229 ILE A CA 1
ATOM 1859 C C . ILE A 1 229 ? -13.883 -22.734 -5.402 1 62.31 229 ILE A C 1
ATOM 1861 O O . ILE A 1 229 ? -12.898 -22.047 -5.117 1 62.31 229 ILE A O 1
ATOM 1865 N N . GLY A 1 230 ? -15.047 -22.609 -4.824 1 62.31 230 GLY A N 1
ATOM 1866 C CA . GLY A 1 230 ? -15.211 -21.578 -3.797 1 62.31 230 GLY A CA 1
ATOM 1867 C C . GLY A 1 230 ? -15.281 -20.172 -4.355 1 62.31 230 GLY A C 1
ATOM 1868 O O . GLY A 1 230 ? -15 -19.203 -3.648 1 62.31 230 GLY A O 1
ATOM 1869 N N . LYS A 1 231 ? -15.289 -20.141 -5.684 1 70.81 231 LYS A N 1
ATOM 1870 C CA . LYS A 1 231 ? -15.523 -18.859 -6.355 1 70.81 231 LYS A CA 1
ATOM 1871 C C . LYS A 1 231 ? -16.609 -19 -7.422 1 70.81 231 LYS A C 1
ATOM 1873 O O . LYS A 1 231 ? -16.922 -20.109 -7.859 1 70.81 231 LYS A O 1
ATOM 1878 N N . GLU A 1 232 ? -17.312 -17.766 -7.684 1 71.12 232 GLU A N 1
ATOM 1879 C CA . GLU A 1 232 ? -18.328 -17.797 -8.734 1 71.12 232 GLU A CA 1
ATOM 1880 C C . GLU A 1 232 ? -17.703 -18.156 -10.086 1 71.12 232 GLU A C 1
ATOM 1882 O O . GLU A 1 232 ? -16.625 -17.672 -10.43 1 71.12 232 GLU A O 1
ATOM 1887 N N . THR A 1 233 ? -18.234 -19.156 -10.664 1 59.94 233 THR A N 1
ATOM 1888 C CA . THR A 1 233 ? -17.797 -19.609 -11.977 1 59.94 233 THR A CA 1
ATOM 1889 C C . THR A 1 233 ? -18.766 -19.156 -13.062 1 59.94 233 THR A C 1
ATOM 1891 O O . THR A 1 233 ? -19.875 -18.703 -12.758 1 59.94 233 THR A O 1
ATOM 1894 N N . ASN A 1 234 ? -18.297 -19.188 -14.289 1 53.09 234 ASN A N 1
ATOM 1895 C CA . ASN A 1 234 ? -19.109 -18.922 -15.477 1 53.09 234 ASN A CA 1
ATOM 1896 C C . ASN A 1 234 ? -19.688 -17.516 -15.445 1 53.09 234 ASN A C 1
ATOM 1898 O O . ASN A 1 234 ? -20.812 -17.297 -15.906 1 53.09 234 ASN A O 1
ATOM 1902 N N . LYS A 1 235 ? -19.406 -16.797 -14.539 1 53.19 235 LYS A N 1
ATOM 1903 C CA . LYS A 1 235 ? -19.969 -15.461 -14.508 1 53.19 235 LYS A CA 1
ATOM 1904 C C . LYS A 1 235 ? -19.625 -14.688 -15.773 1 53.19 235 LYS A C 1
ATOM 1906 O O . LYS A 1 235 ? -20.328 -13.734 -16.141 1 53.19 235 LYS A O 1
ATOM 1911 N N . ASP A 1 236 ? -18.297 -14.781 -16.312 1 56.06 236 ASP A N 1
ATOM 1912 C CA . ASP A 1 236 ? -17.984 -13.695 -17.234 1 56.06 236 ASP A CA 1
ATOM 1913 C C . ASP A 1 236 ? -18.047 -14.18 -18.688 1 56.06 236 ASP A C 1
ATOM 1915 O O . ASP A 1 236 ? -17.031 -14.648 -19.219 1 56.06 236 ASP A O 1
ATOM 1919 N N . VAL A 1 237 ? -19.219 -14.344 -19.234 1 56.59 237 VAL A N 1
ATOM 1920 C CA . VAL A 1 237 ? -19.422 -14.617 -20.656 1 56.59 237 VAL A CA 1
ATOM 1921 C C . VAL A 1 237 ? -18.578 -13.656 -21.484 1 56.59 237 VAL A C 1
ATOM 1923 O O . VAL A 1 237 ? -18.172 -13.984 -22.609 1 56.59 237 VAL A O 1
ATOM 1926 N N . ASN A 1 238 ? -18.047 -12.641 -20.906 1 77.31 238 ASN A N 1
ATOM 1927 C CA . ASN A 1 238 ? -17.375 -11.648 -21.75 1 77.31 238 ASN A CA 1
ATOM 1928 C C . ASN A 1 238 ? -15.875 -11.594 -21.453 1 77.31 238 ASN A C 1
ATOM 1930 O O . ASN A 1 238 ? -15.164 -10.734 -21.984 1 77.31 238 ASN A O 1
ATOM 1934 N N . LYS A 1 239 ? -15.414 -12.633 -20.703 1 83.06 239 LYS A N 1
ATOM 1935 C CA . LYS A 1 239 ? -13.977 -12.633 -20.453 1 83.06 239 LYS A CA 1
ATOM 1936 C C . LYS A 1 239 ? -13.203 -13.031 -21.703 1 83.06 239 LYS A C 1
ATOM 1938 O O . LYS A 1 239 ? -13.617 -13.93 -22.438 1 83.06 239 LYS A O 1
ATOM 1943 N N . LYS A 1 240 ? -12.164 -12.234 -21.953 1 90.75 240 LYS A N 1
ATOM 1944 C CA . LYS A 1 240 ? -11.312 -12.523 -23.094 1 90.75 240 LYS A CA 1
ATOM 1945 C C . LYS A 1 240 ? -10.117 -13.375 -22.703 1 90.75 240 LYS A C 1
ATOM 1947 O O . LYS A 1 240 ? -9.195 -12.898 -22.031 1 90.75 240 LYS A O 1
ATOM 1952 N N . THR A 1 241 ? -10.188 -14.641 -23.094 1 93.31 241 THR A N 1
ATOM 1953 C CA . THR A 1 241 ? -9.133 -15.609 -22.797 1 93.31 241 THR A CA 1
ATOM 1954 C C . THR A 1 241 ? -8.68 -16.312 -24.078 1 93.31 241 THR A C 1
ATOM 1956 O O . THR A 1 241 ? -9.203 -16.047 -25.156 1 93.31 241 THR A O 1
ATOM 1959 N N . LEU A 1 242 ? -7.711 -17.172 -23.922 1 95 242 LEU A N 1
ATOM 1960 C CA . LEU A 1 242 ? -7.215 -17.906 -25.078 1 95 242 LEU A CA 1
ATOM 1961 C C . LEU A 1 242 ? -8.281 -18.828 -25.641 1 95 242 LEU A C 1
ATOM 1963 O O . LEU A 1 242 ? -8.211 -19.25 -26.797 1 95 242 LEU A O 1
ATOM 1967 N N . LEU A 1 243 ? -9.242 -19.016 -24.844 1 92.06 243 LEU A N 1
ATOM 1968 C CA . LEU A 1 243 ? -10.328 -19.906 -25.25 1 92.06 243 LEU A CA 1
ATOM 1969 C C . LEU A 1 243 ? -11.211 -19.234 -26.297 1 92.06 243 LEU A C 1
ATOM 1971 O O . LEU A 1 243 ? -12 -19.906 -26.969 1 92.06 243 LEU A O 1
ATOM 1975 N N . ASN A 1 244 ? -11.078 -17.953 -26.406 1 90.12 244 ASN A N 1
ATOM 1976 C CA . ASN A 1 244 ? -11.75 -17.234 -27.484 1 90.12 244 ASN A CA 1
ATOM 1977 C C . ASN A 1 244 ? -11.141 -17.562 -28.844 1 90.12 244 ASN A C 1
ATOM 1979 O O . ASN A 1 244 ? -11.758 -17.312 -29.891 1 90.12 244 ASN A O 1
ATOM 1983 N N . PHE A 1 245 ? -9.938 -18.203 -28.906 1 92.69 245 PHE A N 1
ATOM 1984 C CA . PHE A 1 245 ? -9.203 -18.422 -30.141 1 92.69 245 PHE A CA 1
ATOM 1985 C C . PHE A 1 245 ? -8.93 -19.906 -30.359 1 92.69 245 PHE A C 1
ATOM 1987 O O . PHE A 1 245 ? -8.734 -20.344 -31.484 1 92.69 245 PHE A O 1
ATOM 1994 N N . TYR A 1 246 ? -8.844 -20.609 -29.297 1 94.94 246 TYR A N 1
ATOM 1995 C CA . TYR A 1 246 ? -8.453 -22.016 -29.328 1 94.94 246 TYR A CA 1
ATOM 1996 C C . TYR A 1 246 ? -9.438 -22.875 -28.547 1 94.94 246 TYR A C 1
ATOM 1998 O O . TYR A 1 246 ? -10.102 -22.391 -27.625 1 94.94 246 TYR A O 1
ATOM 2006 N N . ASN A 1 247 ? -9.609 -24.094 -28.969 1 94.38 247 ASN A N 1
ATOM 2007 C CA . ASN A 1 247 ? -10.414 -25.016 -28.172 1 94.38 247 ASN A CA 1
ATOM 2008 C C . ASN A 1 247 ? -9.672 -25.469 -26.922 1 94.38 247 ASN A C 1
ATOM 2010 O O . ASN A 1 247 ? -8.523 -25.078 -26.688 1 94.38 247 ASN A O 1
ATOM 2014 N N . PHE A 1 248 ? -10.336 -26.219 -26.078 1 93.75 248 PHE A N 1
ATOM 2015 C CA . PHE A 1 248 ? -9.828 -26.625 -24.766 1 93.75 248 PHE A CA 1
ATOM 2016 C C . PHE A 1 248 ? -8.492 -27.344 -24.906 1 93.75 248 PHE A C 1
ATOM 2018 O O . PHE A 1 248 ? -7.523 -27 -24.234 1 93.75 248 PHE A O 1
ATOM 2025 N N . GLN A 1 249 ? -8.383 -28.281 -25.828 1 95.5 249 GLN A N 1
ATOM 2026 C CA . GLN A 1 249 ? -7.188 -29.094 -26 1 95.5 249 GLN A CA 1
ATOM 2027 C C . GLN A 1 249 ? -6.016 -28.25 -26.5 1 95.5 249 GLN A C 1
ATOM 2029 O O . GLN A 1 249 ? -4.891 -28.391 -26.031 1 95.5 249 GLN A O 1
ATOM 2034 N N . GLU A 1 250 ? -6.301 -27.406 -27.453 1 96.81 250 GLU A N 1
ATOM 2035 C CA . GLU A 1 250 ? -5.273 -26.531 -27.984 1 96.81 250 GLU A CA 1
ATOM 2036 C C . GLU A 1 250 ? -4.75 -25.578 -26.922 1 96.81 250 GLU A C 1
ATOM 2038 O O . GLU A 1 250 ? -3.543 -25.344 -26.812 1 96.81 250 GLU A O 1
ATOM 2043 N N . THR A 1 251 ? -5.711 -25.016 -26.156 1 96 251 THR A N 1
ATOM 2044 C CA . THR A 1 251 ? -5.344 -24.109 -25.078 1 96 251 THR A CA 1
ATOM 2045 C C . THR A 1 251 ? -4.504 -24.828 -24.031 1 96 251 THR A C 1
ATOM 2047 O O . THR A 1 251 ? -3.539 -24.25 -23.516 1 96 251 THR A O 1
ATOM 2050 N N . GLN A 1 252 ? -4.855 -26.047 -23.734 1 94.62 252 GLN A N 1
ATOM 2051 C CA . GLN A 1 252 ? -4.086 -26.844 -22.797 1 94.62 252 GLN A CA 1
ATOM 2052 C C . GLN A 1 252 ? -2.668 -27.078 -23.297 1 94.62 252 GLN A C 1
ATOM 2054 O O . GLN A 1 252 ? -1.706 -27 -22.531 1 94.62 252 GLN A O 1
ATOM 2059 N N . ILE A 1 253 ? -2.529 -27.359 -24.547 1 97.12 253 ILE A N 1
ATOM 2060 C CA . ILE A 1 253 ? -1.231 -27.609 -25.156 1 97.12 253 ILE A CA 1
ATOM 2061 C C . ILE A 1 253 ? -0.368 -26.359 -25.062 1 97.12 253 ILE A C 1
ATOM 2063 O O . ILE A 1 253 ? 0.833 -26.438 -24.797 1 97.12 253 ILE A O 1
ATOM 2067 N N . ILE A 1 254 ? -1.022 -25.188 -25.312 1 97.44 254 ILE A N 1
ATOM 2068 C CA . ILE A 1 254 ? -0.305 -23.922 -25.219 1 97.44 254 ILE A CA 1
ATOM 2069 C C . ILE A 1 254 ? 0.222 -23.734 -23.797 1 97.44 254 ILE A C 1
ATOM 2071 O O . ILE A 1 254 ? 1.398 -23.422 -23.609 1 97.44 254 ILE A O 1
ATOM 2075 N N . ALA A 1 255 ? -0.611 -23.938 -22.75 1 96.06 255 ALA A N 1
ATOM 2076 C CA . ALA A 1 255 ? -0.215 -23.797 -21.359 1 96.06 255 ALA A CA 1
ATOM 2077 C C . ALA A 1 255 ? 0.908 -24.781 -21 1 96.06 255 ALA A C 1
ATOM 2079 O O . ALA A 1 255 ? 1.875 -24.406 -20.328 1 96.06 255 ALA A O 1
ATOM 2080 N N . ASP A 1 256 ? 0.788 -26 -21.516 1 96.12 256 ASP A N 1
ATOM 2081 C CA . ASP A 1 256 ? 1.779 -27.031 -21.266 1 96.12 256 ASP A CA 1
ATOM 2082 C C . ASP A 1 256 ? 3.131 -26.672 -21.875 1 96.12 256 ASP A C 1
ATOM 2084 O O . ASP A 1 256 ? 4.172 -26.859 -21.25 1 96.12 256 ASP A O 1
ATOM 2088 N N . ASN A 1 257 ? 3.086 -26.219 -23.078 1 97.94 257 ASN A N 1
ATOM 2089 C CA . ASN A 1 257 ? 4.324 -25.859 -23.75 1 97.94 257 ASN A CA 1
ATOM 2090 C C . ASN A 1 257 ? 5.051 -24.734 -23.016 1 97.94 257 ASN A C 1
ATOM 2092 O O . ASN A 1 257 ? 6.277 -24.766 -22.891 1 97.94 257 ASN A O 1
ATOM 2096 N N . ILE A 1 258 ? 4.312 -23.703 -22.562 1 97.88 258 ILE A N 1
ATOM 2097 C CA . ILE A 1 258 ? 4.918 -22.609 -21.812 1 97.88 258 ILE A CA 1
ATOM 2098 C C . ILE A 1 258 ? 5.52 -23.156 -20.516 1 97.88 258 ILE A C 1
ATOM 2100 O O . ILE A 1 258 ? 6.645 -22.812 -20.156 1 97.88 258 ILE A O 1
ATOM 2104 N N . TYR A 1 259 ? 4.793 -24.016 -19.828 1 96.94 259 TYR A N 1
ATOM 2105 C CA . TYR A 1 259 ? 5.238 -24.594 -18.578 1 96.94 259 TYR A CA 1
ATOM 2106 C C . TYR A 1 259 ? 6.52 -25.406 -18.766 1 96.94 259 TYR A C 1
ATOM 2108 O O . TYR A 1 259 ? 7.465 -25.281 -17.984 1 96.94 259 TYR A O 1
ATOM 2116 N N . ILE A 1 260 ? 6.578 -26.25 -19.812 1 96.88 260 ILE A N 1
ATOM 2117 C CA . ILE A 1 260 ? 7.73 -27.094 -20.125 1 96.88 260 ILE A CA 1
ATOM 2118 C C . ILE A 1 260 ? 8.945 -26.219 -20.406 1 96.88 260 ILE A C 1
ATOM 2120 O O . ILE A 1 260 ? 10.062 -26.516 -19.984 1 96.88 260 ILE A O 1
ATOM 2124 N N . ASN A 1 261 ? 8.703 -25.141 -21.188 1 98.12 261 ASN A N 1
ATOM 2125 C CA . ASN A 1 261 ? 9.789 -24.203 -21.469 1 98.12 261 ASN A CA 1
ATOM 2126 C C . ASN A 1 261 ? 10.336 -23.578 -20.203 1 98.12 261 ASN A C 1
ATOM 2128 O O . ASN A 1 261 ? 11.539 -23.312 -20.094 1 98.12 261 ASN A O 1
ATOM 2132 N N . VAL A 1 262 ? 9.477 -23.25 -19.188 1 98.12 262 VAL A N 1
ATOM 2133 C CA . VAL A 1 262 ? 9.883 -22.719 -17.891 1 98.12 262 VAL A CA 1
ATOM 2134 C C . VAL A 1 262 ? 10.812 -23.703 -17.203 1 98.12 262 VAL A C 1
ATOM 2136 O O . VAL A 1 262 ? 11.883 -23.328 -16.719 1 98.12 262 VAL A O 1
ATOM 2139 N N . LEU A 1 263 ? 10.445 -24.984 -17.188 1 97.12 263 LEU A N 1
ATOM 2140 C CA . LEU A 1 263 ? 11.242 -26.016 -16.547 1 97.12 263 LEU A CA 1
ATOM 2141 C C . LEU A 1 263 ? 12.602 -26.156 -17.219 1 97.12 263 LEU A C 1
ATOM 2143 O O . LEU A 1 263 ? 13.625 -26.266 -16.547 1 97.12 263 LEU A O 1
ATOM 2147 N N . GLN A 1 264 ? 12.602 -26.125 -18.531 1 97.88 264 GLN A N 1
ATOM 2148 C CA . GLN A 1 264 ? 13.836 -26.266 -19.297 1 97.88 264 GLN A CA 1
ATOM 2149 C C . GLN A 1 264 ? 14.789 -25.109 -19.031 1 97.88 264 GLN A C 1
ATOM 2151 O O . GLN A 1 264 ? 16 -25.297 -18.906 1 97.88 264 GLN A O 1
ATOM 2156 N N . LYS A 1 265 ? 14.242 -23.891 -19 1 98.25 265 LYS A N 1
ATOM 2157 C CA . LYS A 1 265 ? 15.062 -22.703 -18.734 1 98.25 265 LYS A CA 1
ATOM 2158 C C . LYS A 1 265 ? 15.703 -22.781 -17.344 1 98.25 265 LYS A C 1
ATOM 2160 O O . LYS A 1 265 ? 16.844 -22.359 -17.172 1 98.25 265 LYS A O 1
ATOM 2165 N N . LEU A 1 266 ? 14.977 -23.266 -16.359 1 97.25 266 LEU A N 1
ATOM 2166 C CA . LEU A 1 266 ? 15.539 -23.438 -15.031 1 97.25 266 LEU A CA 1
ATOM 2167 C C . LEU A 1 266 ? 16.672 -24.453 -15.047 1 97.25 266 LEU A C 1
ATOM 2169 O O . LEU A 1 266 ? 17.703 -24.25 -14.398 1 97.25 266 LEU A O 1
ATOM 2173 N N . GLU A 1 267 ? 16.484 -25.516 -15.758 1 96.62 267 GLU A N 1
ATOM 2174 C CA . GLU A 1 267 ? 17.531 -26.531 -15.883 1 96.62 267 GLU A CA 1
ATOM 2175 C C . GLU A 1 267 ? 18.766 -25.969 -16.578 1 96.62 267 GLU A C 1
ATOM 2177 O O . GLU A 1 267 ? 19.891 -26.266 -16.188 1 96.62 267 GLU A O 1
ATOM 2182 N N . ASP A 1 268 ? 18.516 -25.156 -17.641 1 96.69 268 ASP A N 1
ATOM 2183 C CA . ASP A 1 268 ? 19.609 -24.531 -18.375 1 96.69 268 ASP A CA 1
ATOM 2184 C C . ASP A 1 268 ? 20.406 -23.609 -17.453 1 96.69 268 ASP A C 1
ATOM 2186 O O . ASP A 1 268 ? 21.609 -23.391 -17.688 1 96.69 268 ASP A O 1
ATOM 2190 N N . LEU A 1 269 ? 19.766 -23.094 -16.375 1 95.12 269 LEU A N 1
ATOM 2191 C CA . LEU A 1 269 ? 20.438 -22.219 -15.422 1 95.12 269 LEU A CA 1
ATOM 2192 C C . LEU A 1 269 ? 21.016 -23.016 -14.258 1 95.12 269 LEU A C 1
ATOM 2194 O O . LEU A 1 269 ? 21.391 -22.453 -13.234 1 95.12 269 LEU A O 1
ATOM 2198 N N . ASN A 1 270 ? 21.047 -24.312 -14.383 1 93.75 270 ASN A N 1
ATOM 2199 C CA . ASN A 1 270 ? 21.547 -25.25 -13.383 1 93.75 270 ASN A CA 1
ATOM 2200 C C . ASN A 1 270 ? 20.75 -25.188 -12.094 1 93.75 270 ASN A C 1
ATOM 2202 O O . ASN A 1 270 ? 21.312 -25.25 -11 1 93.75 270 ASN A O 1
ATOM 2206 N N . LEU A 1 271 ? 19.422 -24.922 -12.188 1 93.81 271 LEU A N 1
ATOM 2207 C CA . LEU A 1 271 ? 18.484 -24.922 -11.078 1 93.81 271 LEU A CA 1
ATOM 2208 C C . LEU A 1 271 ? 17.516 -26.094 -11.18 1 93.81 271 LEU A C 1
ATOM 2210 O O . LEU A 1 271 ? 16.297 -25.906 -11.094 1 93.81 271 LEU A O 1
ATOM 2214 N N . LYS A 1 272 ? 18.062 -27.25 -11.328 1 92.69 272 LYS A N 1
ATOM 2215 C CA . LYS A 1 272 ? 17.297 -28.469 -11.555 1 92.69 272 LYS A CA 1
ATOM 2216 C C . LYS A 1 272 ? 16.391 -28.781 -10.367 1 92.69 272 LYS A C 1
ATOM 2218 O O . LYS A 1 272 ? 15.297 -29.328 -10.547 1 92.69 272 LYS A O 1
ATOM 2223 N N . GLU A 1 273 ? 16.844 -28.5 -9.211 1 90.25 273 GLU A N 1
ATOM 2224 C CA . GLU A 1 273 ? 16.031 -28.766 -8.023 1 90.25 273 GLU A CA 1
ATOM 2225 C C . GLU A 1 273 ? 14.734 -27.984 -8.047 1 90.25 273 GLU A C 1
ATOM 2227 O O . GLU A 1 273 ? 13.68 -28.5 -7.668 1 90.25 273 GLU A O 1
ATOM 2232 N N . LEU A 1 274 ? 14.836 -26.781 -8.516 1 90.06 274 LEU A N 1
ATOM 2233 C CA . LEU A 1 274 ? 13.648 -25.938 -8.602 1 90.06 274 LEU A CA 1
ATOM 2234 C C . LEU A 1 274 ? 12.695 -26.453 -9.672 1 90.06 274 LEU A C 1
ATOM 2236 O O . LEU A 1 274 ? 11.477 -26.438 -9.484 1 90.06 274 LEU A O 1
ATOM 2240 N N . SER A 1 275 ? 13.289 -26.844 -10.789 1 92.62 275 SER A N 1
ATOM 2241 C CA . SER A 1 275 ? 12.5 -27.422 -11.867 1 92.62 275 SER A CA 1
ATOM 2242 C C . SER A 1 275 ? 11.719 -28.641 -11.375 1 92.62 275 SER A C 1
ATOM 2244 O O . SER A 1 275 ? 10.539 -28.797 -11.688 1 92.62 275 SER A O 1
ATOM 2246 N N . GLN A 1 276 ? 12.336 -29.469 -10.539 1 91.31 276 GLN A N 1
ATOM 2247 C CA . GLN A 1 276 ? 11.695 -30.672 -10.016 1 91.31 276 GLN A CA 1
ATOM 2248 C C . GLN A 1 276 ? 10.562 -30.312 -9.055 1 91.31 276 GLN A C 1
ATOM 2250 O O . GLN A 1 276 ? 9.516 -30.953 -9.062 1 91.31 276 GLN A O 1
ATOM 2255 N N . LEU A 1 277 ? 10.766 -29.359 -8.258 1 89.5 277 LEU A N 1
ATOM 2256 C CA . LEU A 1 277 ? 9.734 -28.906 -7.328 1 89.5 277 LEU A CA 1
ATOM 2257 C C . LEU A 1 277 ? 8.508 -28.406 -8.086 1 89.5 277 LEU A C 1
ATOM 2259 O O . LEU A 1 277 ? 7.375 -28.719 -7.703 1 89.5 277 LEU A O 1
ATOM 2263 N N . LEU A 1 278 ? 8.758 -27.609 -9.156 1 93.19 278 LEU A N 1
ATOM 2264 C CA . LEU A 1 278 ? 7.648 -27.047 -9.922 1 93.19 278 LEU A CA 1
ATOM 2265 C C . LEU A 1 278 ? 6.887 -28.141 -10.664 1 93.19 278 LEU A C 1
ATOM 2267 O O . LEU A 1 278 ? 5.672 -28.047 -10.836 1 93.19 278 LEU A O 1
ATOM 2271 N N . LYS A 1 279 ? 7.609 -29.188 -11.07 1 90.12 279 LYS A N 1
ATOM 2272 C CA . LYS A 1 279 ? 6.961 -30.312 -11.727 1 90.12 279 LYS A CA 1
ATOM 2273 C C . LYS A 1 279 ? 5.969 -31 -10.797 1 90.12 279 LYS A C 1
ATOM 2275 O O . LYS A 1 279 ? 4.887 -31.406 -11.219 1 90.12 279 LYS A O 1
ATOM 2280 N N . GLU A 1 280 ? 6.285 -31.047 -9.594 1 83.94 280 GLU A N 1
ATOM 2281 C CA . GLU A 1 280 ? 5.438 -31.703 -8.609 1 83.94 280 GLU A CA 1
ATOM 2282 C C . GLU A 1 280 ? 4.191 -30.875 -8.305 1 83.94 280 GLU A C 1
ATOM 2284 O O . GLU A 1 280 ? 3.131 -31.438 -8.008 1 83.94 280 GLU A O 1
ATOM 2289 N N . VAL A 1 281 ? 4.336 -29.609 -8.383 1 84.06 281 VAL A N 1
ATOM 2290 C CA . VAL A 1 281 ? 3.227 -28.75 -7.988 1 84.06 281 VAL A CA 1
ATOM 2291 C C . VAL A 1 281 ? 2.281 -28.547 -9.172 1 84.06 281 VAL A C 1
ATOM 2293 O O . VAL A 1 281 ? 1.128 -28.156 -8.992 1 84.06 281 VAL A O 1
ATOM 2296 N N . ARG A 1 282 ? 2.734 -28.859 -10.359 1 83.62 282 ARG A N 1
ATOM 2297 C CA . ARG A 1 282 ? 1.895 -28.719 -11.547 1 83.62 282 ARG A CA 1
ATOM 2298 C C . ARG A 1 282 ? 0.553 -29.422 -11.352 1 83.62 282 ARG A C 1
ATOM 2300 O O . ARG A 1 282 ? -0.493 -28.891 -11.719 1 83.62 282 ARG A O 1
ATOM 2307 N N . LYS A 1 283 ? 0.629 -30.578 -10.82 1 77.56 283 LYS A N 1
ATOM 2308 C CA . LYS A 1 283 ? -0.592 -31.344 -10.602 1 77.56 283 LYS A CA 1
ATOM 2309 C C . LYS A 1 283 ? -1.55 -30.609 -9.672 1 77.56 283 LYS A C 1
ATOM 2311 O O . LYS A 1 283 ? -2.768 -30.672 -9.852 1 77.56 283 LYS A O 1
ATOM 2316 N N . ILE A 1 284 ? -1.011 -29.969 -8.766 1 75.62 284 ILE A N 1
ATOM 2317 C CA . ILE A 1 284 ? -1.812 -29.219 -7.805 1 75.62 284 ILE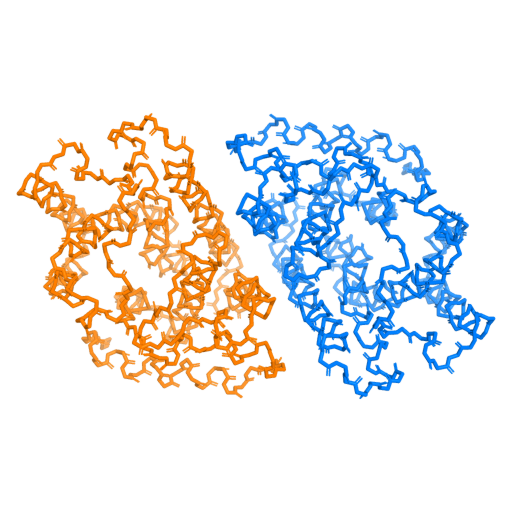 A CA 1
ATOM 2318 C C . ILE A 1 284 ? -2.449 -28.016 -8.492 1 75.62 284 ILE A C 1
ATOM 2320 O O . ILE A 1 284 ? -3.607 -27.688 -8.227 1 75.62 284 ILE A O 1
ATOM 2324 N N . ILE A 1 285 ? -1.748 -27.406 -9.344 1 73.62 285 ILE A N 1
ATOM 2325 C CA . ILE A 1 285 ? -2.215 -26.234 -10.062 1 73.62 285 ILE A CA 1
ATOM 2326 C C . ILE A 1 285 ? -3.385 -26.609 -10.969 1 73.62 285 ILE A C 1
ATOM 2328 O O . ILE A 1 285 ? -4.355 -25.844 -11.078 1 73.62 285 ILE A O 1
ATOM 2332 N N . GLU A 1 286 ? -3.285 -27.828 -11.555 1 69.88 286 GLU A N 1
ATOM 2333 C CA . GLU A 1 286 ? -4.27 -28.281 -12.523 1 69.88 286 GLU A CA 1
ATOM 2334 C C . GLU A 1 286 ? -5.555 -28.734 -11.836 1 69.88 286 GLU A C 1
ATOM 2336 O O . GLU A 1 286 ? -6.641 -28.656 -12.422 1 69.88 286 GLU A O 1
ATOM 2341 N N . THR A 1 287 ? -5.43 -29.391 -10.688 1 60.38 287 THR A N 1
ATOM 2342 C CA . THR A 1 287 ? -6.586 -30.031 -10.078 1 60.38 287 THR A CA 1
ATOM 2343 C C . THR A 1 287 ? -7.281 -29.094 -9.102 1 60.38 287 THR A C 1
ATOM 2345 O O . THR A 1 287 ? -8.484 -29.219 -8.859 1 60.38 287 THR A O 1
ATOM 2348 N N . ARG A 1 288 ? -6.465 -28.406 -8.203 1 58.88 288 ARG A N 1
ATOM 2349 C CA . ARG A 1 288 ? -7.098 -27.703 -7.094 1 58.88 288 ARG A CA 1
ATOM 2350 C C . ARG A 1 288 ? -6.902 -26.203 -7.219 1 58.88 288 ARG A C 1
ATOM 2352 O O . ARG A 1 288 ? -5.816 -25.734 -7.578 1 58.88 288 ARG A O 1
ATOM 2359 N N . MET B 1 1 ? 19.172 30.953 -5.883 1 56.5 1 MET B N 1
ATOM 2360 C CA . MET B 1 1 ? 18.094 30.125 -5.355 1 56.5 1 MET B CA 1
ATOM 2361 C C . MET B 1 1 ? 16.734 30.797 -5.543 1 56.5 1 MET B C 1
ATOM 2363 O O . MET B 1 1 ? 16.531 31.922 -5.074 1 56.5 1 MET B O 1
ATOM 2367 N N . GLU B 1 2 ? 16.094 30.641 -6.574 1 70.56 2 GLU B N 1
ATOM 2368 C CA . GLU B 1 2 ? 14.953 31.531 -6.762 1 70.56 2 GLU B CA 1
ATOM 2369 C C . GLU B 1 2 ? 13.672 30.938 -6.199 1 70.56 2 GLU B C 1
ATOM 2371 O O . GLU B 1 2 ? 13.211 29.891 -6.664 1 70.56 2 GLU B O 1
ATOM 2376 N N . PHE B 1 3 ? 13.352 31.484 -4.895 1 83.12 3 PHE B N 1
ATOM 2377 C CA . PHE B 1 3 ? 12.023 31.172 -4.375 1 83.12 3 PHE B CA 1
ATOM 2378 C C . PHE B 1 3 ? 10.945 31.609 -5.348 1 83.12 3 PHE B C 1
ATOM 2380 O O . PHE B 1 3 ? 11.07 32.656 -5.98 1 83.12 3 PHE B O 1
ATOM 2387 N N . LEU B 1 4 ? 10.078 30.75 -5.535 1 88.31 4 LEU B N 1
ATOM 2388 C CA . LEU B 1 4 ? 8.953 31.109 -6.398 1 88.31 4 LEU B CA 1
ATOM 2389 C C . LEU B 1 4 ? 7.684 31.297 -5.582 1 88.31 4 LEU B C 1
ATOM 2391 O O . LEU B 1 4 ? 7.414 30.531 -4.656 1 88.31 4 LEU B O 1
ATOM 2395 N N . LYS B 1 5 ? 7.004 32.406 -5.898 1 89.19 5 LYS B N 1
ATOM 2396 C CA . LYS B 1 5 ? 5.664 32.531 -5.336 1 89.19 5 LYS B CA 1
ATOM 2397 C C . LYS B 1 5 ? 4.734 31.438 -5.824 1 89.19 5 LYS B C 1
ATOM 2399 O O . LYS B 1 5 ? 4.98 30.828 -6.867 1 89.19 5 LYS B O 1
ATOM 2404 N N . LEU B 1 6 ? 3.754 31.188 -5.102 1 91.38 6 LEU B N 1
ATOM 2405 C CA . LEU B 1 6 ? 2.881 30.047 -5.34 1 91.38 6 LEU B CA 1
ATOM 2406 C C . LEU B 1 6 ? 2.336 30.062 -6.766 1 91.38 6 LEU B C 1
ATOM 2408 O O . LEU B 1 6 ? 2.352 29.047 -7.453 1 91.38 6 LEU B O 1
ATOM 2412 N N . LEU B 1 7 ? 1.886 31.25 -7.25 1 89.5 7 LEU B N 1
ATOM 2413 C CA . LEU B 1 7 ? 1.284 31.344 -8.578 1 89.5 7 LEU B CA 1
ATOM 2414 C C . LEU B 1 7 ? 2.328 31.109 -9.664 1 89.5 7 LEU B C 1
ATOM 2416 O O . LEU B 1 7 ? 2.049 30.453 -10.672 1 89.5 7 LEU B O 1
ATOM 2420 N N . GLU B 1 8 ? 3.486 31.719 -9.5 1 93.31 8 GLU B N 1
ATOM 2421 C CA . GLU B 1 8 ? 4.586 31.516 -10.438 1 93.31 8 GLU B CA 1
ATOM 2422 C C . GLU B 1 8 ? 5.027 30.062 -10.453 1 93.31 8 GLU B C 1
ATOM 2424 O O . GLU B 1 8 ? 5.301 29.5 -11.523 1 93.31 8 GLU B O 1
ATOM 2429 N N . PHE B 1 9 ? 5.094 29.516 -9.297 1 95 9 PHE B N 1
ATOM 2430 C CA . PHE B 1 9 ? 5.477 28.109 -9.188 1 95 9 PHE B CA 1
ATOM 2431 C C . PHE B 1 9 ? 4.449 27.219 -9.867 1 95 9 PHE B C 1
ATOM 2433 O O . PHE B 1 9 ? 4.809 26.266 -10.555 1 95 9 PHE B O 1
ATOM 2440 N N . LYS B 1 10 ? 3.227 27.484 -9.633 1 95.25 10 LYS B N 1
ATOM 2441 C CA . LYS B 1 10 ? 2.158 26.672 -10.211 1 95.25 10 LYS B CA 1
ATOM 2442 C C . LYS B 1 10 ? 2.299 26.578 -11.727 1 95.25 10 LYS B C 1
ATOM 2444 O O . LYS B 1 10 ? 2.18 25.5 -12.305 1 95.25 10 LYS B O 1
ATOM 2449 N N . ASP B 1 11 ? 2.512 27.703 -12.406 1 96.06 11 ASP B N 1
ATOM 2450 C CA . ASP B 1 11 ? 2.656 27.734 -13.859 1 96.06 11 ASP B CA 1
ATOM 2451 C C . ASP B 1 11 ? 3.842 26.891 -14.312 1 96.06 11 ASP B C 1
ATOM 2453 O O . ASP B 1 11 ? 3.727 26.109 -15.266 1 96.06 11 ASP B O 1
ATOM 2457 N N . PHE B 1 12 ? 4.906 27.141 -13.633 1 96.56 12 PHE B N 1
ATOM 2458 C CA . PHE B 1 12 ? 6.129 26.406 -13.922 1 96.56 12 PHE B CA 1
ATOM 2459 C C . PHE B 1 12 ? 5.93 24.922 -13.688 1 96.56 12 PHE B C 1
ATOM 2461 O O . PHE B 1 12 ? 6.273 24.094 -14.547 1 96.56 12 PHE B O 1
ATOM 2468 N N . PHE B 1 13 ? 5.359 24.516 -12.594 1 97.88 13 PHE B N 1
ATOM 2469 C CA . PHE B 1 13 ? 5.184 23.125 -12.18 1 97.88 13 PHE B CA 1
ATOM 2470 C C . PHE B 1 13 ? 4.184 22.422 -13.086 1 97.88 13 PHE B C 1
ATOM 2472 O O . PHE B 1 13 ? 4.371 21.25 -13.438 1 97.88 13 PHE B O 1
ATOM 2479 N N . ASP B 1 14 ? 3.135 23.094 -13.422 1 98.19 14 ASP B N 1
ATOM 2480 C CA . ASP B 1 14 ? 2.115 22.5 -14.281 1 98.19 14 ASP B CA 1
ATOM 2481 C C . ASP B 1 14 ? 2.709 22.078 -15.625 1 98.19 14 ASP B C 1
ATOM 2483 O O . ASP B 1 14 ? 2.318 21.047 -16.188 1 98.19 14 ASP B O 1
ATOM 2487 N N . LYS B 1 15 ? 3.631 22.891 -16.125 1 98.06 15 LYS B N 1
ATOM 2488 C CA . LYS B 1 15 ? 4.312 22.516 -17.359 1 98.06 15 LYS B CA 1
ATOM 2489 C C . LYS B 1 15 ? 5.16 21.266 -17.156 1 98.06 15 LYS B C 1
ATOM 2491 O O . LYS B 1 15 ? 5.211 20.391 -18.031 1 98.06 15 LYS B O 1
ATOM 2496 N N . LYS B 1 16 ? 5.855 21.188 -16.047 1 98.5 16 LYS B N 1
ATOM 2497 C CA . LYS B 1 16 ? 6.738 20.062 -15.758 1 98.5 16 LYS B CA 1
ATOM 2498 C C . LYS B 1 16 ? 5.941 18.766 -15.602 1 98.5 16 LYS B C 1
ATOM 2500 O O . LYS B 1 16 ? 6.336 17.734 -16.125 1 98.5 16 LYS B O 1
ATOM 2505 N N . ILE B 1 17 ? 4.871 18.812 -14.875 1 98.62 17 ILE B N 1
ATOM 2506 C CA . ILE B 1 17 ? 4.113 17.594 -14.625 1 98.62 17 ILE B CA 1
ATOM 2507 C C . ILE B 1 17 ? 3.375 17.172 -15.891 1 98.62 17 ILE B C 1
ATOM 2509 O O . ILE B 1 17 ? 3.199 15.977 -16.141 1 98.62 17 ILE B O 1
ATOM 2513 N N . LYS B 1 18 ? 2.904 18.109 -16.672 1 98.31 18 LYS B N 1
ATOM 2514 C CA . LYS B 1 18 ? 2.328 17.781 -17.984 1 98.31 18 LYS B CA 1
ATOM 2515 C C . LYS B 1 18 ? 3.336 17.031 -18.844 1 98.31 18 LYS B C 1
ATOM 2517 O O . LYS B 1 18 ? 2.998 16.031 -19.484 1 98.31 18 LYS B O 1
ATOM 2522 N N . ASN B 1 19 ? 4.543 17.578 -18.906 1 98.5 19 ASN B N 1
ATOM 2523 C CA . ASN B 1 19 ? 5.609 16.922 -19.656 1 98.5 19 ASN B CA 1
ATOM 2524 C C . ASN B 1 19 ? 5.879 15.516 -19.141 1 98.5 19 ASN B C 1
ATOM 2526 O O . ASN B 1 19 ? 6.148 14.609 -19.922 1 98.5 19 ASN B O 1
ATOM 2530 N N . PHE B 1 20 ? 5.863 15.359 -17.891 1 98.62 20 PHE B N 1
ATOM 2531 C CA . PHE B 1 20 ? 6.043 14.047 -17.281 1 98.62 20 PHE B CA 1
ATOM 2532 C C . PHE B 1 20 ? 5.008 13.062 -17.812 1 98.62 20 PHE B C 1
ATOM 2534 O O . PHE B 1 20 ? 5.355 11.953 -18.234 1 98.62 20 PHE B O 1
ATOM 2541 N N . PHE B 1 21 ? 3.779 13.422 -17.781 1 98.5 21 PHE B N 1
ATOM 2542 C CA . PHE B 1 21 ? 2.701 12.531 -18.188 1 98.5 21 PHE B CA 1
ATOM 2543 C C . PHE B 1 21 ? 2.73 12.297 -19.703 1 98.5 21 PHE B C 1
ATOM 2545 O O . PHE B 1 21 ? 2.367 11.219 -20.172 1 98.5 21 PHE B O 1
ATOM 2552 N N . GLU B 1 22 ? 3.076 13.344 -20.453 1 97.81 22 GLU B N 1
ATOM 2553 C CA . GLU B 1 22 ? 3.201 13.195 -21.906 1 97.81 22 GLU B CA 1
ATOM 2554 C C . GLU B 1 22 ? 4.23 12.125 -22.25 1 97.81 22 GLU B C 1
ATOM 2556 O O . GLU B 1 22 ? 4.098 11.438 -23.266 1 97.81 22 GLU B O 1
ATOM 2561 N N . ASN B 1 23 ? 5.246 11.945 -21.406 1 98 23 ASN B N 1
ATOM 2562 C CA . ASN B 1 23 ? 6.332 11.016 -21.688 1 98 23 ASN B CA 1
ATOM 2563 C C . ASN B 1 23 ? 6.176 9.711 -20.922 1 98 23 ASN B C 1
ATOM 2565 O O . ASN B 1 23 ? 7.012 8.812 -21.031 1 98 23 ASN B O 1
ATOM 2569 N N . LEU B 1 24 ? 5.156 9.68 -20.141 1 97.88 24 LEU B N 1
ATOM 2570 C CA . LEU B 1 24 ? 4.91 8.469 -19.359 1 97.88 24 LEU B CA 1
ATOM 2571 C C . LEU B 1 24 ? 4.418 7.336 -20.25 1 97.88 24 LEU B C 1
ATOM 2573 O O . LEU B 1 24 ? 3.395 7.473 -20.922 1 97.88 24 LEU B O 1
ATOM 2577 N N . ASP B 1 25 ? 5.215 6.246 -20.297 1 97.25 25 ASP B N 1
ATOM 2578 C CA . ASP B 1 25 ? 4.812 5.07 -21.062 1 97.25 25 ASP B CA 1
ATOM 2579 C C . ASP B 1 25 ? 3.703 4.301 -20.344 1 97.25 25 ASP B C 1
ATOM 2581 O O . ASP B 1 25 ? 3.973 3.346 -19.625 1 97.25 25 ASP B O 1
ATOM 2585 N N . LEU B 1 26 ? 2.508 4.664 -20.547 1 98 26 LEU B N 1
ATOM 2586 C CA . LEU B 1 26 ? 1.287 4.148 -19.938 1 98 26 LEU B CA 1
ATOM 2587 C C . LEU B 1 26 ? 0.099 4.305 -20.875 1 98 26 LEU B C 1
ATOM 2589 O O . LEU B 1 26 ? -0.044 5.336 -21.531 1 98 26 LEU B O 1
ATOM 2593 N N . GLU B 1 27 ? -0.695 3.324 -21 1 97.31 27 GLU B N 1
ATOM 2594 C CA . GLU B 1 27 ? -1.853 3.377 -21.891 1 97.31 27 GLU B CA 1
ATOM 2595 C C . GLU B 1 27 ? -2.824 4.473 -21.469 1 97.31 27 GLU B C 1
ATOM 2597 O O . GLU B 1 27 ? -3.01 4.715 -20.266 1 97.31 27 GLU B O 1
ATOM 2602 N N . ASP B 1 28 ? -3.545 5.016 -22.375 1 97.25 28 ASP B N 1
ATOM 2603 C CA . ASP B 1 28 ? -4.398 6.18 -22.156 1 97.25 28 ASP B CA 1
ATOM 2604 C C . ASP B 1 28 ? -5.535 5.863 -21.188 1 97.25 28 ASP B C 1
ATOM 2606 O O . ASP B 1 28 ? -5.961 6.727 -20.422 1 97.25 28 ASP B O 1
ATOM 2610 N N . TYR B 1 29 ? -6.02 4.676 -21.234 1 95.94 29 TYR B N 1
ATOM 2611 C CA . TYR B 1 29 ? -7.172 4.328 -20.406 1 95.94 29 TYR B CA 1
ATOM 2612 C C . TYR B 1 29 ? -6.809 4.352 -18.922 1 95.94 29 TYR B C 1
ATOM 2614 O O . TYR B 1 29 ? -7.691 4.379 -18.062 1 95.94 29 TYR B O 1
ATOM 2622 N N . LEU B 1 30 ? -5.516 4.316 -18.625 1 98 30 LEU B N 1
ATOM 2623 C CA . LEU B 1 30 ? -5.031 4.492 -17.266 1 98 30 LEU B CA 1
ATOM 2624 C C . LEU B 1 30 ? -4.449 5.887 -17.078 1 98 30 LEU B C 1
ATOM 2626 O O . LEU B 1 30 ? -4.668 6.516 -16.031 1 98 30 LEU B O 1
ATOM 2630 N N . LYS B 1 31 ? -3.736 6.418 -18.047 1 98.44 31 LYS B N 1
ATOM 2631 C CA . LYS B 1 31 ? -3.031 7.695 -17.984 1 98.44 31 LYS B CA 1
ATOM 2632 C C . LYS B 1 31 ? -4.012 8.859 -17.891 1 98.44 31 LYS B C 1
ATOM 2634 O O . LYS B 1 31 ? -3.814 9.781 -17.094 1 98.44 31 LYS B O 1
ATOM 2639 N N . GLU B 1 32 ? -5.117 8.82 -18.609 1 98.44 32 GLU B N 1
ATOM 2640 C CA . GLU B 1 32 ? -6.051 9.945 -18.688 1 98.44 32 GLU B CA 1
ATOM 2641 C C . GLU B 1 32 ? -6.797 10.133 -17.375 1 98.44 32 GLU B C 1
ATOM 2643 O O . GLU B 1 32 ? -6.836 11.234 -16.828 1 98.44 32 GLU B O 1
ATOM 2648 N N . PRO B 1 33 ? -7.359 9.016 -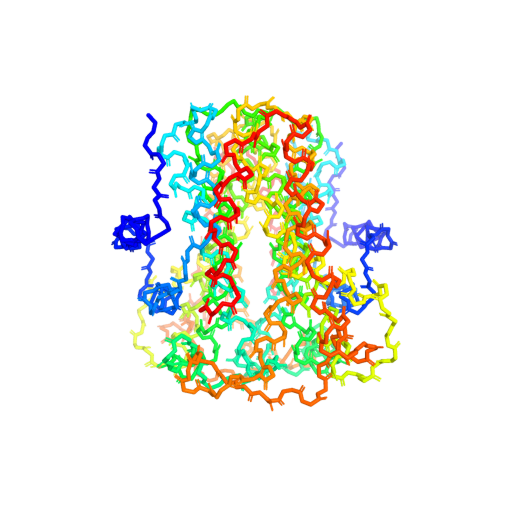16.844 1 98.56 33 PRO B N 1
ATOM 2649 C CA . PRO B 1 33 ? -8.031 9.219 -15.562 1 98.56 33 PRO B CA 1
ATOM 2650 C C . PRO B 1 33 ? -7.074 9.648 -14.453 1 98.56 33 PRO B C 1
ATOM 2652 O O . PRO B 1 33 ? -7.465 10.391 -13.547 1 98.56 33 PRO B O 1
ATOM 2655 N N . LEU B 1 34 ? -5.859 9.227 -14.516 1 98.38 34 LEU B N 1
ATOM 2656 C CA . LEU B 1 34 ? -4.855 9.57 -13.508 1 98.38 34 LEU B CA 1
ATOM 2657 C C . LEU B 1 34 ? -4.473 11.047 -13.609 1 98.38 34 LEU B C 1
ATOM 2659 O O . LEU B 1 34 ? -4.25 11.703 -12.594 1 98.38 34 LEU B O 1
ATOM 2663 N N . PHE B 1 35 ? -4.402 11.555 -14.789 1 98.38 35 PHE B N 1
ATOM 2664 C CA . PHE B 1 35 ? -3.908 12.898 -15.07 1 98.38 35 PHE B CA 1
ATOM 2665 C C . PHE B 1 35 ? -5.039 13.922 -14.984 1 98.38 35 PHE B C 1
ATOM 2667 O O . PHE B 1 35 ? -4.789 15.117 -14.836 1 98.38 35 PHE B O 1
ATOM 2674 N N . TYR B 1 36 ? -6.316 13.492 -15 1 97.81 36 TYR B N 1
ATOM 2675 C CA . TYR B 1 36 ? -7.508 14.32 -15.18 1 97.81 36 TYR B CA 1
ATOM 2676 C C . TYR B 1 36 ? -7.59 15.398 -14.109 1 97.81 36 TYR B C 1
ATOM 2678 O O . TYR B 1 36 ? -7.684 16.594 -14.422 1 97.81 36 TYR B O 1
ATOM 2686 N N . TYR B 1 37 ? -7.371 14.977 -12.828 1 95.19 37 TYR B N 1
ATOM 2687 C CA . TYR B 1 37 ? -7.473 15.938 -11.734 1 95.19 37 TYR B CA 1
ATOM 2688 C C . TYR B 1 37 ? -6.27 16.875 -11.727 1 95.19 37 TYR B C 1
ATOM 2690 O O . TYR B 1 37 ? -6.383 18.031 -11.32 1 95.19 37 TYR B O 1
ATOM 2698 N N . ILE B 1 38 ? -5.203 16.328 -12.133 1 96.88 38 ILE B N 1
ATOM 2699 C CA . ILE B 1 38 ? -3.975 17.109 -12.156 1 96.88 38 ILE B CA 1
ATOM 2700 C C . ILE B 1 38 ? -4.082 18.203 -13.219 1 96.88 38 ILE B C 1
ATOM 2702 O O . ILE B 1 38 ? -3.713 19.359 -12.969 1 96.88 38 ILE B O 1
ATOM 2706 N N . GLU B 1 39 ? -4.59 17.859 -14.297 1 95.94 39 GLU B N 1
ATOM 2707 C CA . GLU B 1 39 ? -4.754 18.781 -15.406 1 95.94 39 GLU B CA 1
ATOM 2708 C C . GLU B 1 39 ? -5.805 19.844 -15.094 1 95.94 39 GLU B C 1
ATOM 2710 O O . GLU B 1 39 ? -5.691 21 -15.539 1 95.94 39 GLU B O 1
ATOM 2715 N N . ASN B 1 40 ? -6.844 19.516 -14.375 1 93.56 40 ASN B N 1
ATOM 2716 C CA . ASN B 1 40 ? -7.957 20.406 -14.078 1 93.56 40 ASN B CA 1
ATOM 2717 C C . ASN B 1 40 ? -7.562 21.484 -13.062 1 93.56 40 ASN B C 1
ATOM 2719 O O . ASN B 1 40 ? -8.32 22.422 -12.828 1 93.56 40 ASN B O 1
ATOM 2723 N N . GLY B 1 41 ? -6.406 21.312 -12.398 1 91.56 41 GLY B N 1
ATOM 2724 C CA . GLY B 1 41 ? -5.934 22.406 -11.562 1 91.56 41 GLY B CA 1
ATOM 2725 C C . GLY B 1 41 ? -5.492 21.969 -10.188 1 91.56 41 GLY B C 1
ATOM 2726 O O . GLY B 1 41 ? -4.906 20.891 -10.031 1 91.56 41 GLY B O 1
ATOM 2727 N N . GLY B 1 42 ? -5.688 22.859 -9.258 1 89.38 42 GLY B N 1
ATOM 2728 C CA . GLY B 1 42 ? -5.168 22.703 -7.91 1 89.38 42 GLY B CA 1
ATOM 2729 C C . GLY B 1 42 ? -4.184 23.797 -7.523 1 89.38 42 GLY B C 1
ATOM 2730 O O . GLY B 1 42 ? -3.553 24.406 -8.391 1 89.38 42 GLY B O 1
ATOM 2731 N N . LYS B 1 43 ? -4.031 24.016 -6.266 1 89.5 43 LYS B N 1
ATOM 2732 C CA . LYS B 1 43 ? -3.23 25.141 -5.77 1 89.5 43 LYS B CA 1
ATOM 2733 C C . LYS B 1 43 ? -1.741 24.812 -5.82 1 89.5 43 LYS B C 1
ATOM 2735 O O . LYS B 1 43 ? -0.902 25.719 -5.797 1 89.5 43 LYS B O 1
ATOM 2740 N N . ARG B 1 44 ? -1.362 23.516 -5.859 1 96.31 44 ARG B N 1
ATOM 2741 C CA . ARG B 1 44 ? 0.014 23.047 -5.941 1 96.31 44 ARG B CA 1
ATOM 2742 C C . ARG B 1 44 ? 0.813 23.453 -4.715 1 96.31 44 ARG B C 1
ATOM 2744 O O . ARG B 1 44 ? 2.002 23.766 -4.816 1 96.31 44 ARG B O 1
ATOM 2751 N N . LEU B 1 45 ? 0.162 23.594 -3.596 1 95.56 45 LEU B N 1
ATOM 2752 C CA . LEU B 1 45 ? 0.817 24.016 -2.361 1 95.56 45 LEU B CA 1
ATOM 2753 C C . LEU B 1 45 ? 1.847 22.984 -1.913 1 95.56 45 LEU B C 1
ATOM 2755 O O . LEU B 1 45 ? 2.951 23.344 -1.499 1 95.56 45 LEU B O 1
ATOM 2759 N N . ARG B 1 46 ? 1.53 21.688 -1.948 1 97.75 46 ARG B N 1
ATOM 2760 C CA . ARG B 1 46 ? 2.42 20.625 -1.491 1 97.75 46 ARG B CA 1
ATOM 2761 C C . ARG B 1 46 ? 3.695 20.578 -2.326 1 97.75 46 ARG B C 1
ATOM 2763 O O . ARG B 1 46 ? 4.801 20.656 -1.787 1 97.75 46 ARG B O 1
ATOM 2770 N N . PRO B 1 47 ? 3.557 20.562 -3.67 1 98.19 47 PRO B N 1
ATOM 2771 C CA . PRO B 1 47 ? 4.77 20.656 -4.484 1 98.19 47 PRO B CA 1
ATOM 2772 C C . PRO B 1 47 ? 5.562 21.938 -4.203 1 98.19 47 PRO B C 1
ATOM 2774 O O . PRO B 1 47 ? 6.797 21.906 -4.211 1 98.19 47 PRO B O 1
ATOM 2777 N N . TRP B 1 48 ? 4.879 23.062 -4.023 1 96.81 48 TRP B N 1
ATOM 2778 C CA . TRP B 1 48 ? 5.512 24.344 -3.77 1 96.81 48 TRP B CA 1
ATOM 2779 C C . TRP B 1 48 ? 6.355 24.297 -2.502 1 96.81 48 TRP B C 1
ATOM 2781 O O . TRP B 1 48 ? 7.469 24.828 -2.469 1 96.81 48 TRP B O 1
ATOM 2791 N N . ILE B 1 49 ? 5.848 23.672 -1.472 1 96.69 49 ILE B N 1
ATOM 2792 C CA . ILE B 1 49 ? 6.555 23.531 -0.202 1 96.69 49 ILE B CA 1
ATOM 2793 C C . ILE B 1 49 ? 7.84 22.734 -0.407 1 96.69 49 ILE B C 1
ATOM 2795 O O . ILE B 1 49 ? 8.914 23.156 0.031 1 96.69 49 ILE B O 1
ATOM 2799 N N . ILE B 1 50 ? 7.793 21.656 -1.099 1 98.12 50 ILE B N 1
ATOM 2800 C CA . ILE B 1 50 ? 8.953 20.812 -1.358 1 98.12 50 ILE B CA 1
ATOM 2801 C C . ILE B 1 50 ? 10.023 21.609 -2.096 1 98.12 50 ILE B C 1
ATOM 2803 O O . ILE B 1 50 ? 11.195 21.609 -1.706 1 98.12 50 ILE B O 1
ATOM 2807 N N . TYR B 1 51 ? 9.602 22.281 -3.123 1 96.94 51 TYR B N 1
ATOM 2808 C CA . TYR B 1 51 ? 10.516 23.016 -3.982 1 96.94 51 TYR B CA 1
ATOM 2809 C C . TYR B 1 51 ? 11.227 24.125 -3.207 1 96.94 51 TYR B C 1
ATOM 2811 O O . TYR B 1 51 ? 12.453 24.203 -3.207 1 96.94 51 TYR B O 1
ATOM 2819 N N . ASN B 1 52 ? 10.469 24.984 -2.52 1 94.75 52 ASN B N 1
ATOM 2820 C CA . ASN B 1 52 ? 11.031 26.141 -1.845 1 94.75 52 ASN B CA 1
ATOM 2821 C C . ASN B 1 52 ? 11.859 25.734 -0.627 1 94.75 52 ASN B C 1
ATOM 2823 O O . ASN B 1 52 ? 12.898 26.344 -0.343 1 94.75 52 ASN B O 1
ATOM 2827 N N . PHE B 1 53 ? 11.367 24.688 0.102 1 95 53 PHE B N 1
ATOM 2828 C CA . PHE B 1 53 ? 12.133 24.203 1.242 1 95 53 PHE B CA 1
ATOM 2829 C C . PHE B 1 53 ? 13.461 23.594 0.788 1 95 53 PHE B C 1
ATOM 2831 O O . PHE B 1 53 ? 14.492 23.797 1.434 1 95 53 PHE B O 1
ATOM 2838 N N . GLY B 1 54 ? 13.438 22.891 -0.297 1 95.38 54 GLY B N 1
ATOM 2839 C CA . GLY B 1 54 ? 14.648 22.281 -0.826 1 95.38 54 GLY B CA 1
ATOM 2840 C C . GLY B 1 54 ? 15.648 23.281 -1.348 1 95.38 54 GLY B C 1
ATOM 2841 O O . GLY B 1 54 ? 16.859 23.062 -1.281 1 95.38 54 GLY B O 1
ATOM 2842 N N . GLN B 1 55 ? 15.156 24.359 -1.914 1 92.75 55 GLN B N 1
ATOM 2843 C CA . GLN B 1 55 ? 16.031 25.406 -2.428 1 92.75 55 GLN B CA 1
ATOM 2844 C C . GLN B 1 55 ? 16.875 26.016 -1.313 1 92.75 55 GLN B C 1
ATOM 2846 O O . GLN B 1 55 ? 18.031 26.375 -1.533 1 92.75 55 GLN B O 1
ATOM 2851 N N . ILE B 1 56 ? 16.344 26.062 -0.154 1 88.19 56 ILE B N 1
ATOM 2852 C CA . ILE B 1 56 ? 17.016 26.688 0.982 1 88.19 56 ILE B CA 1
ATOM 2853 C C . ILE B 1 56 ? 18.266 25.891 1.353 1 88.19 56 ILE B C 1
ATOM 2855 O O . ILE B 1 56 ? 19.266 26.453 1.781 1 88.19 56 ILE B O 1
ATOM 2859 N N . ILE B 1 57 ? 18.188 24.609 1.123 1 90.25 57 ILE B N 1
ATOM 2860 C CA . ILE B 1 57 ? 19.328 23.781 1.524 1 90.25 57 ILE B CA 1
ATOM 2861 C C . ILE B 1 57 ? 20.031 23.234 0.285 1 90.25 57 ILE B C 1
ATOM 2863 O O . ILE B 1 57 ? 20.719 22.203 0.354 1 90.25 57 ILE B O 1
ATOM 2867 N N . SER B 1 58 ? 19.766 23.797 -0.849 1 92 58 SER B N 1
ATOM 2868 C CA . SER B 1 58 ? 20.484 23.609 -2.102 1 92 58 SER B CA 1
ATOM 2869 C C . SER B 1 58 ? 20.375 22.172 -2.605 1 92 58 SER B C 1
ATOM 2871 O O . SER B 1 58 ? 21.375 21.578 -3.01 1 92 58 SER B O 1
ATOM 2873 N N . ILE B 1 59 ? 19.188 21.641 -2.521 1 93.44 59 ILE B N 1
ATOM 2874 C CA . ILE B 1 59 ? 18.922 20.328 -3.113 1 93.44 59 ILE B CA 1
ATOM 2875 C C . ILE B 1 59 ? 18.844 20.453 -4.633 1 93.44 59 ILE B C 1
ATOM 2877 O O . ILE B 1 59 ? 18.422 21.484 -5.156 1 93.44 59 ILE B O 1
ATOM 2881 N N . ASN B 1 60 ? 19.297 19.391 -5.324 1 94.31 60 ASN B N 1
ATOM 2882 C CA . ASN B 1 60 ? 19.234 19.312 -6.777 1 94.31 60 ASN B CA 1
ATOM 2883 C C . ASN B 1 60 ? 17.828 19.609 -7.289 1 94.31 60 ASN B C 1
ATOM 2885 O O . ASN B 1 60 ? 16.859 18.984 -6.84 1 94.31 60 ASN B O 1
ATOM 2889 N N . LYS B 1 61 ? 17.703 20.547 -8.234 1 95.12 61 LYS B N 1
ATOM 2890 C CA . LYS B 1 61 ? 16.406 21.016 -8.727 1 95.12 61 LYS B CA 1
ATOM 2891 C C . LYS B 1 61 ? 15.617 19.891 -9.367 1 95.12 61 LYS B C 1
ATOM 2893 O O . LYS B 1 61 ? 14.398 19.797 -9.195 1 95.12 61 LYS B O 1
ATOM 2898 N N . LYS B 1 62 ? 16.281 19.031 -10.109 1 97.12 62 LYS B N 1
ATOM 2899 C CA . LYS B 1 62 ? 15.602 17.922 -10.758 1 97.12 62 LYS B CA 1
ATOM 2900 C C . LYS B 1 62 ? 14.938 17 -9.734 1 97.12 62 LYS B C 1
ATOM 2902 O O . LYS B 1 62 ? 13.797 16.562 -9.93 1 97.12 62 LYS B O 1
ATOM 2907 N N . ASN B 1 63 ? 15.672 16.688 -8.68 1 98 63 ASN B N 1
ATOM 2908 C CA . ASN B 1 63 ? 15.125 15.836 -7.621 1 98 63 ASN B CA 1
ATOM 2909 C C . ASN B 1 63 ? 13.938 16.5 -6.926 1 98 63 ASN B C 1
ATOM 2911 O O . ASN B 1 63 ? 12.969 15.828 -6.566 1 98 63 ASN B O 1
ATOM 2915 N N . LEU B 1 64 ? 14.047 17.828 -6.707 1 97.62 64 LEU B N 1
ATOM 2916 C CA . LEU B 1 64 ? 12.945 18.562 -6.078 1 97.62 64 LEU B CA 1
ATOM 2917 C C . LEU B 1 64 ? 11.688 18.484 -6.93 1 97.62 64 LEU B C 1
ATOM 2919 O O . LEU B 1 64 ? 10.586 18.266 -6.402 1 97.62 64 LEU B O 1
ATOM 2923 N N . ILE B 1 65 ? 11.836 18.625 -8.227 1 98.19 65 ILE B N 1
ATOM 2924 C CA . ILE B 1 65 ? 10.695 18.578 -9.133 1 98.19 65 ILE B CA 1
ATOM 2925 C C . ILE B 1 65 ? 10.117 17.172 -9.188 1 98.19 65 ILE B C 1
ATOM 2927 O O . ILE B 1 65 ? 8.898 16.984 -9.164 1 98.19 65 ILE B O 1
ATOM 2931 N N . ASP B 1 66 ? 10.984 16.188 -9.227 1 98.69 66 ASP B N 1
ATOM 2932 C CA . ASP B 1 66 ? 10.523 14.797 -9.297 1 98.69 66 ASP B CA 1
ATOM 2933 C C . ASP B 1 66 ? 9.734 14.422 -8.047 1 98.69 66 ASP B C 1
ATOM 2935 O O . ASP B 1 66 ? 8.672 13.812 -8.141 1 98.69 66 ASP B O 1
ATOM 2939 N N . ILE B 1 67 ? 10.203 14.758 -6.914 1 98.62 67 ILE B N 1
ATOM 2940 C CA . ILE B 1 67 ? 9.508 14.438 -5.676 1 98.62 67 ILE B CA 1
ATOM 2941 C C . ILE B 1 67 ? 8.203 15.234 -5.594 1 98.62 67 ILE B C 1
ATOM 2943 O O . ILE B 1 67 ? 7.195 14.742 -5.078 1 98.62 67 ILE B O 1
ATOM 2947 N N . ALA B 1 68 ? 8.25 16.484 -6.008 1 98.75 68 ALA B N 1
ATOM 2948 C CA . ALA B 1 68 ? 7.039 17.297 -6.066 1 98.75 68 ALA B CA 1
ATOM 2949 C C . ALA B 1 68 ? 5.98 16.656 -6.957 1 98.75 68 ALA B C 1
ATOM 2951 O O . ALA B 1 68 ? 4.797 16.641 -6.609 1 98.75 68 ALA B O 1
ATOM 2952 N N . ILE B 1 69 ? 6.434 16.125 -8.117 1 98.88 69 ILE B N 1
ATOM 2953 C CA . ILE B 1 69 ? 5.535 15.422 -9.023 1 98.88 69 ILE B CA 1
ATOM 2954 C C . ILE B 1 69 ? 4.969 14.188 -8.328 1 98.88 69 ILE B C 1
ATOM 2956 O O . ILE B 1 69 ? 3.764 13.93 -8.391 1 98.88 69 ILE B O 1
ATOM 2960 N N . ALA B 1 70 ? 5.793 13.469 -7.641 1 98.94 70 ALA B N 1
ATOM 2961 C CA . ALA B 1 70 ? 5.363 12.273 -6.914 1 98.94 70 ALA B CA 1
ATOM 2962 C C . ALA B 1 70 ? 4.266 12.609 -5.906 1 98.94 70 ALA B C 1
ATOM 2964 O O . ALA B 1 70 ? 3.236 11.938 -5.852 1 98.94 70 ALA B O 1
ATOM 2965 N N . VAL B 1 71 ? 4.453 13.641 -5.172 1 98.88 71 VAL B N 1
ATOM 2966 C CA . VAL B 1 71 ? 3.518 14.016 -4.117 1 98.88 71 VAL B CA 1
ATOM 2967 C C . VAL B 1 71 ? 2.207 14.5 -4.73 1 98.88 71 VAL B C 1
ATOM 2969 O O . VAL B 1 71 ? 1.127 14.219 -4.207 1 98.88 71 VAL B O 1
ATOM 2972 N N . GLU B 1 72 ? 2.275 15.266 -5.809 1 98.81 72 GLU B N 1
ATOM 2973 C CA . GLU B 1 72 ? 1.058 15.727 -6.465 1 98.81 72 GLU B CA 1
ATOM 2974 C C . GLU B 1 72 ? 0.246 14.555 -7.012 1 98.81 72 GLU B C 1
ATOM 2976 O O . GLU B 1 72 ? -0.985 14.562 -6.941 1 98.81 72 GLU B O 1
ATOM 2981 N N . ILE B 1 73 ? 0.928 13.578 -7.566 1 98.88 73 ILE B N 1
ATOM 2982 C CA . ILE B 1 73 ? 0.242 12.383 -8.055 1 98.88 73 ILE B CA 1
ATOM 2983 C C . ILE B 1 73 ? -0.43 11.664 -6.887 1 98.88 73 ILE B C 1
ATOM 2985 O O . ILE B 1 73 ? -1.593 11.258 -6.984 1 98.88 73 ILE B O 1
ATOM 2989 N N . LEU B 1 74 ? 0.269 11.5 -5.805 1 98.88 74 LEU B N 1
ATOM 2990 C CA . LEU B 1 74 ? -0.295 10.859 -4.621 1 98.88 74 LEU B CA 1
ATOM 2991 C C . LEU B 1 74 ? -1.547 11.594 -4.152 1 98.88 74 LEU B C 1
ATOM 2993 O O . LEU B 1 74 ? -2.586 10.977 -3.918 1 98.88 74 LEU B O 1
ATOM 2997 N N . HIS B 1 75 ? -1.401 12.914 -3.984 1 98.56 75 HIS B N 1
ATOM 2998 C CA . HIS B 1 75 ? -2.516 13.719 -3.5 1 98.56 75 HIS B CA 1
ATOM 2999 C C . HIS B 1 75 ? -3.717 13.617 -4.434 1 98.56 75 HIS B C 1
ATOM 3001 O O . HIS B 1 75 ? -4.844 13.414 -3.979 1 98.56 75 HIS B O 1
ATOM 3007 N N . SER B 1 76 ? -3.479 13.773 -5.77 1 98.31 76 SER B N 1
ATOM 3008 C CA . SER B 1 76 ? -4.562 13.703 -6.746 1 98.31 76 SER B CA 1
ATOM 3009 C C . SER B 1 76 ? -5.227 12.336 -6.742 1 98.31 76 SER B C 1
ATOM 3011 O O . SER B 1 76 ? -6.445 12.227 -6.898 1 98.31 76 SER B O 1
ATOM 3013 N N . SER B 1 77 ? -4.465 11.289 -6.559 1 98.69 77 SER B N 1
ATOM 3014 C CA . SER B 1 77 ? -5.008 9.93 -6.5 1 98.69 77 SER B CA 1
ATOM 3015 C C . SER B 1 77 ? -5.887 9.742 -5.266 1 98.69 77 SER B C 1
ATOM 3017 O O . SER B 1 77 ? -6.902 9.047 -5.324 1 98.69 77 SER B O 1
ATOM 3019 N N . SER B 1 78 ? -5.457 10.328 -4.156 1 98.69 78 SER B N 1
ATOM 3020 C CA . SER B 1 78 ? -6.289 10.258 -2.961 1 98.69 78 SER B CA 1
ATOM 3021 C C . SER B 1 78 ? -7.637 10.93 -3.182 1 98.69 78 SER B C 1
ATOM 3023 O O . SER B 1 78 ? -8.656 10.469 -2.666 1 98.69 78 SER B O 1
ATOM 3025 N N . LEU B 1 79 ? -7.703 12.047 -3.988 1 98 79 LEU B N 1
ATOM 3026 C CA . LEU B 1 79 ? -8.953 12.719 -4.328 1 98 79 LEU B CA 1
ATOM 3027 C C . LEU B 1 79 ? -9.812 11.828 -5.227 1 98 79 LEU B C 1
ATOM 3029 O O . LEU B 1 79 ? -11.039 11.773 -5.066 1 98 79 LEU B O 1
ATOM 3033 N N . ILE B 1 80 ? -9.18 11.148 -6.18 1 98.56 80 ILE B N 1
ATOM 3034 C CA . ILE B 1 80 ? -9.898 10.25 -7.078 1 98.56 80 ILE B CA 1
ATOM 3035 C C . ILE B 1 80 ? -10.633 9.188 -6.266 1 98.56 80 ILE B C 1
ATOM 3037 O O . ILE B 1 80 ? -11.812 8.93 -6.496 1 98.56 80 ILE B O 1
ATOM 3041 N N . HIS B 1 81 ? -9.969 8.562 -5.336 1 98.75 81 HIS B N 1
ATOM 3042 C CA . HIS B 1 81 ? -10.586 7.52 -4.523 1 98.75 81 HIS B CA 1
ATOM 3043 C C . HIS B 1 81 ? -11.617 8.102 -3.564 1 98.75 81 HIS B C 1
ATOM 3045 O O . HIS B 1 81 ? -12.695 7.535 -3.385 1 98.75 81 HIS B O 1
ATOM 3051 N N . ASP B 1 82 ? -11.297 9.211 -2.953 1 97.44 82 ASP B N 1
ATOM 3052 C CA . ASP B 1 82 ? -12.203 9.859 -2.006 1 97.44 82 ASP B CA 1
ATOM 3053 C C . ASP B 1 82 ? -13.555 10.156 -2.65 1 97.44 82 ASP B C 1
ATOM 3055 O O . ASP B 1 82 ? -14.586 10.102 -1.986 1 97.44 82 ASP B O 1
ATOM 3059 N N . ASP B 1 83 ? -13.586 10.477 -3.922 1 97.44 83 ASP B N 1
ATOM 3060 C CA . ASP B 1 83 ? -14.773 10.914 -4.637 1 97.44 83 ASP B CA 1
ATOM 3061 C C . ASP B 1 83 ? -15.625 9.719 -5.082 1 97.44 83 ASP B C 1
ATOM 3063 O O . ASP B 1 83 ? -16.75 9.891 -5.547 1 97.44 83 ASP B O 1
ATOM 3067 N N . LEU B 1 84 ? -15.18 8.469 -4.922 1 98.38 84 LEU B N 1
ATOM 3068 C CA . LEU B 1 84 ? -15.875 7.273 -5.391 1 98.38 84 LEU B CA 1
ATOM 3069 C C . LEU B 1 84 ? -17.25 7.152 -4.734 1 98.38 84 LEU B C 1
ATOM 3071 O O . LEU B 1 84 ? -17.453 7.629 -3.615 1 98.38 84 LEU B O 1
ATOM 3075 N N . PRO B 1 85 ? -18.219 6.406 -5.402 1 97.5 85 PRO B N 1
ATOM 3076 C CA . PRO B 1 85 ? -19.578 6.234 -4.871 1 97.5 85 PRO B CA 1
ATOM 3077 C C . PRO B 1 85 ? -19.578 5.629 -3.469 1 97.5 85 PRO B C 1
ATOM 3079 O O . PRO B 1 85 ? -20.406 6.008 -2.633 1 97.5 85 PRO B O 1
ATOM 3082 N N . ALA B 1 86 ? -18.688 4.754 -3.174 1 97 86 ALA B N 1
ATOM 3083 C CA . ALA B 1 86 ? -18.656 4.047 -1.896 1 97 86 ALA B CA 1
ATOM 3084 C C . ALA B 1 86 ? -18.094 4.934 -0.79 1 97 86 ALA B C 1
ATOM 3086 O O . ALA B 1 86 ? -18.234 4.621 0.395 1 97 86 ALA B O 1
ATOM 3087 N N . LEU B 1 87 ? -17.391 6.02 -1.149 1 96.5 87 LEU B N 1
ATOM 3088 C CA . LEU B 1 87 ? -16.781 6.922 -0.181 1 96.5 87 LEU B CA 1
ATOM 3089 C C . LEU B 1 87 ? -17.562 8.227 -0.091 1 96.5 87 LEU B C 1
ATOM 3091 O O . LEU B 1 87 ? -18.656 8.266 0.481 1 96.5 87 LEU B O 1
ATOM 3095 N N . ASP B 1 88 ? -17.156 9.297 -0.766 1 93.56 88 ASP B N 1
ATOM 3096 C CA . ASP B 1 88 ? -17.859 10.57 -0.647 1 93.56 88 ASP B CA 1
ATOM 3097 C C . ASP B 1 88 ? -18.922 10.703 -1.734 1 93.56 88 ASP B C 1
ATOM 3099 O O . ASP B 1 88 ? -19.812 11.555 -1.637 1 93.56 88 ASP B O 1
ATOM 3103 N N . ASN B 1 89 ? -18.844 9.891 -2.73 1 95.19 89 ASN B N 1
ATOM 3104 C CA . ASN B 1 89 ? -19.75 9.945 -3.871 1 95.19 89 ASN B CA 1
ATOM 3105 C C . ASN B 1 89 ? -19.922 11.367 -4.383 1 95.19 89 ASN B C 1
ATOM 3107 O O . ASN B 1 89 ? -21.062 11.844 -4.539 1 95.19 89 ASN B O 1
ATOM 3111 N N . ALA B 1 90 ? -18.797 12.031 -4.574 1 93.69 90 ALA B N 1
ATOM 3112 C CA . ALA B 1 90 ? -18.828 13.414 -5.031 1 93.69 90 ALA B CA 1
ATOM 3113 C C . ALA B 1 90 ? -19.125 13.492 -6.527 1 93.69 90 ALA B C 1
ATOM 3115 O O . ALA B 1 90 ? -18.656 12.648 -7.297 1 93.69 90 ALA B O 1
ATOM 3116 N N . LYS B 1 91 ? -19.812 14.609 -6.996 1 94.44 91 LYS B N 1
ATOM 3117 C CA . LYS B 1 91 ? -20.141 14.789 -8.406 1 94.44 91 LYS B CA 1
ATOM 3118 C C . LYS B 1 91 ? -19.125 15.68 -9.109 1 94.44 91 LYS B C 1
ATOM 3120 O O . LYS B 1 91 ? -18.859 15.508 -10.305 1 94.44 91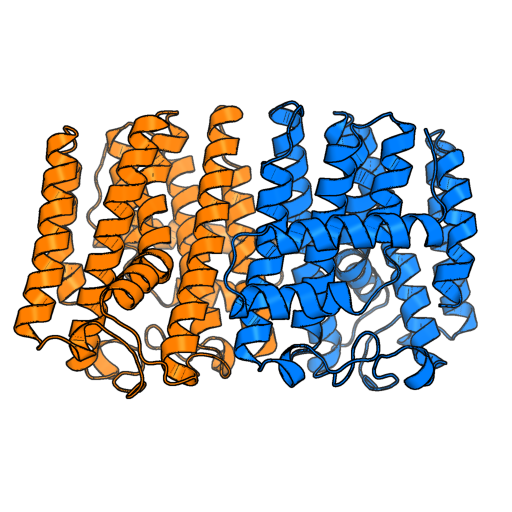 LYS B O 1
ATOM 3125 N N . LEU B 1 92 ? -18.531 16.641 -8.305 1 93.12 92 LEU B N 1
ATOM 3126 C CA . LEU B 1 92 ? -17.609 17.609 -8.891 1 93.12 92 LEU B CA 1
ATOM 3127 C C . LEU B 1 92 ? -16.312 17.688 -8.086 1 93.12 92 LEU B C 1
ATOM 3129 O O . LEU B 1 92 ? -16.328 17.562 -6.859 1 93.12 92 LEU B O 1
ATOM 3133 N N . ARG B 1 93 ? -15.25 17.891 -8.789 1 91.62 93 ARG B N 1
ATOM 3134 C CA . ARG B 1 93 ? -13.914 18.141 -8.25 1 91.62 93 ARG B CA 1
ATOM 3135 C C . ARG B 1 93 ? -13.125 19.078 -9.164 1 91.62 93 ARG B C 1
ATOM 3137 O O . ARG B 1 93 ? -13.031 18.828 -10.375 1 91.62 93 ARG B O 1
ATOM 3144 N N . ARG B 1 94 ? -12.664 20.172 -8.555 1 91.69 94 ARG B N 1
ATOM 3145 C CA . ARG B 1 94 ? -11.883 21.156 -9.281 1 91.69 94 ARG B CA 1
ATOM 3146 C C . ARG B 1 94 ? -12.656 21.688 -10.484 1 91.69 94 ARG B C 1
ATOM 3148 O O . ARG B 1 94 ? -12.102 21.797 -11.586 1 91.69 94 ARG B O 1
ATOM 3155 N N . GLY B 1 95 ? -13.938 21.828 -10.328 1 89.88 95 GLY B N 1
ATOM 3156 C CA . GLY B 1 95 ? -14.797 22.484 -11.305 1 89.88 95 GLY B CA 1
ATOM 3157 C C . GLY B 1 95 ? -15.25 21.562 -12.414 1 89.88 95 GLY B C 1
ATOM 3158 O O . GLY B 1 95 ? -15.906 22 -13.367 1 89.88 95 GLY B O 1
ATOM 3159 N N . ALA B 1 96 ? -14.945 20.266 -12.289 1 94.31 96 ALA B N 1
ATOM 3160 C CA . ALA B 1 96 ? -15.297 19.297 -13.32 1 94.31 96 ALA B CA 1
ATOM 3161 C C . ALA B 1 96 ? -15.891 18.031 -12.711 1 94.31 96 ALA B C 1
ATOM 3163 O O . ALA B 1 96 ? -15.859 17.844 -11.492 1 94.31 96 ALA B O 1
ATOM 3164 N N . LEU B 1 97 ? -16.469 17.203 -13.602 1 97.12 97 LEU B N 1
ATOM 3165 C CA . LEU B 1 97 ? -17 15.93 -13.133 1 97.12 97 LEU B CA 1
ATOM 3166 C C . LEU B 1 97 ? -15.906 15.109 -12.453 1 97.12 97 LEU B C 1
ATOM 3168 O O . LEU B 1 97 ? -14.742 15.148 -12.875 1 97.12 97 LEU B O 1
ATOM 3172 N N . THR B 1 98 ? -16.312 14.383 -11.477 1 97.75 98 THR B N 1
ATOM 3173 C CA . THR B 1 98 ? -15.344 13.5 -10.82 1 97.75 98 THR B CA 1
ATOM 3174 C C . THR B 1 98 ? -14.906 12.391 -11.766 1 97.75 98 THR B C 1
ATOM 3176 O O . THR B 1 98 ? -15.578 12.102 -12.75 1 97.75 98 THR B O 1
ATOM 3179 N N . THR B 1 99 ? -13.805 11.812 -11.438 1 98.25 99 THR B N 1
ATOM 3180 C CA . THR B 1 99 ? -13.156 10.844 -12.312 1 98.25 99 THR B CA 1
ATOM 3181 C C . THR B 1 99 ? -14.078 9.656 -12.578 1 98.25 99 THR B C 1
ATOM 3183 O O . THR B 1 99 ? -14.148 9.156 -13.703 1 98.25 99 THR B O 1
ATOM 3186 N N . HIS B 1 100 ? -14.773 9.172 -11.539 1 98.38 100 HIS B N 1
ATOM 3187 C CA . HIS B 1 100 ? -15.633 8.016 -11.719 1 98.38 100 HIS B CA 1
ATOM 3188 C C . HIS B 1 100 ? -16.828 8.344 -12.609 1 98.38 100 HIS B C 1
ATOM 3190 O O . HIS B 1 100 ? -17.328 7.477 -13.32 1 98.38 100 HIS B O 1
ATOM 3196 N N . LEU B 1 101 ? -17.328 9.57 -12.523 1 98.25 101 LEU B N 1
ATOM 3197 C CA . LEU B 1 101 ? -18.438 9.977 -13.383 1 98.25 101 LEU B CA 1
ATOM 3198 C C . LEU B 1 101 ? -17.953 10.18 -14.82 1 98.25 101 LEU B C 1
ATOM 3200 O O . LEU B 1 101 ? -18.688 9.883 -15.766 1 98.25 101 LEU B O 1
ATOM 3204 N N . LYS B 1 102 ? -16.781 10.719 -14.977 1 98.31 102 LYS B N 1
ATOM 3205 C CA . LYS B 1 102 ? -16.266 11.039 -16.297 1 98.31 102 LYS B CA 1
ATOM 3206 C C . LYS B 1 102 ? -15.789 9.781 -17.031 1 98.31 102 LYS B C 1
ATOM 3208 O O . LYS B 1 102 ? -16.031 9.625 -18.219 1 98.31 102 LYS B O 1
ATOM 3213 N N . PHE B 1 103 ? -15.109 8.836 -16.328 1 98.19 103 PHE B N 1
ATOM 3214 C CA . PHE B 1 103 ? -14.414 7.746 -17 1 98.19 103 PHE B CA 1
ATOM 3215 C C . PHE B 1 103 ? -15.016 6.398 -16.609 1 98.19 103 PHE B C 1
ATOM 3217 O O . PHE B 1 103 ? -14.742 5.383 -17.266 1 98.19 103 PHE B O 1
ATOM 3224 N N . GLY B 1 104 ? -15.867 6.398 -15.602 1 97.94 104 GLY B N 1
ATOM 3225 C CA . GLY B 1 104 ? -16.375 5.148 -15.047 1 97.94 104 GLY B CA 1
ATOM 3226 C C . GLY B 1 104 ? -15.695 4.766 -13.742 1 97.94 104 GLY B C 1
ATOM 3227 O O . GLY B 1 104 ? -14.555 5.152 -13.492 1 97.94 104 GLY B O 1
ATOM 3228 N N . GLU B 1 105 ? -16.422 3.947 -13 1 98.25 105 GLU B N 1
ATOM 3229 C CA . GLU B 1 105 ? -16.016 3.654 -11.633 1 98.25 105 GLU B CA 1
ATOM 3230 C C . GLU B 1 105 ? -14.781 2.77 -11.602 1 98.25 105 GLU B C 1
ATOM 3232 O O . GLU B 1 105 ? -13.852 3.018 -10.836 1 98.25 105 GLU B O 1
ATOM 3237 N N . TYR B 1 106 ? -14.703 1.701 -12.422 1 97.88 106 TYR B N 1
ATOM 3238 C CA . TYR B 1 106 ? -13.555 0.802 -12.32 1 97.88 106 TYR B CA 1
ATOM 3239 C C . TYR B 1 106 ? -12.281 1.488 -12.797 1 97.88 106 TYR B C 1
ATOM 3241 O O . TYR B 1 106 ? -11.195 1.229 -12.273 1 97.88 106 TYR B O 1
ATOM 3249 N N . LYS B 1 107 ? -12.328 2.365 -13.789 1 98.5 107 LYS B N 1
ATOM 3250 C CA . LYS B 1 107 ? -11.156 3.119 -14.227 1 98.5 107 LYS B CA 1
ATOM 3251 C C . LYS B 1 107 ? -10.664 4.059 -13.125 1 98.5 107 LYS B C 1
ATOM 3253 O O . LYS B 1 107 ? -9.461 4.242 -12.953 1 98.5 107 LYS B O 1
ATOM 3258 N N . ALA B 1 108 ? -11.656 4.723 -12.422 1 98.75 108 ALA B N 1
ATOM 3259 C CA . ALA B 1 108 ? -11.297 5.60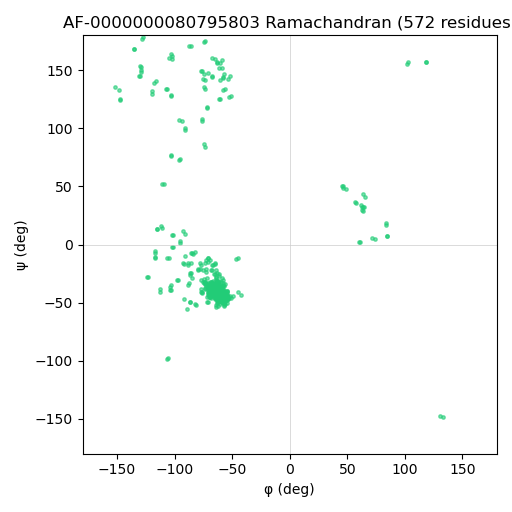2 -11.312 1 98.75 108 ALA B CA 1
ATOM 3260 C C . ALA B 1 108 ? -10.586 4.828 -10.203 1 98.75 108 ALA B C 1
ATOM 3262 O O . ALA B 1 108 ? -9.586 5.301 -9.648 1 98.75 108 ALA B O 1
ATOM 3263 N N . ILE B 1 109 ? -11.086 3.611 -9.906 1 98.81 109 ILE B N 1
ATOM 3264 C CA . ILE B 1 109 ? -10.492 2.785 -8.859 1 98.81 109 ILE B CA 1
ATOM 3265 C C . ILE B 1 109 ? -9.055 2.426 -9.242 1 98.81 109 ILE B C 1
ATOM 3267 O O . ILE B 1 109 ? -8.133 2.639 -8.453 1 98.81 109 ILE B O 1
ATOM 3271 N N . LEU B 1 110 ? -8.828 1.964 -10.438 1 98.81 110 LEU B N 1
ATOM 3272 C CA . LEU B 1 110 ? -7.512 1.49 -10.852 1 98.81 110 LEU B CA 1
ATOM 3273 C C . LEU B 1 110 ? -6.555 2.66 -11.062 1 98.81 110 LEU B C 1
ATOM 3275 O O . LEU B 1 110 ? -5.352 2.537 -10.82 1 98.81 110 LEU B O 1
ATOM 3279 N N . ALA B 1 111 ? -7.09 3.811 -11.547 1 98.69 111 ALA B N 1
ATOM 3280 C CA . ALA B 1 111 ? -6.258 5.008 -11.656 1 98.69 111 ALA B CA 1
ATOM 3281 C C . ALA B 1 111 ? -5.73 5.43 -10.281 1 98.69 111 ALA B C 1
ATOM 3283 O O . ALA B 1 111 ? -4.559 5.777 -10.148 1 98.69 111 ALA B O 1
ATOM 3284 N N . GLY B 1 112 ? -6.629 5.422 -9.273 1 98.69 112 GLY B N 1
ATOM 3285 C CA . GLY B 1 112 ? -6.191 5.707 -7.918 1 98.69 112 GLY B CA 1
ATOM 3286 C C . GLY B 1 112 ? -5.145 4.73 -7.41 1 98.69 112 GLY B C 1
ATOM 3287 O O . GLY B 1 112 ? -4.133 5.137 -6.836 1 98.69 112 GLY B O 1
ATOM 3288 N N . ASP B 1 113 ? -5.391 3.42 -7.641 1 98.81 113 ASP B N 1
ATOM 3289 C CA . ASP B 1 113 ? -4.441 2.387 -7.234 1 98.81 113 ASP B CA 1
ATOM 3290 C C . ASP B 1 113 ? -3.066 2.629 -7.855 1 98.81 113 ASP B C 1
ATOM 3292 O O . ASP B 1 113 ? -2.051 2.6 -7.156 1 98.81 113 ASP B O 1
ATOM 3296 N N . TYR B 1 114 ? -3.041 2.795 -9.18 1 98.88 114 TYR B N 1
ATOM 3297 C CA . TYR B 1 114 ? -1.804 3.059 -9.906 1 98.88 114 TYR B CA 1
ATOM 3298 C C . TYR B 1 114 ? -1.126 4.32 -9.383 1 98.88 114 TYR B C 1
ATOM 3300 O O . TYR B 1 114 ? 0.096 4.359 -9.227 1 98.88 114 TYR B O 1
ATOM 3308 N N . GLY B 1 115 ? -1.882 5.355 -9.078 1 98.81 115 GLY B N 1
ATOM 3309 C CA . GLY B 1 115 ? -1.388 6.648 -8.641 1 98.81 115 GLY B CA 1
ATOM 3310 C C . GLY B 1 115 ? -0.841 6.633 -7.223 1 98.81 115 GLY B C 1
ATOM 3311 O O . GLY B 1 115 ? -0.076 7.516 -6.836 1 98.81 115 GLY B O 1
ATOM 3312 N N . PHE B 1 116 ? -1.259 5.629 -6.395 1 98.88 116 PHE B N 1
ATOM 3313 C CA . PHE B 1 116 ? -0.68 5.473 -5.066 1 98.88 116 PHE B CA 1
ATOM 3314 C C . PHE B 1 116 ? 0.689 4.809 -5.148 1 98.88 116 PHE B C 1
ATOM 3316 O O . PHE B 1 116 ? 1.519 4.973 -4.25 1 98.88 116 PHE B O 1
ATOM 3323 N N . THR B 1 117 ? 0.943 4.105 -6.273 1 98.88 117 THR B N 1
ATOM 3324 C CA . THR B 1 117 ? 2.158 3.305 -6.387 1 98.88 117 THR B CA 1
ATOM 3325 C C . THR B 1 117 ? 3.186 4.004 -7.27 1 98.88 117 THR B C 1
ATOM 3327 O O . THR B 1 117 ? 4.387 3.963 -6.988 1 98.88 117 THR B O 1
ATOM 3330 N N . LEU B 1 118 ? 2.74 4.703 -8.336 1 98.88 118 LEU B N 1
ATOM 3331 C CA . LEU B 1 118 ? 3.627 5.363 -9.289 1 98.88 118 LEU B CA 1
ATOM 3332 C C . LEU B 1 118 ? 4.566 6.332 -8.578 1 98.88 118 LEU B C 1
ATOM 3334 O O . LEU B 1 118 ? 5.75 6.41 -8.914 1 98.88 118 LEU B O 1
ATOM 3338 N N . PRO B 1 119 ? 4.113 7.09 -7.562 1 98.88 119 PRO B N 1
ATOM 3339 C CA . PRO B 1 119 ? 5 8.016 -6.852 1 98.88 119 PRO B CA 1
ATOM 3340 C C . PRO B 1 119 ? 6.188 7.309 -6.199 1 98.88 119 PRO B C 1
ATOM 3342 O O . PRO B 1 119 ? 7.273 7.887 -6.102 1 98.88 119 PRO B O 1
ATOM 3345 N N . LEU B 1 120 ? 5.949 6.086 -5.785 1 98.81 120 LEU B N 1
ATOM 3346 C CA . LEU B 1 120 ? 7.027 5.32 -5.172 1 98.81 120 LEU B CA 1
ATOM 3347 C C . LEU B 1 120 ? 8.117 4.996 -6.191 1 98.81 120 LEU B C 1
ATOM 3349 O O . LEU B 1 120 ? 9.297 4.969 -5.852 1 98.81 120 LEU B O 1
ATOM 3353 N N . GLN B 1 121 ? 7.738 4.727 -7.414 1 98.62 121 GLN B N 1
ATOM 3354 C CA . GLN B 1 121 ? 8.703 4.508 -8.484 1 98.62 121 GLN B CA 1
ATOM 3355 C C . GLN B 1 121 ? 9.547 5.754 -8.727 1 98.62 121 GLN B C 1
ATOM 3357 O O . GLN B 1 121 ? 10.758 5.66 -8.945 1 98.62 121 GLN B O 1
ATOM 3362 N N . ILE B 1 122 ? 8.891 6.922 -8.719 1 98.62 122 ILE B N 1
ATOM 3363 C CA . ILE B 1 122 ? 9.57 8.195 -8.922 1 98.62 122 ILE B CA 1
ATOM 3364 C C . ILE B 1 122 ? 10.594 8.422 -7.816 1 98.62 122 ILE B C 1
ATOM 3366 O O . ILE B 1 122 ? 11.758 8.734 -8.086 1 98.62 122 ILE B O 1
ATOM 3370 N N . VAL B 1 123 ? 10.203 8.172 -6.551 1 98.38 123 VAL B N 1
ATOM 3371 C CA . VAL B 1 123 ? 11.047 8.414 -5.383 1 98.38 123 VAL B CA 1
ATOM 3372 C C . VAL B 1 123 ? 12.219 7.438 -5.383 1 98.38 123 VAL B C 1
ATOM 3374 O O . VAL B 1 123 ? 13.359 7.832 -5.141 1 98.38 123 VAL B O 1
ATOM 3377 N N . ALA B 1 124 ? 11.953 6.199 -5.711 1 97.44 124 ALA B N 1
ATOM 3378 C CA . ALA B 1 124 ? 12.992 5.172 -5.738 1 97.44 124 ALA B CA 1
ATOM 3379 C C . ALA B 1 124 ? 13.977 5.426 -6.871 1 97.44 124 ALA B C 1
ATOM 3381 O O . ALA B 1 124 ? 15.117 4.957 -6.824 1 97.44 124 ALA B O 1
ATOM 3382 N N . GLY B 1 125 ? 13.555 6.168 -7.879 1 96.81 125 GLY B N 1
ATOM 3383 C CA . GLY B 1 125 ? 14.367 6.375 -9.07 1 96.81 125 GLY B CA 1
ATOM 3384 C C . GLY B 1 125 ? 15.172 7.656 -9.023 1 96.81 125 GLY B C 1
ATOM 3385 O O . GLY B 1 125 ? 15.883 7.984 -9.984 1 96.81 125 GLY B O 1
ATOM 3386 N N . LEU B 1 126 ? 15.094 8.383 -7.93 1 97.31 126 LEU B N 1
ATOM 3387 C CA . LEU B 1 126 ? 15.852 9.625 -7.824 1 97.31 126 LEU B CA 1
ATOM 3388 C C . LEU B 1 126 ? 17.344 9.359 -7.953 1 97.31 126 LEU B C 1
ATOM 3390 O O . LEU B 1 126 ? 17.844 8.344 -7.469 1 97.31 126 LEU B O 1
ATOM 3394 N N . ASP B 1 127 ? 17.984 10.266 -8.625 1 94.81 127 ASP B N 1
ATOM 3395 C CA . ASP B 1 127 ? 19.406 10.109 -8.867 1 94.81 127 ASP B CA 1
ATOM 3396 C C . ASP B 1 127 ? 20.234 10.992 -7.934 1 94.81 127 ASP B C 1
ATOM 3398 O O . ASP B 1 127 ? 19.688 11.922 -7.324 1 94.81 127 ASP B O 1
ATOM 3402 N N . ASN B 1 128 ? 21.469 10.641 -7.773 1 93.62 128 ASN B N 1
ATOM 3403 C CA . ASN B 1 128 ? 22.453 11.445 -7.055 1 93.62 128 ASN B CA 1
ATOM 3404 C C . ASN B 1 128 ? 22.078 11.609 -5.586 1 93.62 128 ASN B C 1
ATOM 3406 O O . ASN B 1 128 ? 22.203 12.703 -5.027 1 93.62 128 ASN B O 1
ATOM 3410 N N . ILE B 1 129 ? 21.453 10.648 -5.016 1 95.31 129 ILE B N 1
ATOM 3411 C CA . ILE B 1 129 ? 21.156 10.547 -3.59 1 95.31 129 ILE B CA 1
ATOM 3412 C C . ILE B 1 129 ? 21.812 9.297 -3.014 1 95.31 129 ILE B C 1
ATOM 3414 O O . ILE B 1 129 ? 21.766 8.227 -3.623 1 95.31 129 ILE B O 1
ATOM 3418 N N . LYS B 1 130 ? 22.531 9.484 -1.91 1 95.75 130 LYS B N 1
ATOM 3419 C CA . LYS B 1 130 ? 23.141 8.32 -1.258 1 95.75 130 LYS B CA 1
ATOM 3420 C C . LYS B 1 130 ? 22.109 7.23 -1.01 1 95.75 130 LYS B C 1
ATOM 3422 O O . LYS B 1 130 ? 20.953 7.52 -0.655 1 95.75 130 LYS B O 1
ATOM 3427 N N . GLU B 1 131 ? 22.531 5.914 -1.114 1 95.88 131 GLU B N 1
ATOM 3428 C CA . GLU B 1 131 ? 21.625 4.773 -1.036 1 95.88 131 GLU B CA 1
ATOM 3429 C C . GLU B 1 131 ? 20.875 4.754 0.294 1 95.88 131 GLU B C 1
ATOM 3431 O O . GLU B 1 131 ? 19.672 4.523 0.329 1 95.88 131 GLU B O 1
ATOM 3436 N N . GLY B 1 132 ? 21.578 5.039 1.347 1 95.12 132 GLY B N 1
ATOM 3437 C CA . GLY B 1 132 ? 20.953 5.051 2.66 1 95.12 132 GLY B CA 1
ATOM 3438 C C . GLY B 1 132 ? 19.875 6.121 2.801 1 95.12 132 GLY B C 1
ATOM 3439 O O . GLY B 1 132 ? 18.828 5.883 3.402 1 95.12 132 GLY B O 1
ATOM 3440 N N . ASN B 1 133 ? 20.188 7.328 2.23 1 96.31 133 ASN B N 1
ATOM 3441 C CA . ASN B 1 133 ? 19.219 8.422 2.256 1 96.31 133 ASN B CA 1
ATOM 3442 C C . ASN B 1 133 ? 17.984 8.102 1.407 1 96.31 133 ASN B C 1
ATOM 3444 O O . ASN B 1 133 ? 16.875 8.461 1.771 1 96.31 133 ASN B O 1
ATOM 3448 N N . LYS B 1 134 ? 18.297 7.457 0.298 1 97.44 134 LYS B N 1
ATOM 3449 C CA . LYS B 1 134 ? 17.203 7.102 -0.596 1 97.44 134 LYS B CA 1
ATOM 3450 C C . LYS B 1 134 ? 16.266 6.078 0.054 1 97.44 134 LYS B C 1
ATOM 3452 O O . LYS B 1 134 ? 15.047 6.176 -0.067 1 97.44 134 LYS B O 1
ATOM 3457 N N . LEU B 1 135 ? 16.844 5.137 0.736 1 97.5 135 LEU B N 1
ATOM 3458 C CA . LEU B 1 135 ? 16.031 4.137 1.436 1 97.5 135 LEU B CA 1
ATOM 3459 C C . LEU B 1 135 ? 15.188 4.785 2.521 1 97.5 135 LEU B C 1
ATOM 3461 O O . LEU B 1 135 ? 14.023 4.422 2.707 1 97.5 135 LEU B O 1
ATOM 3465 N N . LEU B 1 136 ? 15.773 5.688 3.244 1 97.75 136 LEU B N 1
ATOM 3466 C CA . LEU B 1 136 ? 15.031 6.406 4.277 1 97.75 136 LEU B CA 1
ATOM 3467 C C . LEU B 1 136 ? 13.898 7.223 3.67 1 97.75 136 LEU B C 1
ATOM 3469 O O . LEU B 1 136 ? 12.797 7.273 4.227 1 97.75 136 LEU B O 1
ATOM 3473 N N . LEU B 1 137 ? 14.195 7.898 2.537 1 98.38 137 LEU B N 1
ATOM 3474 C CA . LEU B 1 137 ? 13.195 8.672 1.812 1 98.38 137 LEU B CA 1
ATOM 3475 C C . LEU B 1 137 ? 12.031 7.793 1.382 1 98.38 137 LEU B C 1
ATOM 3477 O O . LEU B 1 137 ? 10.867 8.164 1.561 1 98.38 137 LEU B O 1
ATOM 3481 N N . VAL B 1 138 ? 12.32 6.578 0.878 1 98.5 138 VAL B N 1
ATOM 3482 C CA . VAL B 1 138 ? 11.305 5.625 0.452 1 98.5 138 VAL B CA 1
ATOM 3483 C C . VAL B 1 138 ? 10.492 5.16 1.66 1 98.5 138 VAL B C 1
ATOM 3485 O O . VAL B 1 138 ? 9.266 5.082 1.596 1 98.5 138 VAL B O 1
ATOM 3488 N N . ASP B 1 139 ? 11.148 4.953 2.719 1 98.19 139 ASP B N 1
ATOM 3489 C CA . ASP B 1 139 ? 10.492 4.512 3.941 1 98.19 139 ASP B CA 1
ATOM 3490 C C . ASP B 1 139 ? 9.508 5.566 4.445 1 98.19 139 ASP B C 1
ATOM 3492 O O . ASP B 1 139 ? 8.367 5.242 4.789 1 98.19 139 ASP B O 1
ATOM 3496 N N . TYR B 1 140 ? 9.953 6.801 4.5 1 98.62 140 TYR B N 1
ATOM 3497 C CA . TYR B 1 140 ? 9.07 7.891 4.914 1 98.62 140 TYR B CA 1
ATOM 3498 C C . TYR B 1 140 ? 7.859 7.992 3.998 1 98.62 140 TYR B C 1
ATOM 3500 O O . TYR B 1 140 ? 6.734 8.188 4.469 1 98.62 140 TYR B O 1
ATOM 3508 N N . PHE B 1 141 ? 8.086 7.895 2.701 1 98.88 141 PHE B N 1
ATOM 3509 C CA . PHE B 1 141 ? 7 8.023 1.739 1 98.88 141 PHE B CA 1
ATOM 3510 C C . PHE B 1 141 ? 5.984 6.906 1.913 1 98.88 141 PHE B C 1
ATOM 3512 O O . PHE B 1 141 ? 4.777 7.148 1.903 1 98.88 141 PHE B O 1
ATOM 3519 N N . ILE B 1 142 ? 6.461 5.652 2.104 1 98.88 142 ILE B N 1
ATOM 3520 C CA . ILE B 1 142 ? 5.59 4.504 2.324 1 98.88 142 ILE B CA 1
ATOM 3521 C C . ILE B 1 142 ? 4.742 4.73 3.576 1 98.88 142 ILE B C 1
ATOM 3523 O O . ILE B 1 142 ? 3.52 4.578 3.543 1 98.88 142 ILE B O 1
ATOM 3527 N N . LYS B 1 143 ? 5.344 5.102 4.656 1 98.75 143 LYS B N 1
ATOM 3528 C CA . LYS B 1 143 ? 4.645 5.328 5.918 1 98.75 143 LYS B CA 1
ATOM 3529 C C . LYS B 1 143 ? 3.604 6.438 5.777 1 98.75 143 LYS B C 1
ATOM 3531 O O . LYS B 1 143 ? 2.537 6.375 6.391 1 98.75 143 LYS B O 1
ATOM 3536 N N . THR B 1 144 ? 3.984 7.453 5.016 1 98.88 144 THR B N 1
ATOM 3537 C CA . THR B 1 144 ? 3.062 8.555 4.742 1 98.88 144 THR B CA 1
ATOM 3538 C C . THR B 1 144 ? 1.805 8.039 4.047 1 98.88 144 THR B C 1
ATOM 3540 O O . THR B 1 144 ? 0.689 8.406 4.422 1 98.88 144 THR B O 1
ATOM 3543 N N . ILE B 1 145 ? 1.933 7.188 3.041 1 98.94 145 ILE B N 1
ATOM 3544 C CA . ILE B 1 145 ? 0.8 6.641 2.301 1 98.94 145 ILE B CA 1
ATOM 3545 C C . ILE B 1 145 ? -0.054 5.777 3.229 1 98.94 145 ILE B C 1
ATOM 3547 O O . ILE B 1 145 ? -1.284 5.859 3.201 1 98.94 145 ILE B O 1
ATOM 3551 N N . LEU B 1 146 ? 0.566 4.992 4.031 1 98.88 146 LEU B N 1
ATOM 3552 C CA . LEU B 1 146 ? -0.159 4.129 4.957 1 98.88 146 LEU B CA 1
ATOM 3553 C C . LEU B 1 146 ? -0.958 4.961 5.961 1 98.88 146 LEU B C 1
ATOM 3555 O O . LEU B 1 146 ? -2.107 4.637 6.262 1 98.88 146 LEU B O 1
ATOM 3559 N N . LYS B 1 147 ? -0.333 6.012 6.488 1 98.81 147 LYS B N 1
ATOM 3560 C CA . LYS B 1 147 ? -1.044 6.91 7.395 1 98.81 147 LYS B CA 1
ATOM 3561 C C . LYS B 1 147 ? -2.229 7.57 6.695 1 98.81 147 LYS B C 1
ATOM 3563 O O . LYS B 1 147 ? -3.293 7.742 7.293 1 98.81 147 LYS B O 1
ATOM 3568 N N . LEU B 1 148 ? -2.023 7.996 5.484 1 98.81 148 LEU B N 1
ATOM 3569 C CA . LEU B 1 148 ? -3.084 8.602 4.688 1 98.81 148 LEU B CA 1
ATOM 3570 C C . LEU B 1 148 ? -4.297 7.68 4.613 1 98.81 148 LEU B C 1
ATOM 3572 O O . LEU B 1 148 ? -5.434 8.125 4.797 1 98.81 148 LEU B O 1
ATOM 3576 N N . PHE B 1 149 ? -4.059 6.332 4.363 1 98.81 149 PHE B N 1
ATOM 3577 C CA . PHE B 1 149 ? -5.152 5.375 4.273 1 98.81 149 PHE B CA 1
ATOM 3578 C C . PHE B 1 149 ? -5.816 5.188 5.633 1 98.81 149 PHE B C 1
ATOM 3580 O O . PHE B 1 149 ? -7.039 5.055 5.719 1 98.81 149 PHE B O 1
ATOM 3587 N N . GLN B 1 150 ? -5.016 5.164 6.664 1 98.75 150 GLN B N 1
ATOM 3588 C CA . GLN B 1 150 ? -5.57 5.055 8.008 1 98.75 150 GLN B CA 1
ATOM 3589 C C . GLN B 1 150 ? -6.461 6.25 8.336 1 98.75 150 GLN B C 1
ATOM 3591 O O . GLN B 1 150 ? -7.559 6.086 8.875 1 98.75 150 GLN B O 1
ATOM 3596 N N . GLY B 1 151 ? -5.953 7.449 8.078 1 98.62 151 GLY B N 1
ATOM 3597 C CA . GLY B 1 151 ? -6.738 8.648 8.297 1 98.62 151 GLY B CA 1
ATOM 3598 C C . GLY B 1 151 ? -8.039 8.672 7.523 1 98.62 151 GLY B C 1
ATOM 3599 O O . GLY B 1 151 ? -9.078 9.07 8.055 1 98.62 151 GLY B O 1
ATOM 3600 N N . GLU B 1 152 ? -8.023 8.297 6.23 1 98.25 152 GLU B N 1
ATOM 3601 C CA . GLU B 1 152 ? -9.227 8.234 5.414 1 98.25 152 GLU B CA 1
ATOM 3602 C C . GLU B 1 152 ? -10.234 7.238 5.988 1 98.25 152 GLU B C 1
ATOM 3604 O O . GLU B 1 152 ? -11.438 7.512 6.035 1 98.25 152 GLU B O 1
ATOM 3609 N N . MET B 1 153 ? -9.773 6.051 6.402 1 98.19 153 MET B N 1
ATOM 3610 C CA . MET B 1 153 ? -10.648 5.051 7.008 1 98.19 153 MET B CA 1
ATOM 3611 C C . MET B 1 153 ? -11.32 5.605 8.266 1 98.19 153 MET B C 1
ATOM 3613 O O . MET B 1 153 ? -12.523 5.422 8.461 1 98.19 153 MET B O 1
ATOM 3617 N N . GLU B 1 154 ? -10.523 6.242 9.141 1 97.56 154 GLU B N 1
ATOM 3618 C CA . GLU B 1 154 ? -11.078 6.844 10.352 1 97.56 154 GLU B CA 1
ATOM 3619 C C . GLU B 1 154 ? -12.156 7.867 10.008 1 97.56 154 GLU B C 1
ATOM 3621 O O . GLU B 1 154 ? -13.227 7.875 10.625 1 97.56 154 GLU B O 1
ATOM 3626 N N . ASP B 1 155 ? -11.875 8.727 9.039 1 96.69 155 ASP B N 1
ATOM 3627 C CA . ASP B 1 155 ? -12.836 9.742 8.602 1 96.69 155 ASP B CA 1
ATOM 3628 C C . ASP B 1 155 ? -14.156 9.102 8.18 1 96.69 155 ASP B C 1
ATOM 3630 O O . ASP B 1 155 ? -15.227 9.555 8.586 1 96.69 155 ASP B O 1
ATOM 3634 N N . LEU B 1 156 ? -14.094 8.039 7.41 1 96.5 156 LEU B N 1
ATOM 3635 C CA . LEU B 1 156 ? -15.281 7.363 6.895 1 96.5 156 LEU B CA 1
ATOM 3636 C C . LEU B 1 156 ? -16.031 6.645 8.008 1 96.5 156 LEU B C 1
ATOM 3638 O O . LEU B 1 156 ? -17.266 6.656 8.047 1 96.5 156 LEU B O 1
ATOM 3642 N N . ILE B 1 157 ? -15.25 6.008 8.883 1 95.75 157 ILE B N 1
ATOM 3643 C CA . ILE B 1 157 ? -15.875 5.309 10.008 1 95.75 157 ILE B CA 1
ATOM 3644 C C . ILE B 1 157 ? -16.625 6.305 10.883 1 95.75 157 ILE B C 1
ATOM 3646 O O . ILE B 1 157 ? -17.75 6.039 11.305 1 95.75 157 ILE B O 1
ATOM 3650 N N . PHE B 1 158 ? -15.945 7.434 11.203 1 94.44 158 PHE B N 1
ATOM 3651 C CA . PHE B 1 158 ? -16.578 8.469 12 1 94.44 158 PHE B CA 1
ATOM 3652 C C . PHE B 1 158 ? -17.891 8.906 11.367 1 94.44 158 PHE B C 1
ATOM 3654 O O . PHE B 1 158 ? -18.891 9.109 12.07 1 94.44 158 PHE B O 1
ATOM 3661 N N . GLU B 1 159 ? -17.938 9.031 10.078 1 91.94 159 GLU B N 1
ATOM 3662 C CA . GLU B 1 159 ? -19.078 9.562 9.336 1 91.94 159 GLU B CA 1
ATOM 3663 C C . GLU B 1 159 ? -20.141 8.484 9.125 1 91.94 159 GLU B C 1
ATOM 3665 O O . GLU B 1 159 ? -21.312 8.688 9.453 1 91.94 159 GLU B O 1
ATOM 3670 N N . LYS B 1 160 ? -19.766 7.32 8.625 1 91.38 160 LYS B N 1
ATOM 3671 C CA . LYS B 1 160 ? -20.719 6.336 8.117 1 91.38 160 LYS B CA 1
ATOM 3672 C C . LYS B 1 160 ? -21.234 5.441 9.234 1 91.38 160 LYS B C 1
ATOM 3674 O O . LYS B 1 160 ? -22.344 4.906 9.148 1 91.38 160 LYS B O 1
ATOM 3679 N N . GLU B 1 161 ? -20.484 5.281 10.234 1 89.56 161 GLU B N 1
ATOM 3680 C CA . GLU B 1 161 ? -20.938 4.461 11.352 1 89.56 161 GLU B CA 1
ATOM 3681 C C . GLU B 1 161 ? -21.406 5.328 12.516 1 89.56 161 GLU B C 1
ATOM 3683 O O . GLU B 1 161 ? -21.75 4.812 13.586 1 89.56 161 GLU B O 1
ATOM 3688 N N . ASP B 1 162 ? -21.5 6.566 12.344 1 81.94 162 ASP B N 1
ATOM 3689 C CA . ASP B 1 162 ? -21.984 7.566 13.289 1 81.94 162 ASP B CA 1
ATOM 3690 C C . ASP B 1 162 ? -21.375 7.348 14.672 1 81.94 162 ASP B C 1
ATOM 3692 O O . ASP B 1 162 ? -22.094 7.258 15.664 1 81.94 162 ASP B O 1
ATOM 3696 N N . LYS B 1 163 ? -20.172 7.219 14.742 1 82.88 163 LYS B N 1
ATOM 3697 C CA . LYS B 1 163 ? -19.469 6.973 16 1 82.88 163 LYS B CA 1
ATOM 3698 C C . LYS B 1 163 ? -19.391 8.242 16.844 1 82.88 163 LYS B C 1
ATOM 3700 O O . LYS B 1 163 ? -19.281 9.344 16.297 1 82.88 163 LYS B O 1
ATOM 3705 N N . ASN B 1 164 ? -19.516 8.055 18.078 1 88.75 164 ASN B N 1
ATOM 3706 C CA . ASN B 1 164 ? -19.172 9.148 18.984 1 88.75 164 ASN B CA 1
ATOM 3707 C C . ASN B 1 164 ? -17.672 9.312 19.125 1 88.75 164 ASN B C 1
ATOM 3709 O O . ASN B 1 164 ? -17 8.43 19.672 1 88.75 164 ASN B O 1
ATOM 3713 N N . VAL B 1 165 ? -17.219 10.367 18.5 1 92.69 165 VAL B N 1
ATOM 3714 C CA . VAL B 1 165 ? -15.773 10.562 18.484 1 92.69 165 VAL B CA 1
ATOM 3715 C C . VAL B 1 165 ? -15.414 11.844 19.234 1 92.69 165 VAL B C 1
ATOM 3717 O O . VAL B 1 165 ? -16.125 12.844 19.156 1 92.69 165 VAL B O 1
ATOM 3720 N N . GLY B 1 166 ? -14.328 11.766 19.984 1 94.62 166 GLY B N 1
ATOM 3721 C CA . GLY B 1 166 ? -13.859 12.922 20.734 1 94.62 166 GLY B CA 1
ATOM 3722 C C . GLY B 1 166 ? -12.938 13.82 19.922 1 94.62 166 GLY B C 1
ATOM 3723 O O . GLY B 1 166 ? -12.57 13.484 18.797 1 94.62 166 GLY B O 1
ATOM 3724 N N . GLU B 1 167 ? -12.68 14.961 20.531 1 95.06 167 GLU B N 1
ATOM 3725 C CA . GLU B 1 167 ? -11.805 15.961 19.906 1 95.06 167 GLU B CA 1
ATOM 3726 C C . GLU B 1 167 ? -10.445 15.359 19.562 1 95.06 167 GLU B C 1
ATOM 3728 O O . GLU B 1 167 ? -9.922 15.594 18.469 1 95.06 167 GLU B O 1
ATOM 3733 N N . LYS B 1 168 ? -9.883 14.594 20.469 1 96.69 168 LYS B N 1
ATOM 3734 C CA . LYS B 1 168 ? -8.562 14.008 20.281 1 96.69 168 LYS B CA 1
ATOM 3735 C C . LYS B 1 168 ? -8.547 13.055 19.078 1 96.69 168 LYS B C 1
ATOM 3737 O O . LYS B 1 168 ? -7.57 13.016 18.328 1 96.69 168 LYS B O 1
ATOM 3742 N N . GLU B 1 169 ? -9.594 12.305 18.906 1 96.88 169 GLU B N 1
ATOM 3743 C CA . GLU B 1 169 ? -9.703 11.375 17.797 1 96.88 169 GLU B CA 1
ATOM 3744 C C . GLU B 1 169 ? -9.797 12.117 16.453 1 96.88 169 GLU B C 1
ATOM 3746 O O . GLU B 1 169 ? -9.219 11.68 15.461 1 96.88 169 GLU B O 1
ATOM 3751 N N . ILE B 1 170 ? -10.508 13.227 16.5 1 97.31 170 ILE B N 1
ATOM 3752 C CA . ILE B 1 170 ? -10.648 14.031 15.289 1 97.31 170 ILE B CA 1
ATOM 3753 C C . ILE B 1 170 ? -9.289 14.617 14.898 1 97.31 170 ILE B C 1
ATOM 3755 O O . ILE B 1 170 ? -8.906 14.578 13.727 1 97.31 170 ILE B O 1
ATOM 3759 N N . LEU B 1 171 ? -8.578 15.086 15.883 1 98.25 171 LEU B N 1
ATOM 3760 C CA . LEU B 1 171 ? -7.266 15.672 15.617 1 98.25 171 LEU B CA 1
ATOM 3761 C C . LEU B 1 171 ? -6.289 14.602 15.133 1 98.25 171 LEU B C 1
ATOM 3763 O O . LEU B 1 171 ? -5.445 14.875 14.273 1 98.25 171 LEU B O 1
ATOM 3767 N N . GLU B 1 172 ? -6.363 13.414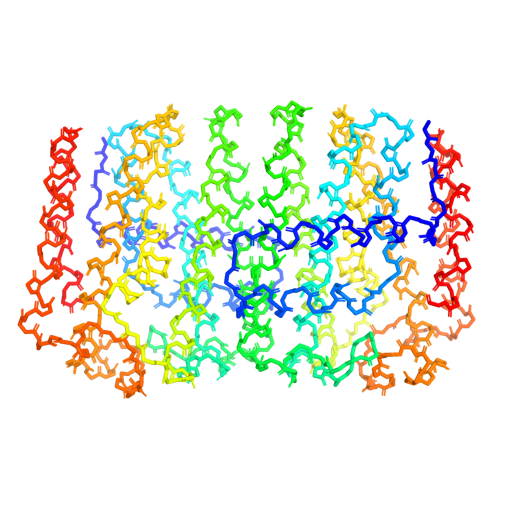 15.688 1 98.19 172 GLU B N 1
ATOM 3768 C CA . GLU B 1 172 ? -5.535 12.305 15.227 1 98.19 172 GLU B CA 1
ATOM 3769 C C . GLU B 1 172 ? -5.859 11.93 13.789 1 98.19 172 GLU B C 1
ATOM 3771 O O . GLU B 1 172 ? -4.957 11.656 12.992 1 98.19 172 GLU B O 1
ATOM 3776 N N . MET B 1 173 ? -7.137 11.867 13.484 1 98.12 173 MET B N 1
ATOM 3777 C CA . MET B 1 173 ? -7.578 11.602 12.125 1 98.12 173 MET B CA 1
ATOM 3778 C C . MET B 1 173 ? -7.051 12.656 11.156 1 98.12 173 MET B C 1
ATOM 3780 O O . MET B 1 173 ? -6.535 12.32 10.086 1 98.12 173 MET B O 1
ATOM 3784 N N . TYR B 1 174 ? -7.039 13.977 11.539 1 98.62 174 TYR B N 1
ATOM 3785 C CA . TYR B 1 174 ? -6.504 15.062 10.727 1 98.62 174 TYR B CA 1
ATOM 3786 C C . TYR B 1 174 ? -5.012 14.867 10.477 1 98.62 174 TYR B C 1
ATOM 3788 O O . TYR B 1 174 ? -4.527 15.109 9.367 1 98.62 174 TYR B O 1
ATOM 3796 N N . SER B 1 175 ? -4.312 14.422 11.555 1 98.81 175 SER B N 1
ATOM 3797 C CA . SER B 1 175 ? -2.865 14.242 11.461 1 98.81 175 SER B CA 1
ATOM 3798 C C . SER B 1 175 ? -2.504 13.172 10.445 1 98.81 175 SER B C 1
ATOM 3800 O O . SER B 1 175 ? -1.479 13.266 9.766 1 98.81 175 SER B O 1
ATOM 3802 N N . LYS B 1 176 ? -3.34 12.195 10.289 1 98.81 176 LYS B N 1
ATOM 3803 C CA . LYS B 1 176 ? -3.096 11.094 9.359 1 98.81 176 LYS B CA 1
ATOM 3804 C C . LYS B 1 176 ? -3.586 11.445 7.961 1 98.81 176 LYS B C 1
ATOM 3806 O O . LYS B 1 176 ? -2.828 11.359 6.992 1 98.81 176 LYS B O 1
ATOM 3811 N N . LYS B 1 177 ? -4.812 11.922 7.859 1 98.5 177 LYS B N 1
ATOM 3812 C CA . LYS B 1 177 ? -5.488 12.109 6.578 1 98.5 177 LYS B CA 1
ATOM 3813 C C . LYS B 1 177 ? -4.852 13.25 5.789 1 98.5 177 LYS B C 1
ATOM 3815 O O . LYS B 1 177 ? -4.645 13.141 4.578 1 98.5 177 LYS B O 1
ATOM 3820 N N . THR B 1 178 ? -4.574 14.383 6.418 1 98.25 178 THR B N 1
ATOM 3821 C CA . THR B 1 178 ? -4.039 15.578 5.773 1 98.25 178 THR B CA 1
ATOM 3822 C C . THR B 1 178 ? -2.617 15.859 6.25 1 98.25 178 THR B C 1
ATOM 3824 O O . THR B 1 178 ? -1.732 16.141 5.441 1 98.25 178 THR B O 1
ATOM 3827 N N . GLY B 1 179 ? -2.367 15.625 7.543 1 98.81 179 GLY B N 1
ATOM 3828 C CA . GLY B 1 179 ? -1.102 15.969 8.172 1 98.81 179 GLY B CA 1
ATOM 3829 C C . GLY B 1 179 ? 0.062 15.141 7.66 1 98.81 179 GLY B C 1
ATOM 3830 O O . GLY B 1 179 ? 1.161 15.664 7.457 1 98.81 179 GLY B O 1
ATOM 3831 N N . ALA B 1 180 ? -0.168 13.906 7.402 1 98.88 180 ALA B N 1
ATOM 3832 C CA . ALA B 1 180 ? 0.911 12.984 7.051 1 98.88 180 ALA B CA 1
ATOM 3833 C C . ALA B 1 180 ? 1.59 13.406 5.75 1 98.88 180 ALA B C 1
ATOM 3835 O O . ALA B 1 180 ? 2.82 13.406 5.656 1 98.88 180 ALA B O 1
ATOM 3836 N N . VAL B 1 181 ? 0.809 13.734 4.746 1 98.88 181 VAL B N 1
ATOM 3837 C CA . VAL B 1 181 ? 1.379 14.086 3.449 1 98.88 181 VAL B CA 1
ATOM 3838 C C . VAL B 1 181 ? 2.133 15.414 3.561 1 98.88 181 VAL B C 1
ATOM 3840 O O . VAL B 1 181 ? 3.223 15.562 3.004 1 98.88 181 VAL B O 1
ATOM 3843 N N . PHE B 1 182 ? 1.6 16.422 4.293 1 98.81 182 PHE B N 1
ATOM 3844 C CA . PHE B 1 182 ? 2.309 17.672 4.52 1 98.81 182 PHE B CA 1
ATOM 3845 C C . PHE B 1 182 ? 3.592 17.438 5.309 1 98.81 182 PHE B C 1
ATOM 3847 O O . PHE B 1 182 ? 4.613 18.078 5.047 1 98.81 182 PHE B O 1
ATOM 3854 N N . GLY B 1 183 ? 3.49 16.547 6.355 1 98.88 183 GLY B N 1
ATOM 3855 C CA . GLY B 1 183 ? 4.695 16.156 7.078 1 98.88 183 GLY B CA 1
ATOM 3856 C C . GLY B 1 183 ? 5.816 15.695 6.168 1 98.88 183 GLY B C 1
ATOM 3857 O O . GLY B 1 183 ? 6.965 16.109 6.32 1 98.88 183 GLY B O 1
ATOM 3858 N N . PHE B 1 184 ? 5.484 14.859 5.215 1 98.94 184 PHE B N 1
ATOM 3859 C CA . PHE B 1 184 ? 6.469 14.383 4.254 1 98.94 184 PHE B CA 1
ATOM 3860 C C . PHE B 1 184 ? 6.996 15.531 3.402 1 98.94 184 PHE B C 1
ATOM 3862 O O . PHE B 1 184 ? 8.195 15.586 3.107 1 98.94 184 PHE B O 1
ATOM 3869 N N . CYS B 1 185 ? 6.094 16.406 2.922 1 98.81 185 CYS B N 1
ATOM 3870 C CA . CYS B 1 185 ? 6.504 17.547 2.105 1 98.81 185 CYS B CA 1
ATOM 3871 C C . CYS B 1 185 ? 7.559 18.375 2.822 1 98.81 185 CYS B C 1
ATOM 3873 O O . CYS B 1 185 ? 8.531 18.812 2.207 1 98.81 185 CYS B O 1
ATOM 3875 N N . PHE B 1 186 ? 7.406 18.578 4.129 1 98.62 186 PHE B N 1
ATOM 3876 C CA . PHE B 1 186 ? 8.336 19.375 4.926 1 98.62 186 PHE B CA 1
ATOM 3877 C C . PHE B 1 186 ? 9.656 18.625 5.105 1 98.62 186 PHE B C 1
ATOM 3879 O O . PHE B 1 186 ? 10.727 19.234 5.113 1 98.62 186 PHE B O 1
ATOM 3886 N N . ALA B 1 187 ? 9.602 17.312 5.195 1 98.69 187 ALA B N 1
ATOM 3887 C CA . ALA B 1 187 ? 10.742 16.5 5.602 1 98.69 187 ALA B CA 1
ATOM 3888 C C . ALA B 1 187 ? 11.602 16.125 4.395 1 98.69 187 ALA B C 1
ATOM 3890 O O . ALA B 1 187 ? 12.82 15.977 4.512 1 98.69 187 ALA B O 1
ATOM 3891 N N . SER B 1 188 ? 11.016 15.891 3.229 1 98.69 188 SER B N 1
ATOM 3892 C CA . SER B 1 188 ? 11.625 15.195 2.1 1 98.69 188 SER B CA 1
ATOM 3893 C C . SER B 1 188 ? 12.898 15.906 1.64 1 98.69 188 SER B C 1
ATOM 3895 O O . SER B 1 188 ? 13.898 15.25 1.334 1 98.69 188 SER B O 1
ATOM 3897 N N . PRO B 1 189 ? 12.93 17.344 1.567 1 97.88 189 PRO B N 1
ATOM 3898 C CA . PRO B 1 189 ? 14.195 17.969 1.167 1 97.88 189 PRO B CA 1
ATOM 3899 C C . PRO B 1 189 ? 15.344 17.625 2.107 1 97.88 189 PRO B C 1
ATOM 3901 O O . PRO B 1 189 ? 16.469 17.375 1.652 1 97.88 189 PRO B O 1
ATOM 3904 N N . PHE B 1 190 ? 15.07 17.547 3.396 1 97.75 190 PHE B N 1
ATOM 3905 C CA . PHE B 1 190 ? 16.109 17.281 4.395 1 97.75 190 PHE B CA 1
ATOM 3906 C C . PHE B 1 190 ? 16.516 15.82 4.387 1 97.75 190 PHE B C 1
ATOM 3908 O O . PHE B 1 190 ? 17.672 15.492 4.656 1 97.75 190 PHE B O 1
ATOM 3915 N N . LEU B 1 191 ? 15.547 14.945 4.078 1 98.06 191 LEU B N 1
ATOM 3916 C CA . LEU B 1 191 ? 15.883 13.539 3.885 1 98.06 191 LEU B CA 1
ATOM 3917 C C . LEU B 1 191 ? 16.859 13.375 2.727 1 98.06 191 LEU B C 1
ATOM 3919 O O . LEU B 1 191 ? 17.828 12.617 2.83 1 98.06 191 LEU B O 1
ATOM 3923 N N . MET B 1 192 ? 16.609 14.062 1.629 1 97.38 192 MET B N 1
ATOM 3924 C CA . MET B 1 192 ? 17.469 13.977 0.456 1 97.38 192 MET B CA 1
ATOM 3925 C C . MET B 1 192 ? 18.875 14.508 0.77 1 97.38 192 MET B C 1
ATOM 3927 O O . MET B 1 192 ? 19.859 14.047 0.194 1 97.38 192 MET B O 1
ATOM 3931 N N . ALA B 1 193 ? 18.938 15.438 1.704 1 96.31 193 ALA B N 1
ATOM 3932 C CA . ALA B 1 193 ? 20.219 16.047 2.088 1 96.31 193 ALA B CA 1
ATOM 3933 C C . ALA B 1 193 ? 20.938 15.203 3.125 1 96.31 193 ALA B C 1
ATOM 3935 O O . ALA B 1 193 ? 22.094 15.492 3.482 1 96.31 193 ALA B O 1
ATOM 3936 N N . GLY B 1 194 ? 20.297 14.172 3.641 1 96.25 194 GLY B N 1
ATOM 3937 C CA . GLY B 1 194 ? 20.906 13.297 4.625 1 96.25 194 GLY B CA 1
ATOM 3938 C C . GLY B 1 194 ? 20.797 13.828 6.043 1 96.25 194 GLY B C 1
ATOM 3939 O O . GLY B 1 194 ? 21.547 13.406 6.926 1 96.25 194 GLY B O 1
ATOM 3940 N N . GLU B 1 195 ? 19.906 14.773 6.258 1 96.5 195 GLU B N 1
ATOM 3941 C CA . GLU B 1 195 ? 19.688 15.344 7.586 1 96.5 195 GLU B CA 1
ATOM 3942 C C . GLU B 1 195 ? 18.531 14.641 8.297 1 96.5 195 GLU B C 1
ATOM 3944 O O . GLU B 1 195 ? 17.5 15.258 8.578 1 96.5 195 GLU B O 1
ATOM 3949 N N . ALA B 1 196 ? 18.797 13.445 8.727 1 96.88 196 ALA B N 1
ATOM 3950 C CA . ALA B 1 196 ? 17.766 12.547 9.211 1 96.88 196 ALA B CA 1
ATOM 3951 C C . ALA B 1 196 ? 17.078 13.125 10.453 1 96.88 196 ALA B C 1
ATOM 3953 O O . ALA B 1 196 ? 15.844 13.07 10.57 1 96.88 196 ALA B O 1
ATOM 3954 N N . GLU B 1 197 ? 17.797 13.672 11.414 1 97.69 197 GLU B N 1
ATOM 3955 C CA . GLU B 1 197 ? 17.219 14.195 12.648 1 97.69 197 GLU B CA 1
ATOM 3956 C C . GLU B 1 197 ? 16.375 15.438 12.375 1 97.69 197 GLU B C 1
ATOM 3958 O O . GLU B 1 197 ? 15.281 15.578 12.93 1 97.69 197 GLU B O 1
ATOM 3963 N N . LEU B 1 198 ? 16.938 16.344 11.57 1 97.5 198 LEU B N 1
ATOM 3964 C CA . LEU B 1 198 ? 16.172 17.531 11.195 1 97.5 198 LEU B CA 1
ATOM 3965 C C . LEU B 1 198 ? 14.914 17.156 10.422 1 97.5 198 LEU B C 1
ATOM 3967 O O . LEU B 1 198 ? 13.859 17.75 10.609 1 97.5 198 LEU B O 1
ATOM 3971 N N . ALA B 1 199 ? 15.047 16.125 9.531 1 98.19 199 ALA B N 1
ATOM 3972 C CA . ALA B 1 199 ? 13.906 15.648 8.75 1 98.19 199 ALA B CA 1
ATOM 3973 C C . ALA B 1 199 ? 12.789 15.141 9.664 1 98.19 199 ALA B C 1
ATOM 3975 O O . ALA B 1 199 ? 11.609 15.375 9.398 1 98.19 199 ALA B O 1
ATOM 3976 N N . LYS B 1 200 ? 13.188 14.508 10.656 1 98.5 200 LYS B N 1
ATOM 3977 C CA . LYS B 1 200 ? 12.219 14 11.617 1 98.5 200 LYS B CA 1
ATOM 3978 C C . LYS B 1 200 ? 11.445 15.148 12.273 1 98.5 200 LYS B C 1
ATOM 3980 O O . LYS B 1 200 ? 10.227 15.078 12.414 1 98.5 200 LYS B O 1
ATOM 3985 N N . GLU B 1 201 ? 12.141 16.141 12.727 1 98.44 201 GLU B N 1
ATOM 3986 C CA . GLU B 1 201 ? 11.508 17.312 13.312 1 98.44 201 GLU B CA 1
ATOM 3987 C C . GLU B 1 201 ? 10.617 18.031 12.297 1 98.44 201 GLU B C 1
ATOM 3989 O O . GLU B 1 201 ? 9.5 18.438 12.625 1 98.44 201 GLU B O 1
ATOM 3994 N N . MET B 1 202 ? 11.125 18.172 11.078 1 98.56 202 MET B N 1
ATOM 3995 C CA . MET B 1 202 ? 10.367 18.828 10.023 1 98.56 202 MET B CA 1
ATOM 3996 C C . MET B 1 202 ? 9.086 18.062 9.703 1 98.56 202 MET B C 1
ATOM 3998 O O . MET B 1 202 ? 8.062 18.656 9.375 1 98.56 202 MET B O 1
ATOM 4002 N N . ASN B 1 203 ? 9.18 16.688 9.766 1 98.88 203 ASN B N 1
ATOM 4003 C CA . ASN B 1 203 ? 7.996 15.867 9.562 1 98.88 203 ASN B CA 1
ATOM 4004 C C . ASN B 1 203 ? 6.914 16.172 10.594 1 98.88 203 ASN B C 1
ATOM 4006 O O . ASN B 1 203 ? 5.738 16.297 10.25 1 98.88 203 ASN B O 1
ATOM 4010 N N . LYS B 1 204 ? 7.297 16.344 11.836 1 98.81 204 LYS B N 1
ATOM 4011 C CA . LYS B 1 204 ? 6.355 16.688 12.898 1 98.81 204 LYS B CA 1
ATOM 4012 C C . LYS B 1 204 ? 5.738 18.062 12.68 1 98.81 204 LYS B C 1
ATOM 4014 O O . LYS B 1 204 ? 4.523 18.234 12.805 1 98.81 204 LYS B O 1
ATOM 4019 N N . ILE B 1 205 ? 6.594 19.016 12.375 1 98.75 205 ILE B N 1
ATOM 4020 C CA . ILE B 1 205 ? 6.148 20.375 12.133 1 98.75 205 ILE B CA 1
ATOM 4021 C C . ILE B 1 205 ? 5.188 20.406 10.945 1 98.75 205 ILE B C 1
ATOM 4023 O O . ILE B 1 205 ? 4.141 21.062 11.008 1 98.75 205 ILE B O 1
ATOM 4027 N N . GLY B 1 206 ? 5.559 19.719 9.859 1 98.75 206 GLY B N 1
ATOM 4028 C CA . GLY B 1 206 ? 4.703 19.641 8.688 1 98.75 206 GLY B CA 1
ATOM 4029 C C . GLY B 1 206 ? 3.373 18.969 8.961 1 98.75 206 GLY B C 1
ATOM 4030 O O . GLY B 1 206 ? 2.35 19.344 8.383 1 98.75 206 GLY B O 1
ATOM 4031 N N . THR B 1 207 ? 3.385 17.938 9.789 1 98.94 207 THR B N 1
ATOM 4032 C CA . THR B 1 207 ? 2.146 17.266 10.18 1 98.94 207 THR B CA 1
ATOM 4033 C C . THR B 1 207 ? 1.219 18.25 10.906 1 98.94 207 THR B C 1
ATOM 4035 O O . THR B 1 207 ? 0.02 18.297 10.625 1 98.94 207 THR B O 1
ATOM 4038 N N . ASP B 1 208 ? 1.793 19.031 11.875 1 98.75 208 ASP B N 1
ATOM 4039 C CA . ASP B 1 208 ? 1.011 20.047 12.562 1 98.75 208 ASP B CA 1
ATOM 4040 C C . ASP B 1 208 ? 0.451 21.062 11.578 1 98.75 208 ASP B C 1
ATOM 4042 O O . ASP B 1 208 ? -0.703 21.484 11.695 1 98.75 208 ASP B O 1
ATOM 4046 N N . PHE B 1 209 ? 1.264 21.547 10.625 1 98.19 209 PHE B N 1
ATOM 4047 C CA . PHE B 1 209 ? 0.798 22.438 9.562 1 98.19 209 PHE B CA 1
ATOM 4048 C C . PHE B 1 209 ? -0.406 21.844 8.844 1 98.19 209 PHE B C 1
ATOM 4050 O O . PHE B 1 209 ? -1.396 22.531 8.602 1 98.19 209 PHE B O 1
ATOM 4057 N N . GLY B 1 210 ? -0.283 20.516 8.516 1 98.19 210 GLY B N 1
ATOM 4058 C CA . GLY B 1 210 ? -1.365 19.828 7.832 1 98.19 210 GLY B CA 1
ATOM 4059 C C . GLY B 1 210 ? -2.648 19.781 8.641 1 98.19 210 GLY B C 1
ATOM 4060 O O . GLY B 1 210 ? -3.742 19.891 8.078 1 98.19 210 GLY B O 1
ATOM 4061 N N . VAL B 1 211 ? -2.527 19.625 9.906 1 98.44 211 VAL B N 1
ATOM 4062 C CA . VAL B 1 211 ? -3.697 19.609 10.781 1 98.44 211 VAL B CA 1
ATOM 4063 C C . VAL B 1 211 ? -4.379 20.984 10.734 1 98.44 211 VAL B C 1
ATOM 4065 O O . VAL B 1 211 ? -5.598 21.062 10.57 1 98.44 211 VAL B O 1
ATOM 4068 N N . SER B 1 212 ? -3.607 22.031 10.953 1 97.19 212 SER B N 1
ATOM 4069 C CA . SER B 1 212 ? -4.152 23.375 10.859 1 97.19 212 SER B CA 1
ATOM 4070 C C . SER B 1 212 ? -4.82 23.609 9.508 1 97.19 212 SER B C 1
ATOM 4072 O O . SER B 1 212 ? -5.914 24.188 9.445 1 97.19 212 SER B O 1
ATOM 4074 N N . PHE B 1 213 ? -4.188 23.188 8.469 1 96.06 213 PHE B N 1
ATOM 4075 C CA . PHE B 1 213 ? -4.695 23.312 7.105 1 96.06 213 PHE B CA 1
ATOM 4076 C C . PHE B 1 213 ? -6.059 22.641 6.977 1 96.06 213 PHE B C 1
ATOM 4078 O O . PHE B 1 213 ? -6.977 23.219 6.379 1 96.06 213 PHE B O 1
ATOM 4085 N N . GLN B 1 214 ? -6.176 21.469 7.504 1 95.75 214 GLN B N 1
ATOM 4086 C CA . GLN B 1 214 ? -7.434 20.734 7.426 1 95.75 214 GLN B CA 1
ATOM 4087 C C . GLN B 1 214 ? -8.547 21.469 8.172 1 95.75 214 GLN B C 1
ATOM 4089 O O . GLN B 1 214 ? -9.688 21.531 7.703 1 95.75 214 GLN B O 1
ATOM 4094 N N . ILE B 1 215 ? -8.25 22 9.359 1 95.44 215 ILE B N 1
ATOM 4095 C CA . ILE B 1 215 ? -9.242 22.734 10.125 1 95.44 215 ILE B CA 1
ATOM 4096 C C . ILE B 1 215 ? -9.719 23.953 9.32 1 95.44 215 ILE B C 1
ATOM 4098 O O . ILE B 1 215 ? -10.922 24.219 9.242 1 95.44 215 ILE B O 1
ATOM 4102 N N . PHE B 1 216 ? -8.797 24.688 8.695 1 93.19 216 PHE B N 1
ATOM 4103 C CA . PHE B 1 216 ? -9.164 25.828 7.852 1 93.19 216 PHE B CA 1
ATOM 4104 C C . PHE B 1 216 ? -10.062 25.375 6.707 1 93.19 216 PHE B C 1
ATOM 4106 O O . PHE B 1 216 ? -11.016 26.078 6.352 1 93.19 216 PHE B O 1
ATOM 4113 N N . ASP B 1 217 ? -9.703 24.234 6.117 1 90.75 217 ASP B N 1
ATOM 4114 C CA . ASP B 1 217 ? -10.508 23.719 5.02 1 90.75 217 ASP B CA 1
ATOM 4115 C C . ASP B 1 217 ? -11.93 23.406 5.48 1 90.75 217 ASP B C 1
ATOM 4117 O O . ASP B 1 217 ? -12.891 23.656 4.746 1 90.75 217 ASP B O 1
ATOM 4121 N N . ASP B 1 218 ? -12.078 22.844 6.633 1 90.81 218 ASP B N 1
ATOM 4122 C CA . ASP B 1 218 ? -13.391 22.562 7.203 1 90.81 218 ASP B CA 1
ATOM 4123 C C . ASP B 1 218 ? -14.188 23.844 7.406 1 90.81 218 ASP B C 1
ATOM 4125 O O . ASP B 1 218 ? -15.406 23.875 7.203 1 90.81 218 ASP B O 1
ATOM 4129 N N . LEU B 1 219 ? -13.531 24.859 7.918 1 89.62 219 LEU B N 1
ATOM 4130 C CA . LEU B 1 219 ? -14.172 26.141 8.156 1 89.62 219 LEU B CA 1
ATOM 4131 C C . LEU B 1 219 ? -14.664 26.75 6.848 1 89.62 219 LEU B C 1
ATOM 4133 O O . LEU B 1 219 ? -15.734 27.359 6.812 1 89.62 219 LEU B O 1
ATOM 4137 N N . LYS B 1 220 ? -13.906 26.641 5.777 1 85.31 220 LYS B N 1
ATOM 4138 C CA . LYS B 1 220 ? -14.258 27.172 4.465 1 85.31 220 LYS B CA 1
ATOM 4139 C C . LYS B 1 220 ? -15.469 26.453 3.881 1 85.31 220 LYS B C 1
ATOM 4141 O O . LYS B 1 220 ? -16.281 27.062 3.174 1 85.31 220 LYS B O 1
ATOM 4146 N N . ASP B 1 221 ? -15.547 25.156 4.152 1 80.69 221 ASP B N 1
ATOM 4147 C CA . ASP B 1 221 ? -16.609 24.328 3.59 1 80.69 221 ASP B CA 1
ATOM 4148 C C . ASP B 1 221 ? -17.984 24.766 4.105 1 80.69 221 ASP B C 1
ATOM 4150 O O . ASP B 1 221 ? -19 24.562 3.439 1 80.69 221 ASP B O 1
ATOM 4154 N N . ILE B 1 222 ? -17.984 25.406 5.18 1 76.5 222 ILE B N 1
ATOM 4155 C CA . ILE B 1 222 ? -19.25 25.859 5.77 1 76.5 222 ILE B CA 1
ATOM 4156 C C . ILE B 1 222 ? -19.75 27.078 5.023 1 76.5 222 ILE B C 1
ATOM 4158 O O . ILE B 1 222 ? -20.969 27.281 4.887 1 76.5 222 ILE B O 1
ATOM 4162 N N . PHE B 1 223 ? -18.906 27.844 4.52 1 70.5 223 PHE B N 1
ATOM 4163 C CA . PHE B 1 223 ? -19.328 29.141 4.008 1 70.5 223 PHE B CA 1
ATOM 4164 C C . PHE B 1 223 ? -19.359 29.141 2.484 1 70.5 223 PHE B C 1
ATOM 4166 O O . PHE B 1 223 ? -19.812 30.109 1.867 1 70.5 223 PHE B O 1
ATOM 4173 N N . THR B 1 224 ? -18.859 28.219 1.92 1 68 224 THR B N 1
ATOM 4174 C CA . THR B 1 224 ? -18.672 28.344 0.48 1 68 224 THR B CA 1
ATOM 4175 C C . THR B 1 224 ? -19.734 27.547 -0.28 1 68 224 THR B C 1
ATOM 4177 O O . THR B 1 224 ? -20.109 26.453 0.134 1 68 224 THR B O 1
ATOM 4180 N N . LYS B 1 225 ? -20.375 28.422 -1.286 1 63.5 225 LYS B N 1
ATOM 4181 C CA . LYS B 1 225 ? -21.234 27.766 -2.266 1 63.5 225 LYS B CA 1
ATOM 4182 C C . LYS B 1 225 ? -20.438 26.875 -3.203 1 63.5 225 LYS B C 1
ATOM 4184 O O . LYS B 1 225 ? -19.266 27.141 -3.475 1 63.5 225 LYS B O 1
ATOM 4189 N N . GLU B 1 226 ? -20.906 25.906 -3.561 1 64.62 226 GLU B N 1
ATOM 4190 C CA . GLU B 1 226 ? -20.328 24.922 -4.457 1 64.62 226 GLU B CA 1
ATOM 4191 C C . GLU B 1 226 ? -19.625 25.594 -5.633 1 64.62 226 GLU B C 1
ATOM 4193 O O . GLU B 1 226 ? -18.531 25.172 -6.035 1 64.62 226 GLU B O 1
ATOM 4198 N N . GLU B 1 227 ? -20.188 26.547 -6.18 1 62 227 GLU B N 1
ATOM 4199 C CA . GLU B 1 227 ? -19.703 27.219 -7.379 1 62 227 GLU B CA 1
ATOM 4200 C C . GLU B 1 227 ? -18.375 27.922 -7.109 1 62 227 GLU B C 1
ATOM 4202 O O . GLU B 1 227 ? -17.562 28.094 -8.016 1 62 227 GLU B O 1
ATOM 4207 N N . ASP B 1 228 ? -18.234 28.203 -5.953 1 62.53 228 ASP B N 1
ATOM 4208 C CA . ASP B 1 228 ? -17.062 28.984 -5.605 1 62.53 228 ASP B CA 1
ATOM 4209 C C . ASP B 1 228 ? -15.844 28.094 -5.359 1 62.53 228 ASP B C 1
ATOM 4211 O O . ASP B 1 228 ? -14.703 28.516 -5.578 1 62.53 228 ASP B O 1
ATOM 4215 N N . ILE B 1 229 ? -16.156 26.891 -5.016 1 63.25 229 ILE B N 1
ATOM 4216 C CA . ILE B 1 229 ? -15.016 26.094 -4.582 1 63.25 229 ILE B CA 1
ATOM 4217 C C . ILE B 1 229 ? -14.82 24.906 -5.523 1 63.25 229 ILE B C 1
ATOM 4219 O O . ILE B 1 229 ? -13.773 24.266 -5.504 1 63.25 229 ILE B O 1
ATOM 4223 N N . GLY B 1 230 ? -15.727 24.75 -6.43 1 63.44 230 GLY B N 1
ATOM 4224 C CA . GLY B 1 230 ? -15.555 23.734 -7.449 1 63.44 230 GLY B CA 1
ATOM 4225 C C . GLY B 1 230 ? -15.719 22.328 -6.922 1 63.44 230 GLY B C 1
ATOM 4226 O O . GLY B 1 230 ? -15.211 21.375 -7.512 1 63.44 230 GLY B O 1
ATOM 4227 N N . LYS B 1 231 ? -16.109 22.25 -5.645 1 70.81 231 LYS B N 1
ATOM 4228 C CA . LYS B 1 231 ? -16.484 20.969 -5.055 1 70.81 231 LYS B CA 1
ATOM 4229 C C . LYS B 1 231 ? -17.828 21.047 -4.352 1 70.81 231 LYS B C 1
ATOM 4231 O O . LYS B 1 231 ? -18.297 22.141 -4.035 1 70.81 231 LYS B O 1
ATOM 4236 N N . GLU B 1 232 ? -18.516 19.828 -4.297 1 71.75 232 GLU B N 1
ATOM 4237 C CA . GLU B 1 232 ? -19.781 19.812 -3.588 1 71.75 232 GLU B CA 1
ATOM 4238 C C . GLU B 1 232 ? -19.609 20.203 -2.123 1 71.75 232 GLU B C 1
ATOM 4240 O O . GLU B 1 232 ? -18.656 19.75 -1.47 1 71.75 232 GLU B O 1
ATOM 4245 N N . THR B 1 233 ? -20.344 21.172 -1.754 1 60.69 233 THR B N 1
ATOM 4246 C CA . THR B 1 233 ? -20.328 21.625 -0.371 1 60.69 233 THR B CA 1
ATOM 4247 C C . THR B 1 233 ? -21.547 21.141 0.385 1 60.69 233 THR B C 1
ATOM 4249 O O . THR B 1 233 ? -22.5 20.625 -0.223 1 60.69 233 THR B O 1
ATOM 4252 N N . ASN B 1 234 ? -21.469 21.203 1.705 1 53.09 234 ASN B N 1
ATOM 4253 C CA . ASN B 1 234 ? -22.578 20.891 2.602 1 53.09 234 ASN B CA 1
ATOM 4254 C C . ASN B 1 234 ? -23.062 19.453 2.416 1 53.09 234 ASN B C 1
ATOM 4256 O O . ASN B 1 234 ? -24.266 19.188 2.529 1 53.09 234 ASN B O 1
ATOM 4260 N N . LYS B 1 235 ? -22.5 18.766 1.65 1 53.5 235 LYS B N 1
ATOM 4261 C CA . LYS B 1 235 ? -22.984 17.406 1.463 1 53.5 235 LYS B CA 1
ATOM 4262 C C . LYS B 1 235 ? -23.016 16.641 2.787 1 53.5 235 LYS B C 1
ATOM 4264 O O . LYS B 1 235 ? -23.75 15.672 2.934 1 53.5 235 LYS B O 1
ATOM 4269 N N . ASP B 1 236 ? -21.859 16.766 3.678 1 56.09 236 ASP B N 1
ATOM 4270 C CA . ASP B 1 236 ? -21.812 15.672 4.648 1 56.09 236 ASP B CA 1
ATOM 4271 C C . ASP B 1 236 ? -22.297 16.141 6.02 1 56.09 236 ASP B C 1
ATOM 4273 O O . ASP B 1 236 ? -21.516 16.656 6.82 1 56.09 236 ASP B O 1
ATOM 4277 N N . VAL B 1 237 ? -23.594 16.297 6.215 1 56.41 237 VAL B N 1
ATOM 4278 C CA . VAL B 1 237 ? -24.203 16.547 7.516 1 56.41 237 VAL B CA 1
ATOM 4279 C C . VAL B 1 237 ? -23.594 15.602 8.555 1 56.41 237 VAL B C 1
ATOM 4281 O O . VAL B 1 237 ? -23.547 15.93 9.742 1 56.41 237 VAL B O 1
ATOM 4284 N N . ASN B 1 238 ? -22.875 14.633 8.156 1 77.38 238 ASN B N 1
ATOM 4285 C CA . ASN B 1 238 ? -22.438 13.656 9.141 1 77.38 238 ASN B CA 1
ATOM 4286 C C . ASN B 1 238 ? -20.906 13.664 9.297 1 77.38 238 ASN B C 1
ATOM 4288 O O . ASN B 1 238 ? -20.344 12.836 10.008 1 77.38 238 ASN B O 1
ATOM 4292 N N . LYS B 1 239 ? -20.312 14.711 8.742 1 83.12 239 LYS B N 1
ATOM 4293 C CA . LYS B 1 239 ? -18.859 14.773 8.914 1 83.12 239 LYS B CA 1
ATOM 4294 C C . LYS B 1 239 ? -18.484 15.188 10.336 1 83.12 239 LYS B C 1
ATOM 4296 O O . LYS B 1 239 ? -19.125 16.062 10.914 1 83.12 239 LYS B O 1
ATOM 4301 N N . LYS B 1 240 ? -17.531 14.477 10.82 1 90.5 240 LYS B N 1
ATOM 4302 C CA . LYS B 1 240 ? -17.047 14.781 12.164 1 90.5 240 LYS B CA 1
ATOM 4303 C C . LYS B 1 240 ? -15.82 15.688 12.125 1 90.5 240 LYS B C 1
ATOM 4305 O O . LYS B 1 240 ? -14.727 15.242 11.75 1 90.5 240 LYS B O 1
ATOM 4310 N N . THR B 1 241 ? -16.062 16.906 12.492 1 93.19 241 THR B N 1
ATOM 4311 C CA . THR B 1 241 ? -15 17.922 12.508 1 93.19 241 THR B CA 1
ATOM 4312 C C . THR B 1 241 ? -14.953 18.625 13.859 1 93.19 241 THR B C 1
ATOM 4314 O O . THR B 1 241 ? -15.758 18.328 14.75 1 93.19 241 THR B O 1
ATOM 4317 N N . LEU B 1 242 ? -14.008 19.516 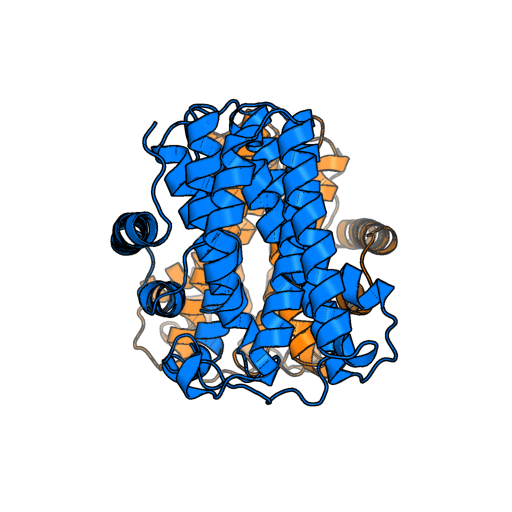14.016 1 94.88 242 LEU B N 1
ATOM 4318 C CA . LEU B 1 242 ? -13.891 20.25 15.266 1 94.88 242 LEU B CA 1
ATOM 4319 C C . LEU B 1 242 ? -15.109 21.141 15.484 1 94.88 242 LEU B C 1
ATOM 4321 O O . LEU B 1 242 ? -15.391 21.547 16.609 1 94.88 242 LEU B O 1
ATOM 4325 N N . LEU B 1 243 ? -15.805 21.344 14.414 1 92 243 LEU B N 1
ATOM 4326 C CA . LEU B 1 243 ? -17 22.188 14.492 1 92 243 LEU B CA 1
ATOM 4327 C C . LEU B 1 243 ? -18.109 21.469 15.25 1 92 243 LEU B C 1
ATOM 4329 O O . LEU B 1 243 ? -19.078 22.109 15.656 1 92 243 LEU B O 1
ATOM 4333 N N . ASN B 1 244 ? -17.969 20.141 15.438 1 90.06 244 ASN B N 1
ATOM 4334 C CA . ASN B 1 244 ? -18.906 19.406 16.281 1 90.06 244 ASN B CA 1
ATOM 4335 C C . ASN B 1 244 ? -18.719 19.75 17.766 1 90.06 244 ASN B C 1
ATOM 4337 O O . ASN B 1 244 ? -19.594 19.469 18.578 1 90.06 244 ASN B O 1
ATOM 4341 N N . PHE B 1 245 ? -17.609 20.453 18.125 1 92.56 245 PHE B N 1
ATOM 4342 C CA . PHE B 1 245 ? -17.266 20.688 19.531 1 92.56 245 PHE B CA 1
ATOM 4343 C C . PHE B 1 245 ? -17.125 22.188 19.812 1 92.56 245 PHE B C 1
ATOM 4345 O O . PHE B 1 245 ? -17.266 22.625 20.953 1 92.56 245 PHE B O 1
ATOM 4352 N N . TYR B 1 246 ? -16.766 22.875 18.812 1 94.94 246 TYR B N 1
ATOM 4353 C CA . TYR B 1 246 ? -16.453 24.297 18.953 1 94.94 246 TYR B CA 1
ATOM 4354 C C . TYR B 1 246 ? -17.219 25.125 17.922 1 94.94 246 TYR B C 1
ATOM 4356 O O . TYR B 1 246 ? -17.562 24.625 16.844 1 94.94 246 TYR B O 1
ATOM 4364 N N . ASN B 1 247 ? -17.547 26.344 18.234 1 94.31 247 ASN B N 1
ATOM 4365 C CA . ASN B 1 247 ? -18.125 27.234 17.234 1 94.31 247 ASN B CA 1
ATOM 4366 C C . ASN B 1 247 ? -17.078 27.734 16.25 1 94.31 247 ASN B C 1
ATOM 4368 O O . ASN B 1 247 ? -15.898 27.391 16.359 1 94.31 247 ASN B O 1
ATOM 4372 N N . PHE B 1 248 ? -17.5 28.438 15.25 1 93.81 248 PHE B N 1
ATOM 4373 C CA . PHE B 1 248 ? -16.656 28.875 14.148 1 93.81 248 PHE B CA 1
ATOM 4374 C C . PHE B 1 248 ? -15.453 29.641 14.656 1 93.81 248 PHE B C 1
ATOM 4376 O O . PHE B 1 248 ? -14.312 29.344 14.281 1 93.81 248 PHE B O 1
ATOM 4383 N N . GLN B 1 249 ? -15.633 30.594 15.57 1 95.62 249 GLN B N 1
ATOM 4384 C CA . GLN B 1 249 ? -14.57 31.453 16.062 1 95.62 249 GLN B CA 1
ATOM 4385 C C . GLN B 1 249 ? -13.562 30.656 16.891 1 95.62 249 GLN B C 1
ATOM 4387 O O . GLN B 1 249 ? -12.352 30.844 16.75 1 95.62 249 GLN B O 1
ATOM 4392 N N . GLU B 1 250 ? -14.094 29.797 17.719 1 96.81 250 GLU B N 1
ATOM 4393 C CA . GLU B 1 250 ? -13.227 28.953 18.531 1 96.81 250 GLU B CA 1
ATOM 4394 C C . GLU B 1 250 ? -12.375 28.031 17.656 1 96.81 250 GLU B C 1
ATOM 4396 O O . GLU B 1 250 ? -11.188 27.844 17.906 1 96.81 250 GLU B O 1
ATOM 4401 N N . THR B 1 251 ? -13.039 27.438 16.672 1 96 251 THR B N 1
ATOM 4402 C CA . THR B 1 251 ? -12.344 26.547 15.75 1 96 251 THR B CA 1
ATOM 4403 C C . THR B 1 251 ? -11.266 27.297 14.984 1 96 251 THR B C 1
ATOM 4405 O O . THR B 1 251 ? -10.172 26.781 14.766 1 96 251 THR B O 1
ATOM 4408 N N . GLN B 1 252 ? -11.57 28.516 14.586 1 94.69 252 GLN B N 1
ATOM 4409 C CA . GLN B 1 252 ? -10.594 29.359 13.898 1 94.69 252 GLN B CA 1
ATOM 4410 C C . GLN B 1 252 ? -9.391 29.656 14.789 1 94.69 252 GLN B C 1
ATOM 4412 O O . GLN B 1 252 ? -8.25 29.609 14.328 1 94.69 252 GLN B O 1
ATOM 4417 N N . ILE B 1 253 ? -9.648 29.891 16.031 1 97.19 253 ILE B N 1
ATOM 4418 C CA . ILE B 1 253 ? -8.586 30.203 16.984 1 97.19 253 ILE B CA 1
ATOM 4419 C C . ILE B 1 253 ? -7.684 28.984 17.156 1 97.19 253 ILE B C 1
ATOM 4421 O O . ILE B 1 253 ? -6.461 29.109 17.234 1 97.19 253 ILE B O 1
ATOM 4425 N N . ILE B 1 254 ? -8.312 27.797 17.188 1 97.44 254 ILE B N 1
ATOM 4426 C CA . ILE B 1 254 ? -7.547 26.562 17.312 1 97.44 254 ILE B CA 1
ATOM 4427 C C . ILE B 1 254 ? -6.629 26.406 16.109 1 97.44 254 ILE B C 1
ATOM 4429 O O . ILE B 1 254 ? -5.434 26.156 16.25 1 97.44 254 ILE B O 1
ATOM 4433 N N . ALA B 1 255 ? -7.145 26.562 14.875 1 96.19 255 ALA B N 1
ATOM 4434 C CA . ALA B 1 255 ? -6.359 26.453 13.648 1 96.19 255 ALA B CA 1
ATOM 4435 C C . ALA B 1 255 ? -5.223 27.469 13.633 1 96.19 255 ALA B C 1
ATOM 4437 O O . ALA B 1 255 ? -4.09 27.141 13.273 1 96.19 255 ALA B O 1
ATOM 4438 N N . ASP B 1 256 ? -5.52 28.719 14.078 1 96.19 256 ASP B N 1
ATOM 4439 C CA . ASP B 1 256 ? -4.543 29.797 14.117 1 96.19 256 ASP B CA 1
ATOM 4440 C C . ASP B 1 256 ? -3.41 29.484 15.086 1 96.19 256 ASP B C 1
ATOM 4442 O O . ASP B 1 256 ? -2.238 29.719 14.781 1 96.19 256 ASP B O 1
ATOM 4446 N N . ASN B 1 257 ? -3.803 29 16.234 1 97.94 257 ASN B N 1
ATOM 4447 C CA . ASN B 1 257 ? -2.797 28.672 17.234 1 97.94 257 ASN B CA 1
ATOM 4448 C C . ASN B 1 257 ? -1.845 27.578 16.766 1 97.94 257 ASN B C 1
ATOM 4450 O O . ASN B 1 257 ? -0.635 27.672 16.984 1 97.94 257 ASN B O 1
ATOM 4454 N N . ILE B 1 258 ? -2.359 26.547 16.125 1 97.88 258 ILE B N 1
ATOM 4455 C CA . ILE B 1 258 ? -1.519 25.484 15.578 1 97.88 258 ILE B CA 1
ATOM 4456 C C . ILE B 1 258 ? -0.592 26.062 14.508 1 97.88 258 ILE B C 1
ATOM 4458 O O . ILE B 1 258 ? 0.604 25.766 14.484 1 97.88 258 ILE B O 1
ATOM 4462 N N . TYR B 1 259 ? -1.148 26.891 13.617 1 97 259 TYR B N 1
ATOM 4463 C CA . TYR B 1 259 ? -0.382 27.5 12.539 1 97 259 TYR B CA 1
ATOM 4464 C C . TYR B 1 259 ? 0.754 28.359 13.086 1 97 259 TYR B C 1
ATOM 4466 O O . TYR B 1 259 ? 1.89 28.266 12.609 1 97 259 TYR B O 1
ATOM 4474 N N . ILE B 1 260 ? 0.487 29.203 14.117 1 96.94 260 ILE B N 1
ATOM 4475 C CA . ILE B 1 260 ? 1.467 30.078 14.742 1 96.94 260 ILE B CA 1
ATOM 4476 C C . ILE B 1 260 ? 2.578 29.25 15.375 1 96.94 260 ILE B C 1
ATOM 4478 O O . ILE B 1 260 ? 3.756 29.609 15.289 1 96.94 260 ILE B O 1
ATOM 4482 N N . ASN B 1 261 ? 2.16 28.156 16.031 1 98.12 261 ASN B N 1
ATOM 4483 C CA . ASN B 1 261 ? 3.15 27.266 16.625 1 98.12 261 ASN B CA 1
ATOM 4484 C C . ASN B 1 261 ? 4.07 26.672 15.562 1 98.12 261 ASN B C 1
ATOM 4486 O O . ASN B 1 261 ? 5.262 26.469 15.812 1 98.12 261 ASN B O 1
ATOM 4490 N N . VAL B 1 262 ? 3.561 26.297 14.398 1 98.12 262 VAL B N 1
ATOM 4491 C CA . VAL B 1 262 ? 4.344 25.781 13.273 1 98.12 262 VAL B CA 1
ATOM 4492 C C . VAL B 1 262 ? 5.395 26.812 12.867 1 98.12 262 VAL B C 1
ATOM 4494 O O . VAL B 1 262 ? 6.574 26.484 12.719 1 98.12 262 VAL B O 1
ATOM 4497 N N . LEU B 1 263 ? 4.988 28.109 12.703 1 97.06 263 LEU B N 1
ATOM 4498 C CA . LEU B 1 263 ? 5.895 29.188 12.305 1 97.06 263 LEU B CA 1
ATOM 4499 C C . LEU B 1 263 ? 6.992 29.375 13.352 1 97.06 263 LEU B C 1
ATOM 4501 O O . LEU B 1 263 ? 8.164 29.531 13 1 97.06 263 LEU B O 1
ATOM 4505 N N . GLN B 1 264 ? 6.621 29.297 14.633 1 97.81 264 GLN B N 1
ATOM 4506 C CA . GLN B 1 264 ? 7.578 29.5 15.719 1 97.81 264 GLN B CA 1
ATOM 4507 C C . GLN B 1 264 ? 8.609 28.359 15.742 1 97.81 264 GLN B C 1
ATOM 4509 O O . GLN B 1 264 ? 9.797 28.609 15.969 1 97.81 264 GLN B O 1
ATOM 4514 N N . LYS B 1 265 ? 8.164 27.141 15.547 1 98.19 265 LYS B N 1
ATOM 4515 C CA . LYS B 1 265 ? 9.07 26 15.539 1 98.19 265 LYS B CA 1
ATOM 4516 C C . LYS B 1 265 ? 10.078 26.094 14.398 1 98.19 265 LYS B C 1
ATOM 4518 O O . LYS B 1 265 ? 11.242 25.734 14.562 1 98.19 265 LYS B O 1
ATOM 4523 N N . LEU B 1 266 ? 9.633 26.547 13.234 1 97.19 266 LEU B N 1
ATOM 4524 C CA . LEU B 1 266 ? 10.547 26.766 12.117 1 97.19 266 LEU B CA 1
ATOM 4525 C C . LEU B 1 266 ? 11.594 27.812 12.461 1 97.19 266 LEU B C 1
ATOM 4527 O O . LEU B 1 266 ? 12.773 27.656 12.141 1 97.19 266 LEU B O 1
ATOM 4531 N N . GLU B 1 267 ? 11.172 28.875 13.078 1 96.56 267 GLU B N 1
ATOM 4532 C CA . GLU B 1 267 ? 12.094 29.922 13.492 1 96.56 267 GLU B CA 1
ATOM 4533 C C . GLU B 1 267 ? 13.094 29.406 14.523 1 96.56 267 GLU B C 1
ATOM 4535 O O . GLU B 1 267 ? 14.281 29.75 14.469 1 96.56 267 GLU B O 1
ATOM 4540 N N . ASP B 1 268 ? 12.57 28.578 15.453 1 96.69 268 ASP B N 1
ATOM 4541 C CA . ASP B 1 268 ? 13.43 27.984 16.469 1 96.69 268 ASP B CA 1
ATOM 4542 C C . ASP B 1 268 ? 14.5 27.109 15.844 1 96.69 268 ASP B C 1
ATOM 4544 O O . ASP B 1 268 ? 15.586 26.938 16.406 1 96.69 268 ASP B O 1
ATOM 4548 N N . LEU B 1 269 ? 14.227 26.547 14.664 1 95.06 269 LEU B N 1
ATOM 4549 C CA . LEU B 1 269 ? 15.172 25.703 13.945 1 95.06 269 LEU B CA 1
ATOM 4550 C C . LEU B 1 269 ? 16.031 26.531 13 1 95.06 269 LEU B C 1
ATOM 4552 O O . LEU B 1 269 ? 16.719 25.984 12.133 1 95.06 269 LEU B O 1
ATOM 4556 N N . ASN B 1 270 ? 15.961 27.844 13.078 1 93.56 270 ASN B N 1
ATOM 4557 C CA . ASN B 1 270 ? 16.703 28.797 12.258 1 93.56 270 ASN B CA 1
ATOM 4558 C C . ASN B 1 270 ? 16.312 28.703 10.789 1 93.56 270 ASN B C 1
ATOM 4560 O O . ASN B 1 270 ? 17.172 28.797 9.906 1 93.56 270 ASN B O 1
ATOM 4564 N N . LEU B 1 271 ? 15.023 28.359 10.531 1 93.62 271 LEU B N 1
ATOM 4565 C CA . LEU B 1 271 ? 14.445 28.312 9.188 1 93.62 271 LEU B CA 1
ATOM 4566 C C . LEU B 1 271 ? 13.445 29.453 8.992 1 93.62 271 LEU B C 1
ATOM 4568 O O . LEU B 1 271 ? 12.312 29.219 8.562 1 93.62 271 LEU B O 1
ATOM 4572 N N . LYS B 1 272 ? 13.883 30.656 9.273 1 92.31 272 LYS B N 1
ATOM 4573 C CA . LYS B 1 272 ? 13.047 31.859 9.258 1 92.31 272 LYS B CA 1
ATOM 4574 C C . LYS B 1 272 ? 12.508 32.125 7.863 1 92.31 272 LYS B C 1
ATOM 4576 O O . LYS B 1 272 ? 11.383 32.625 7.715 1 92.31 272 LYS B O 1
ATOM 4581 N N . GLU B 1 273 ? 13.297 31.859 6.852 1 89.81 273 GLU B N 1
ATOM 4582 C CA . GLU B 1 273 ? 12.852 32.094 5.477 1 89.81 273 GLU B CA 1
ATOM 4583 C C . GLU B 1 273 ? 11.625 31.25 5.145 1 89.81 273 GLU B C 1
ATOM 4585 O O . GLU B 1 273 ? 10.703 31.719 4.477 1 89.81 273 GLU B O 1
ATOM 4590 N N . LEU B 1 274 ? 11.617 30.047 5.676 1 89.62 274 LEU B N 1
ATOM 4591 C CA . LEU B 1 274 ? 10.484 29.156 5.43 1 89.62 274 LEU B CA 1
ATOM 4592 C C . LEU B 1 274 ? 9.242 29.641 6.168 1 89.62 274 LEU B C 1
ATOM 4594 O O . LEU B 1 274 ? 8.133 29.578 5.637 1 89.62 274 LEU B O 1
ATOM 4598 N N . SER B 1 275 ? 9.492 30.047 7.363 1 92.56 275 SER B N 1
ATOM 4599 C CA . SER B 1 275 ? 8.398 30.609 8.156 1 92.56 275 SER B CA 1
ATOM 4600 C C . SER B 1 275 ? 7.754 31.797 7.449 1 92.56 275 SER B C 1
ATOM 4602 O O . SER B 1 275 ? 6.527 31.906 7.402 1 92.56 275 SER B O 1
ATOM 4604 N N . GLN B 1 276 ? 8.531 32.656 6.852 1 91.12 276 GLN B N 1
ATOM 4605 C CA . GLN B 1 276 ? 8.031 33.844 6.141 1 91.12 276 GLN B CA 1
ATOM 4606 C C . GLN B 1 276 ? 7.242 33.438 4.902 1 91.12 276 GLN B C 1
ATOM 4608 O O . GLN B 1 276 ? 6.211 34.031 4.594 1 91.12 276 GLN B O 1
ATOM 4613 N N . LEU B 1 277 ? 7.715 32.438 4.219 1 89.25 277 LEU B N 1
ATOM 4614 C CA . LEU B 1 277 ? 7.016 31.953 3.041 1 89.25 277 LEU B CA 1
ATOM 4615 C C . LEU B 1 277 ? 5.637 31.406 3.416 1 89.25 277 LEU B C 1
ATOM 4617 O O . LEU B 1 277 ? 4.652 31.688 2.725 1 89.25 277 LEU B O 1
ATOM 4621 N N . LEU B 1 278 ? 5.59 30.672 4.48 1 93 278 LEU B N 1
ATOM 4622 C CA . LEU B 1 278 ? 4.328 30.062 4.906 1 93 278 LEU B CA 1
ATOM 4623 C C . LEU B 1 278 ? 3.35 31.141 5.383 1 93 278 LEU B C 1
ATOM 4625 O O . LEU B 1 278 ? 2.139 31 5.203 1 93 278 LEU B O 1
ATOM 4629 N N . LYS B 1 279 ? 3.879 32.188 6.027 1 90 279 LYS B N 1
ATOM 4630 C CA . LYS B 1 279 ? 3.033 33.281 6.449 1 90 279 LYS B CA 1
ATOM 4631 C C . LYS B 1 279 ? 2.332 33.938 5.258 1 90 279 LYS B C 1
ATOM 4633 O O . LYS B 1 279 ? 1.163 34.312 5.352 1 90 279 LYS B O 1
ATOM 4638 N N . GLU B 1 280 ? 2.988 34.031 4.156 1 83.69 280 GLU B N 1
ATOM 4639 C CA . GLU B 1 280 ? 2.449 34.656 2.957 1 83.69 280 GLU B CA 1
ATOM 4640 C C . GLU B 1 280 ? 1.364 33.781 2.314 1 83.69 280 GLU B C 1
ATOM 4642 O O . GLU B 1 280 ? 0.427 34.312 1.71 1 83.69 280 GLU B O 1
ATOM 4647 N N . VAL B 1 281 ? 1.49 32.469 2.514 1 83.62 281 VAL B N 1
ATOM 4648 C CA . VAL B 1 281 ? 0.556 31.594 1.819 1 83.62 281 VAL B CA 1
ATOM 4649 C C . VAL B 1 281 ? -0.673 31.344 2.691 1 83.62 281 VAL B C 1
ATOM 4651 O O . VAL B 1 281 ? -1.7 30.875 2.209 1 83.62 281 VAL B O 1
ATOM 4654 N N . ARG B 1 282 ? -0.582 31.75 3.896 1 83.88 282 ARG B N 1
ATOM 4655 C CA . ARG B 1 282 ? -1.706 31.562 4.809 1 83.88 282 ARG B CA 1
ATOM 4656 C C . ARG B 1 282 ? -2.982 32.156 4.227 1 83.88 282 ARG B C 1
ATOM 4658 O O . ARG B 1 282 ? -4.051 31.547 4.305 1 83.88 282 ARG B O 1
ATOM 4665 N N . LYS B 1 283 ? -2.848 33.344 3.744 1 77.62 283 LYS B N 1
ATOM 4666 C CA . LYS B 1 283 ? -4.012 34 3.174 1 77.62 283 LYS B CA 1
ATOM 4667 C C . LYS B 1 283 ? -4.613 33.188 2.035 1 77.62 283 LYS B C 1
ATOM 4669 O O . LYS B 1 283 ? -5.836 33.156 1.865 1 77.62 283 LYS B O 1
ATOM 4674 N N . ILE B 1 284 ? -3.773 32.562 1.309 1 75.56 284 ILE B N 1
ATOM 4675 C CA . ILE B 1 284 ? -4.223 31.75 0.186 1 75.56 284 ILE B CA 1
ATOM 4676 C C . ILE B 1 284 ? -4.953 30.516 0.707 1 75.56 284 ILE B C 1
ATOM 4678 O O . ILE B 1 284 ? -5.969 30.109 0.138 1 75.56 284 ILE B O 1
ATOM 4682 N N . ILE B 1 285 ? -4.516 29.969 1.756 1 73.69 285 ILE B N 1
ATOM 4683 C CA . ILE B 1 285 ? -5.102 28.781 2.361 1 73.69 285 ILE B CA 1
ATOM 4684 C C . ILE B 1 285 ? -6.5 29.094 2.883 1 73.69 285 ILE B C 1
ATOM 4686 O O . ILE B 1 285 ? -7.426 28.297 2.74 1 73.69 285 ILE B O 1
ATOM 4690 N N . GLU B 1 286 ? -6.625 30.359 3.441 1 70 286 GLU B N 1
ATOM 4691 C CA . GLU B 1 286 ? -7.875 30.766 4.078 1 70 286 GLU B CA 1
ATOM 4692 C C . GLU B 1 286 ? -8.93 31.125 3.035 1 70 286 GLU B C 1
ATOM 4694 O O . GLU B 1 286 ? -10.133 31 3.293 1 70 286 GLU B O 1
ATOM 4699 N N . THR B 1 287 ? -8.555 31.812 1.985 1 60.75 287 THR B N 1
ATOM 4700 C CA . THR B 1 287 ? -9.539 32.344 1.058 1 60.75 287 THR B CA 1
ATOM 4701 C C . THR B 1 287 ? -9.867 31.359 -0.043 1 60.75 287 THR B C 1
ATOM 4703 O O . THR B 1 287 ? -10.977 31.359 -0.579 1 60.75 287 THR B O 1
ATOM 4706 N N . ARG B 1 288 ? -8.734 30.828 -0.857 1 58.25 288 ARG B N 1
ATOM 4707 C CA . ARG B 1 288 ? -9.008 30.109 -2.094 1 58.25 288 ARG B CA 1
ATOM 4708 C C . ARG B 1 288 ? -8.594 28.641 -1.971 1 58.25 288 ARG B C 1
ATOM 4710 O O . ARG B 1 288 ? -7.531 28.328 -1.433 1 58.25 288 ARG B O 1
#

Nearest PDB structures (foldseek):
  1rtr-assembly1_B  TM=8.228E-01  e=1.141E-10  Staphylococcus aureus
  1rtr-assembly1_A  TM=8.035E-01  e=7.129E-11  Staphylococcus aureus
  6sxn-assembly1_A  TM=8.823E-01  e=5.547E-10  Picosynechococcus sp. PCC 7002
  6sxn-assembly1_B  TM=8.548E-01  e=5.092E-10  Picosynechococcus sp. PCC 7002
  6sxn-assembly2_C  TM=8.496E-01  e=5.547E-10  Picosynechococcus sp. PCC 7002

Radius of gyration: 24.27 Å; Cα contacts (8 Å, |Δi|>4): 861; chains: 2; bounding box: 47×66×51 Å

Foldseek 3Di:
DDQDAQVRVQVVLLVVLVVVLVPDPDDCLLSCLLCVLVNLDDSLVLLSLLQRLLVVVPHDNVLSSLLSSLLVSLVSLLVLVCCACVHLVWQWDSQHGRSCVVNNRVSSVVSSVCSNCVSLVSLLPDPPFPPVLSVVLSVLSVVLSVLLVVLSVLQRCCQVVVDDDDPVSQLSSQLRNFLSSQLSSQLNSCSRVVNNVVSVVSSVLSSLLRSLLVLLVVLCLVPDDCVVRRTDGPSRPRGDHCCVPDPSVVSNVVSVVSLVVSLVSCVVVVNNVSSVSVVVCVVVSNPD/DDQDAQVRVQVVLLVVLVVVLVPDPDDCLLSVLLCVQVNLDDSLVLLSLLQNLLVVVPPDNVLSSLLSSLLSSLVSLLVLVCCACVHLVWQWDSQHGRSCVVNNRVSSVVSSVCSNCVSLVSLLPDPPFDPVLSVVLSVLSVVLSVLLVVLSVLQRCCQVVVDDDDPVSQLSSQLRNFLSSQLSSQQNSCSRVVNNVVSVVSSVLSSLLSSLLVLLVVLCLVPDDCVVRRTDGPSRPRGDHCCVPDPSVVSNVVSVVSLVVSLVVCVVVVNNVSSVSVVVCVVVSNPD